Protein AF-A0A1I5SZ45-F1 (afdb_monomer_lite)

pLDDT: mean 76.95, std 25.18, range [20.5, 98.25]

Sequence (428 aa):
MADRDTEDFLASYLKELNENNAAVFIGAGMSKAAGYVDWAGLMSPVAKGLGLDIAKESDLVALAQYHLNANNNNRHKLSQLLIDEFSDLKNPTENHSLLARLPIQTYWTTNYDRLIEKALEAGGRRVDSKYTVNQLATTRRGRDAVVYKMHGDIEHPTEAILSKDDYERYSLTHGPFITALSGDLVEKTFLFLGFSFTDPNLDFVLSRIRARFEKHQRQHFCVMKRRTRNKREGKTEFEYAETKQKLVTQDLMRFNIKTIFIDDYGDVTRLLADMDRRFRRRTVFISGSASDYGVWGQAATEEFMSKLAAELINKNLRITSGFGLGIGSAVVKGAVQQIYSTSHRSIDEQAMRRCGRRRTSAIGMNSCSHGRGPRFDPLCAHHFNDLPRRFPQCALESRSLGERLFRPAGKIVVREITDTMERCLSLG

Foldseek 3Di:
DDDPLLVVVLVVQLVQLLVLQAEEEEECQQCVVLPADHLLRLCCVLCVVVVHDSVPDPDQQASLVVSCVVVVNDCVVSLVSLCVRAVPPGEADLLLLLVLLGQHAYYEYQDQHCRNVRSVVVVVFAEQEAFAPVSVVDDDPRGSHYYYHLQGHNVCSVSGQRHPVSLVCSCVRVVVVLVVVLVSQQRHAYEYERDDPPDPSVVVSLVVNCVPCVPNGDAYEYEDEQQDDDPPDDPVRSVVVNVVVVVVQVVVVSSNYHYDYDNDPVVSSVSSVVSSVVSCVLEDEDEDADPDPPPCDLVNLLQVLLVVLLVSVVVVGAYAYQLHHSRNVSSQNSVVVNDVVVDDDDCVSRPHDYDDPPDDDDDDDDDDDDDDDDDDDDDDDDDDDDDDDDDDDDDDDDDDDDDDDDDDDPDPDVPVVVVVVVVVVVPD

Radius of gyration: 28.5 Å; chains: 1; bounding box: 83×71×88 Å

Structure (mmCIF, N/CA/C/O backbone):
data_AF-A0A1I5SZ45-F1
#
_entry.id   AF-A0A1I5SZ45-F1
#
loop_
_atom_site.group_PDB
_atom_site.id
_atom_site.type_symbol
_atom_site.label_atom_id
_atom_site.label_alt_id
_atom_site.label_comp_id
_atom_site.label_asym_id
_atom_site.label_entity_id
_atom_site.label_seq_id
_atom_site.pdbx_PDB_ins_code
_atom_site.Cartn_x
_atom_site.Cartn_y
_atom_site.Cartn_z
_atom_site.occupancy
_atom_site.B_iso_or_equiv
_atom_site.auth_seq_id
_atom_site.auth_comp_id
_atom_site.auth_asym_id
_atom_site.auth_atom_id
_atom_site.pdbx_PDB_model_num
ATOM 1 N N . MET A 1 1 ? -16.689 -1.155 -19.947 1.00 38.72 1 MET A N 1
ATOM 2 C CA . MET A 1 1 ? -15.806 0.022 -20.097 1.00 38.72 1 MET A CA 1
ATOM 3 C C . MET A 1 1 ? -15.406 0.432 -18.699 1.00 38.72 1 MET A C 1
ATOM 5 O O . MET A 1 1 ? -16.292 0.479 -17.857 1.00 38.72 1 MET A O 1
ATOM 9 N N . ALA A 1 2 ? -14.112 0.587 -18.420 1.00 55.25 2 ALA A N 1
ATOM 10 C CA . ALA A 1 2 ? -13.676 1.042 -17.104 1.00 55.25 2 ALA A CA 1
ATOM 11 C C . ALA A 1 2 ? -14.246 2.443 -16.841 1.00 55.25 2 ALA A C 1
ATOM 13 O O . ALA A 1 2 ? -14.326 3.260 -17.760 1.00 55.25 2 ALA A O 1
ATOM 14 N N . ASP A 1 3 ? -14.693 2.670 -15.610 1.00 81.12 3 ASP A N 1
ATOM 15 C CA . ASP A 1 3 ? -15.165 3.967 -15.138 1.00 81.12 3 ASP A CA 1
ATOM 16 C C . ASP A 1 3 ? -14.086 5.042 -15.376 1.00 81.12 3 ASP A C 1
ATOM 18 O O . ASP A 1 3 ? -12.891 4.760 -15.242 1.00 81.12 3 ASP A O 1
ATOM 22 N N . ARG A 1 4 ? -14.489 6.269 -15.727 1.00 86.38 4 ARG A N 1
ATOM 23 C CA . ARG A 1 4 ? -13.568 7.382 -16.020 1.00 86.38 4 ARG A CA 1
ATOM 24 C C . ARG A 1 4 ? -12.600 7.611 -14.860 1.00 86.38 4 ARG A C 1
ATOM 26 O O . ARG A 1 4 ? -11.405 7.782 -15.079 1.00 86.38 4 ARG A O 1
ATOM 33 N N . ASP A 1 5 ? -13.101 7.513 -13.630 1.00 87.12 5 ASP A N 1
ATOM 34 C CA . ASP A 1 5 ? -12.285 7.652 -12.425 1.00 87.12 5 ASP A CA 1
ATOM 35 C C . ASP A 1 5 ? -11.229 6.551 -12.280 1.00 87.12 5 ASP A C 1
ATOM 37 O O . ASP A 1 5 ? -10.130 6.811 -11.785 1.00 87.12 5 ASP A O 1
ATOM 41 N N . THR A 1 6 ? -11.539 5.335 -12.739 1.00 90.62 6 THR A N 1
ATOM 42 C CA . THR A 1 6 ? -10.603 4.205 -12.726 1.00 90.62 6 THR A CA 1
ATOM 43 C C . THR A 1 6 ? -9.499 4.391 -13.764 1.00 90.62 6 THR A C 1
ATOM 45 O O . THR A 1 6 ? -8.337 4.108 -13.477 1.00 90.62 6 THR A O 1
ATOM 48 N N . GLU A 1 7 ? -9.828 4.891 -14.956 1.00 92.56 7 GLU A N 1
ATOM 49 C CA . GLU A 1 7 ? -8.830 5.200 -15.988 1.00 92.56 7 GLU A CA 1
ATOM 50 C C . GLU A 1 7 ? -7.890 6.333 -15.556 1.00 92.56 7 GLU A C 1
ATOM 52 O O . GLU A 1 7 ? -6.671 6.195 -15.687 1.00 92.56 7 GLU A O 1
ATOM 57 N N . ASP A 1 8 ? -8.428 7.400 -14.959 1.00 91.94 8 ASP A N 1
ATOM 58 C CA . ASP A 1 8 ? -7.635 8.511 -14.420 1.00 91.94 8 ASP A CA 1
ATOM 59 C C . ASP A 1 8 ? -6.693 8.042 -13.296 1.00 91.94 8 ASP A C 1
ATOM 61 O O . ASP A 1 8 ? -5.518 8.431 -13.254 1.00 91.94 8 ASP A O 1
ATOM 65 N N . PHE A 1 9 ? -7.183 7.157 -12.417 1.00 94.75 9 PHE A N 1
ATOM 66 C CA . PHE A 1 9 ? -6.367 6.489 -11.401 1.00 94.75 9 PHE A CA 1
ATOM 67 C C . PHE A 1 9 ? -5.240 5.676 -12.040 1.00 94.75 9 PHE A C 1
ATOM 69 O O . PHE A 1 9 ? -4.076 5.871 -11.692 1.00 94.75 9 PHE A O 1
ATOM 76 N N . LEU A 1 10 ? -5.563 4.779 -12.978 1.00 94.75 10 LEU A N 1
ATOM 77 C CA . LEU A 1 10 ? -4.573 3.911 -13.611 1.00 94.75 10 LEU A CA 1
ATOM 78 C C . LEU A 1 10 ? -3.503 4.737 -14.325 1.00 94.75 10 LEU A C 1
ATOM 80 O O . LEU A 1 10 ? -2.320 4.447 -14.173 1.00 94.75 10 LEU A O 1
ATOM 84 N N . ALA A 1 11 ? -3.887 5.777 -15.067 1.00 92.44 11 ALA A N 1
ATOM 85 C CA . ALA A 1 11 ? -2.946 6.659 -15.749 1.00 92.44 11 ALA A CA 1
ATOM 86 C C . ALA A 1 11 ? -1.997 7.362 -14.762 1.00 92.44 11 ALA A C 1
ATOM 88 O O . ALA A 1 11 ? -0.776 7.320 -14.946 1.00 92.44 11 ALA A O 1
ATOM 89 N N . SER A 1 12 ? -2.551 7.950 -13.699 1.00 94.19 12 SER A N 1
ATOM 90 C CA . SER A 1 12 ? -1.792 8.690 -12.684 1.00 94.19 12 SER A CA 1
ATOM 91 C C . SER A 1 12 ? -0.875 7.772 -11.878 1.00 94.19 12 SER A C 1
ATOM 93 O O . SER A 1 12 ? 0.328 8.003 -11.796 1.00 94.19 12 SER A O 1
ATOM 95 N N . TYR A 1 13 ? -1.404 6.675 -11.340 1.00 96.06 13 TYR A N 1
ATOM 96 C CA . TYR A 1 13 ? -0.635 5.764 -10.496 1.00 96.06 13 TYR A CA 1
ATOM 97 C C . TYR A 1 13 ? 0.426 4.989 -11.292 1.00 96.06 13 TYR A C 1
ATOM 99 O O . TYR A 1 13 ? 1.533 4.776 -10.801 1.00 96.06 13 TYR A O 1
ATOM 107 N N . LEU A 1 14 ? 0.156 4.627 -12.556 1.00 93.56 14 LEU A N 1
ATOM 108 C CA . LEU A 1 14 ? 1.176 4.032 -13.430 1.00 93.56 14 LEU A CA 1
ATOM 109 C C . LEU A 1 14 ? 2.328 4.994 -13.720 1.00 93.56 14 LEU A C 1
ATOM 111 O O . LEU A 1 14 ? 3.453 4.530 -13.906 1.00 93.56 14 LEU A O 1
ATOM 115 N N . LYS A 1 15 ? 2.084 6.306 -13.786 1.00 92.31 15 LYS A N 1
ATOM 116 C CA . LYS A 1 15 ? 3.160 7.294 -13.918 1.00 92.31 15 LYS A CA 1
ATOM 117 C C . LYS A 1 15 ? 4.079 7.238 -12.694 1.00 92.31 15 LYS A C 1
ATOM 119 O O . LYS A 1 15 ? 5.270 6.989 -12.856 1.00 92.31 15 LYS A O 1
ATOM 124 N N . GLU A 1 16 ? 3.511 7.324 -11.495 1.00 94.44 16 GLU A N 1
ATOM 125 C CA . GLU A 1 16 ? 4.257 7.269 -10.228 1.00 94.44 16 GLU A CA 1
ATOM 126 C C . GLU A 1 16 ? 4.998 5.933 -10.041 1.00 94.44 16 GLU A C 1
ATOM 128 O O . GLU A 1 16 ? 6.129 5.906 -9.560 1.00 94.44 16 GLU A O 1
ATOM 133 N N . LEU A 1 17 ? 4.410 4.817 -10.493 1.00 92.62 17 LEU A N 1
ATOM 134 C CA . LEU A 1 17 ? 5.071 3.506 -10.525 1.00 92.62 17 LEU A CA 1
ATOM 135 C C . LEU A 1 17 ? 6.305 3.478 -11.436 1.00 92.62 17 LEU A C 1
ATOM 137 O O . LEU A 1 17 ? 7.258 2.762 -11.141 1.00 92.62 17 LEU A O 1
ATOM 141 N N . ASN A 1 18 ? 6.290 4.205 -12.558 1.00 87.31 18 ASN A N 1
ATOM 142 C CA . ASN A 1 18 ? 7.450 4.276 -13.453 1.00 87.31 18 ASN A CA 1
ATOM 143 C C . ASN A 1 18 ? 8.558 5.168 -12.890 1.00 87.31 18 ASN A C 1
ATOM 145 O O . ASN A 1 18 ? 9.725 4.893 -13.144 1.00 87.31 18 ASN A O 1
ATOM 149 N N . GLU A 1 19 ? 8.192 6.185 -12.113 1.00 87.62 19 GLU A N 1
ATOM 150 C CA . GLU A 1 19 ? 9.121 7.105 -11.448 1.00 87.62 19 GLU A CA 1
ATOM 151 C C . GLU A 1 19 ? 9.605 6.580 -10.080 1.00 87.62 19 GLU A C 1
ATOM 153 O O . GLU A 1 19 ? 10.316 7.278 -9.370 1.00 87.62 19 GLU A O 1
ATOM 158 N N . ASN A 1 20 ? 9.245 5.344 -9.700 1.00 89.25 20 ASN A N 1
ATOM 159 C CA . ASN A 1 20 ? 9.555 4.727 -8.399 1.00 89.25 20 ASN A CA 1
ATOM 160 C C . ASN A 1 20 ? 9.032 5.514 -7.175 1.00 89.25 20 ASN A C 1
ATOM 162 O O . ASN A 1 20 ? 9.525 5.333 -6.063 1.00 89.25 20 ASN A O 1
ATOM 166 N N . ASN A 1 21 ? 7.989 6.327 -7.361 1.00 93.75 21 ASN A N 1
ATOM 167 C CA . ASN A 1 21 ? 7.382 7.179 -6.331 1.00 93.75 21 ASN A CA 1
ATOM 168 C C . ASN A 1 21 ? 6.046 6.628 -5.806 1.00 93.75 21 ASN A C 1
ATOM 170 O O . ASN A 1 21 ? 5.281 7.337 -5.158 1.00 93.75 21 ASN A O 1
ATOM 174 N N . ALA A 1 22 ? 5.738 5.361 -6.085 1.00 96.75 22 ALA A N 1
ATOM 175 C CA . ALA A 1 22 ? 4.518 4.706 -5.627 1.00 96.75 22 ALA A CA 1
ATOM 176 C C . ALA A 1 22 ? 4.746 3.908 -4.333 1.00 96.75 22 ALA A C 1
ATOM 178 O O . ALA A 1 22 ? 5.724 3.166 -4.203 1.00 96.75 22 ALA A O 1
ATOM 179 N N . ALA A 1 23 ? 3.790 4.012 -3.413 1.00 98.00 23 ALA A N 1
ATOM 180 C CA . ALA A 1 23 ? 3.711 3.221 -2.190 1.00 98.00 23 ALA A CA 1
ATOM 181 C C . ALA A 1 23 ? 2.322 2.578 -2.056 1.00 98.00 23 ALA A C 1
ATOM 183 O O . ALA A 1 23 ? 1.348 3.023 -2.675 1.00 98.00 23 ALA A O 1
ATOM 184 N N . VAL A 1 24 ? 2.220 1.523 -1.249 1.00 97.50 24 VAL A N 1
ATOM 185 C CA . VAL A 1 24 ? 0.942 0.851 -0.963 1.00 97.50 24 VAL A CA 1
ATOM 186 C C . VAL A 1 24 ? 0.745 0.755 0.538 1.00 97.50 24 VAL A C 1
ATOM 188 O O . VAL A 1 24 ? 1.673 0.398 1.261 1.00 97.50 24 VAL A O 1
ATOM 191 N N . PHE A 1 25 ? -0.478 1.025 0.984 1.00 96.75 25 PHE A N 1
ATOM 192 C CA . PHE A 1 25 ? -0.923 0.742 2.340 1.00 96.75 25 PHE A CA 1
ATOM 193 C C . PHE A 1 25 ? -1.938 -0.403 2.312 1.00 96.75 25 PHE A C 1
ATOM 195 O O . PHE A 1 25 ? -2.985 -0.299 1.668 1.00 96.75 25 PHE A O 1
ATOM 202 N N . ILE A 1 26 ? -1.635 -1.500 2.996 1.00 94.38 26 ILE A N 1
ATOM 203 C CA . ILE A 1 26 ? -2.435 -2.727 2.987 1.00 94.38 26 ILE A CA 1
ATOM 204 C C . ILE A 1 26 ? -3.064 -2.921 4.365 1.00 94.38 26 ILE A C 1
ATOM 206 O O . ILE A 1 26 ? -2.353 -3.045 5.359 1.00 94.38 26 ILE A O 1
ATOM 210 N N . GLY A 1 27 ? -4.395 -2.952 4.420 1.00 90.62 27 GLY A N 1
ATOM 211 C CA . GLY A 1 27 ? -5.154 -3.269 5.631 1.00 90.62 27 GLY A CA 1
ATOM 212 C C . GLY A 1 27 ? -5.621 -4.725 5.692 1.00 90.62 27 GLY A C 1
ATOM 213 O O . GLY A 1 27 ? -5.425 -5.513 4.759 1.00 90.62 27 GLY A O 1
ATOM 214 N N . ALA A 1 28 ? -6.298 -5.083 6.785 1.00 84.19 28 ALA A N 1
ATOM 215 C CA . ALA A 1 28 ? -6.717 -6.459 7.073 1.00 84.19 28 ALA A CA 1
ATOM 216 C C . ALA A 1 28 ? -7.692 -7.030 6.028 1.00 84.19 28 ALA A C 1
ATOM 218 O O . ALA A 1 28 ? -7.768 -8.242 5.825 1.00 84.19 28 ALA A O 1
ATOM 219 N N . GLY A 1 29 ? -8.410 -6.166 5.300 1.00 84.38 29 GLY A N 1
ATOM 220 C CA . GLY A 1 29 ? -9.320 -6.579 4.234 1.00 84.38 29 GLY A CA 1
ATOM 221 C C . GLY A 1 29 ? -8.632 -7.341 3.096 1.00 84.38 29 GLY A C 1
ATOM 222 O O . GLY A 1 29 ? -9.270 -8.183 2.468 1.00 84.38 29 GLY A O 1
ATOM 223 N N . MET A 1 30 ? -7.338 -7.105 2.854 1.00 85.62 30 MET A N 1
ATOM 224 C CA . MET A 1 30 ? -6.566 -7.827 1.830 1.00 85.62 30 MET A CA 1
ATOM 225 C C . MET A 1 30 ? -6.175 -9.245 2.266 1.00 85.62 30 MET A C 1
ATOM 227 O O . MET A 1 30 ? -6.022 -10.128 1.418 1.00 85.62 30 MET A O 1
ATOM 231 N N . SER A 1 31 ? -6.079 -9.476 3.576 1.00 82.94 31 SER A N 1
ATOM 232 C CA . SER A 1 31 ? -5.724 -10.763 4.182 1.00 82.94 31 SER A CA 1
ATOM 233 C C . SER A 1 31 ? -6.935 -11.693 4.353 1.00 82.94 31 SER A C 1
ATOM 235 O O . SER A 1 31 ? -6.767 -12.911 4.428 1.00 82.94 31 SER A O 1
ATOM 237 N N . LYS A 1 32 ? -8.170 -11.165 4.310 1.00 82.69 32 LYS A N 1
ATOM 238 C CA . LYS A 1 32 ? -9.409 -11.965 4.425 1.00 82.69 32 LYS A CA 1
ATOM 239 C C . LYS A 1 32 ? -9.517 -13.082 3.394 1.00 82.69 32 LYS A C 1
ATOM 241 O O . LYS A 1 32 ? -9.866 -14.206 3.733 1.00 82.69 32 LYS A O 1
ATOM 246 N N . ALA A 1 33 ? -9.195 -12.790 2.134 1.00 78.19 33 ALA A N 1
ATOM 247 C CA . ALA A 1 33 ? -9.263 -13.784 1.062 1.00 78.19 33 ALA A CA 1
ATOM 248 C C . ALA A 1 33 ? -8.194 -14.887 1.194 1.00 78.19 33 ALA A C 1
ATOM 250 O O . ALA A 1 33 ? -8.355 -15.954 0.612 1.00 78.19 33 ALA A O 1
ATOM 251 N N . ALA A 1 34 ? -7.128 -14.657 1.974 1.00 73.12 34 ALA A N 1
ATOM 252 C CA . ALA A 1 34 ? -6.174 -15.704 2.344 1.00 73.12 34 ALA A CA 1
ATOM 253 C C . ALA A 1 34 ? -6.710 -16.614 3.461 1.00 73.12 34 ALA A C 1
ATOM 255 O O . ALA A 1 34 ? -6.092 -17.631 3.754 1.00 73.12 34 ALA A O 1
ATOM 256 N N . GLY A 1 35 ? -7.837 -16.247 4.081 1.00 69.31 35 GLY A N 1
ATOM 257 C CA . GLY A 1 35 ? -8.454 -16.947 5.201 1.00 69.31 35 GLY A CA 1
ATOM 258 C C . GLY A 1 35 ? -8.131 -16.351 6.570 1.00 69.31 35 GLY A C 1
ATOM 259 O O . GLY A 1 35 ? -8.463 -16.983 7.567 1.00 69.31 35 GLY A O 1
ATOM 260 N N . TYR A 1 36 ? -7.465 -15.193 6.666 1.00 79.94 36 TYR A N 1
ATOM 261 C CA . TYR A 1 36 ? -7.267 -14.518 7.957 1.00 79.94 36 TYR A CA 1
ATOM 262 C C . TYR A 1 36 ? -8.525 -13.782 8.420 1.00 79.94 36 TYR A C 1
ATOM 264 O O . TYR A 1 36 ? -9.326 -13.304 7.613 1.00 79.94 36 TYR A O 1
ATOM 272 N N . VAL A 1 37 ? -8.676 -13.682 9.738 1.00 78.31 37 VAL A N 1
ATOM 273 C CA . VAL A 1 37 ? -9.723 -12.885 10.375 1.00 78.31 37 VAL A CA 1
ATOM 274 C C . VAL A 1 37 ? -9.383 -11.395 10.305 1.00 78.31 37 VAL A C 1
ATOM 276 O O . VAL A 1 37 ? -8.217 -11.008 10.229 1.00 78.31 37 VAL A O 1
ATOM 279 N N . ASP A 1 38 ? -10.405 -10.541 10.307 1.00 81.31 38 ASP A N 1
ATOM 280 C CA . ASP A 1 38 ? -10.207 -9.119 10.584 1.00 81.31 38 ASP A CA 1
ATOM 281 C C . ASP A 1 38 ? -10.155 -8.854 12.089 1.00 81.31 38 ASP A C 1
ATOM 283 O O . ASP A 1 38 ? -10.304 -9.757 12.910 1.00 81.31 38 ASP A O 1
ATOM 287 N N . TRP A 1 39 ? -9.964 -7.586 12.449 1.00 82.62 39 TRP A N 1
ATOM 288 C CA . TRP A 1 39 ? -9.897 -7.151 13.839 1.00 82.62 39 TRP A CA 1
ATOM 289 C C . TRP A 1 39 ? -11.147 -7.539 14.650 1.00 82.62 39 TRP A C 1
ATOM 291 O O . TRP A 1 39 ? -11.031 -7.984 15.788 1.00 82.62 39 TRP A O 1
ATOM 301 N N . ALA A 1 40 ? -12.341 -7.458 14.051 1.00 83.69 40 ALA A N 1
ATOM 302 C CA . ALA A 1 40 ? -13.584 -7.882 14.698 1.00 83.69 40 ALA A CA 1
ATOM 303 C C . ALA A 1 40 ? -13.617 -9.400 14.936 1.00 83.69 40 ALA A C 1
ATOM 305 O O . ALA A 1 40 ? -13.973 -9.850 16.025 1.00 83.69 40 ALA A O 1
ATOM 306 N N . GLY A 1 41 ? -13.210 -10.191 13.938 1.00 85.44 41 GLY A N 1
ATOM 307 C CA . GLY A 1 41 ? -13.089 -11.641 14.061 1.00 85.44 41 GLY A CA 1
ATOM 308 C C . GLY A 1 41 ? -12.093 -12.052 15.145 1.00 85.44 41 GLY A C 1
ATOM 309 O O . GLY A 1 41 ? -12.442 -12.855 16.009 1.00 85.44 41 GLY A O 1
ATOM 310 N N . LEU A 1 42 ? -10.908 -11.433 15.162 1.00 86.25 42 LEU A N 1
ATOM 311 C CA . LEU A 1 42 ? -9.863 -11.677 16.160 1.00 86.25 42 LEU A CA 1
ATOM 312 C C . LEU A 1 42 ? -10.348 -11.384 17.588 1.00 86.25 42 LEU A C 1
ATOM 314 O O . LEU A 1 42 ? -10.062 -12.133 18.517 1.00 86.25 42 LEU A O 1
ATOM 318 N N . MET A 1 43 ? -11.120 -10.312 17.773 1.00 88.75 43 MET A N 1
ATOM 319 C CA . MET A 1 43 ? -11.622 -9.904 19.087 1.00 88.75 43 MET A CA 1
ATOM 320 C C . MET A 1 43 ? -12.880 -10.664 19.536 1.00 88.75 43 MET A C 1
ATOM 322 O O . MET A 1 43 ? -13.293 -10.541 20.691 1.00 88.75 43 MET A O 1
ATOM 326 N N . SER A 1 44 ? -13.482 -11.495 18.680 1.00 89.50 44 SER A N 1
ATOM 327 C CA . SER A 1 44 ? -14.705 -12.239 19.010 1.00 89.50 44 SER A CA 1
ATOM 328 C C . SER A 1 44 ? -14.569 -13.150 20.247 1.00 89.50 44 SER A C 1
ATOM 330 O O . SER A 1 44 ? -15.451 -13.098 21.112 1.00 89.50 44 SER A O 1
ATOM 332 N N . PRO A 1 45 ? -13.489 -13.944 20.425 1.00 88.56 45 PRO A N 1
ATOM 333 C CA . PRO A 1 45 ? -13.323 -14.763 21.628 1.00 88.56 45 PRO A CA 1
ATOM 334 C C . PRO A 1 45 ? -13.074 -13.923 22.890 1.00 88.56 45 PRO A C 1
ATOM 336 O O . PRO A 1 45 ? -13.428 -14.341 23.995 1.00 88.56 45 PRO A O 1
ATOM 339 N N . VAL A 1 46 ? -12.495 -12.727 22.735 1.00 88.00 46 VAL A N 1
ATOM 340 C CA . VAL A 1 46 ? -12.283 -11.771 23.831 1.00 88.00 46 VAL A CA 1
ATOM 341 C C . VAL A 1 46 ? -13.618 -11.195 24.298 1.00 88.00 46 VAL A C 1
ATOM 343 O O . VAL A 1 46 ? -13.904 -11.248 25.492 1.00 88.00 46 VAL A O 1
ATOM 346 N N . ALA A 1 47 ? -14.462 -10.743 23.362 1.00 89.81 47 ALA A N 1
ATOM 347 C CA . ALA A 1 47 ? -15.810 -10.251 23.651 1.00 89.81 47 ALA A CA 1
ATOM 348 C C . ALA A 1 47 ? -16.647 -11.296 24.394 1.00 89.81 47 ALA A C 1
ATOM 350 O O . ALA A 1 47 ? -17.184 -11.012 25.463 1.00 89.81 47 ALA A O 1
ATOM 351 N N . LYS A 1 48 ? -16.669 -12.538 23.892 1.00 89.56 48 LYS A N 1
ATOM 352 C CA . LYS A 1 48 ? -17.379 -13.650 24.542 1.00 89.56 48 LYS A CA 1
ATOM 353 C C . LYS A 1 48 ? -16.893 -13.897 25.969 1.00 89.56 48 LYS A C 1
ATOM 355 O O . LYS A 1 48 ? -17.710 -14.115 26.855 1.00 89.56 48 LYS A O 1
ATOM 360 N N . GLY A 1 49 ? -15.579 -13.833 26.200 1.00 86.00 49 GLY A N 1
ATOM 361 C CA . GLY A 1 49 ? -14.997 -13.981 27.537 1.00 86.00 49 GLY A CA 1
ATOM 36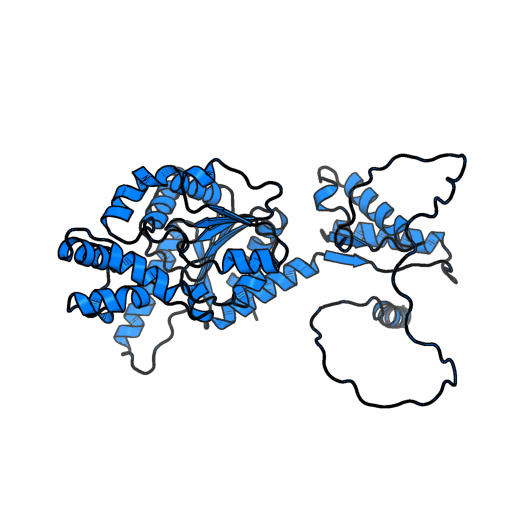2 C C . GLY A 1 49 ? -15.393 -12.873 28.520 1.00 86.00 49 GLY A C 1
ATOM 363 O O . GLY A 1 49 ? -15.340 -13.100 29.722 1.00 86.00 49 GLY A O 1
ATOM 364 N N . LEU A 1 50 ? -15.800 -11.705 28.017 1.00 87.94 50 LEU A N 1
ATOM 365 C CA . LEU A 1 50 ? -16.302 -10.572 28.802 1.00 87.94 50 LEU A CA 1
ATOM 366 C C . LEU A 1 50 ? -17.841 -10.513 28.857 1.00 87.94 50 LEU A C 1
ATOM 368 O O . LEU A 1 50 ? -18.391 -9.595 29.455 1.00 87.94 50 LEU A O 1
ATOM 372 N N . GLY A 1 51 ? -18.542 -11.467 28.233 1.00 89.62 51 GLY A N 1
ATOM 373 C CA . GLY A 1 51 ? -20.005 -11.458 28.139 1.00 89.62 51 GLY A CA 1
ATOM 374 C C . GLY A 1 51 ? -20.571 -10.409 27.173 1.00 89.62 51 GLY A C 1
ATOM 375 O O . GLY A 1 51 ? -21.744 -10.059 27.278 1.00 89.62 51 GLY A O 1
ATOM 376 N N . LEU A 1 52 ? -19.757 -9.907 26.240 1.00 89.94 52 LEU A N 1
ATOM 377 C CA . LEU A 1 52 ? -20.138 -8.895 25.252 1.00 89.94 52 LEU A CA 1
ATOM 378 C C . LEU A 1 52 ? -20.404 -9.518 23.876 1.00 89.94 52 LEU A C 1
ATOM 380 O O . LEU A 1 52 ? -19.829 -10.544 23.504 1.00 89.94 52 LEU A O 1
ATOM 384 N N . ASP A 1 53 ? -21.267 -8.863 23.100 1.00 87.12 53 ASP A N 1
ATOM 385 C CA . ASP A 1 53 ? -21.567 -9.238 21.719 1.00 87.12 53 ASP A CA 1
ATOM 386 C C . ASP A 1 53 ? -20.766 -8.362 20.754 1.00 87.12 53 ASP A C 1
ATOM 388 O O . ASP A 1 53 ? -21.054 -7.178 20.586 1.00 87.12 53 ASP A O 1
ATOM 392 N N . ILE A 1 54 ? -19.790 -8.970 20.075 1.00 85.31 54 ILE A N 1
ATOM 393 C CA . ILE A 1 54 ? -18.907 -8.297 19.115 1.00 85.31 54 ILE A CA 1
ATOM 394 C C . ILE A 1 54 ? -19.674 -7.554 18.011 1.00 85.31 54 ILE A C 1
ATOM 396 O O . ILE A 1 54 ? -19.178 -6.563 17.489 1.00 85.31 54 ILE A O 1
ATOM 400 N N . ALA A 1 55 ? -20.884 -8.003 17.654 1.00 82.94 55 ALA A N 1
ATOM 401 C CA . ALA A 1 55 ? -21.690 -7.359 16.620 1.00 82.94 55 ALA A CA 1
ATOM 402 C C . ALA A 1 55 ? -22.280 -6.011 17.069 1.00 82.94 55 ALA A C 1
ATOM 404 O O . ALA A 1 55 ? -22.692 -5.215 16.225 1.00 82.94 55 ALA A O 1
ATOM 405 N N . LYS A 1 56 ? -22.337 -5.765 18.383 1.00 83.56 56 LYS A N 1
ATOM 406 C CA . LYS A 1 56 ? -22.836 -4.520 18.982 1.00 83.56 56 LYS A CA 1
ATOM 407 C C . LYS A 1 56 ? -21.711 -3.553 19.347 1.00 83.56 56 LYS A C 1
ATOM 409 O O . LYS A 1 56 ? -21.979 -2.369 19.529 1.00 83.56 56 LYS A O 1
ATOM 414 N N . GLU A 1 57 ? -20.475 -4.040 19.426 1.00 83.12 57 GLU A N 1
ATOM 415 C CA . GLU A 1 57 ? -19.315 -3.239 19.802 1.00 83.12 57 GLU A CA 1
ATOM 416 C C . GLU A 1 57 ? -18.727 -2.491 18.604 1.00 83.12 57 GLU A C 1
ATOM 418 O O . GLU A 1 57 ? -18.372 -3.078 17.581 1.00 83.12 57 GLU A O 1
ATOM 423 N N . SER A 1 58 ? -18.581 -1.173 18.745 1.00 77.94 58 SER A N 1
ATOM 424 C CA . SER A 1 58 ? -17.947 -0.320 17.734 1.00 77.94 58 SER A CA 1
ATOM 425 C C . SER A 1 58 ? -16.465 -0.058 18.004 1.00 77.94 58 SER A C 1
ATOM 427 O O . SER A 1 58 ? -15.721 0.212 17.063 1.00 77.94 58 SER A O 1
ATOM 429 N N . ASP A 1 59 ? -16.039 -0.115 19.271 1.00 84.25 59 ASP A N 1
ATOM 430 C CA . ASP A 1 59 ? -14.665 0.170 19.692 1.00 84.25 59 ASP A CA 1
ATOM 431 C C . ASP A 1 59 ? -13.956 -1.106 20.163 1.00 84.25 59 ASP A C 1
ATOM 433 O O . ASP A 1 59 ? -13.956 -1.496 21.332 1.00 84.25 59 ASP A O 1
ATOM 437 N N . LEU A 1 60 ? -13.322 -1.765 19.201 1.00 85.56 60 LEU A N 1
ATOM 438 C CA . LEU A 1 60 ? -12.570 -2.995 19.427 1.00 85.56 60 LEU A CA 1
ATOM 439 C C . LEU A 1 60 ? -11.250 -2.759 20.181 1.00 85.56 60 LEU A C 1
ATOM 441 O O . LEU A 1 60 ? -10.716 -3.688 20.784 1.00 85.56 60 LEU A O 1
ATOM 445 N N . VAL A 1 61 ? -10.728 -1.529 20.164 1.00 87.38 61 VAL A N 1
ATOM 446 C CA . VAL A 1 61 ? -9.507 -1.149 20.891 1.00 87.38 61 VAL A CA 1
ATOM 447 C C . VAL A 1 61 ? -9.814 -1.024 22.387 1.00 87.38 61 VAL A C 1
ATOM 449 O O . VAL A 1 61 ? -9.068 -1.540 23.225 1.00 87.38 61 VAL A O 1
ATOM 452 N N . ALA A 1 62 ? -10.953 -0.418 22.736 1.00 89.44 62 ALA A N 1
ATOM 453 C CA . ALA A 1 62 ? -11.453 -0.394 24.110 1.00 89.44 62 ALA A CA 1
ATOM 454 C C . ALA A 1 62 ? -11.742 -1.806 24.637 1.00 89.44 62 ALA A C 1
ATOM 456 O O . ALA A 1 62 ? -11.382 -2.123 25.770 1.00 89.44 62 ALA A O 1
ATOM 457 N N . LEU A 1 63 ? -12.307 -2.684 23.802 1.00 89.88 63 LEU A N 1
ATOM 458 C CA . LEU A 1 63 ? -12.562 -4.077 24.171 1.00 89.88 63 LEU A CA 1
ATOM 459 C C . LEU A 1 63 ? -11.279 -4.823 24.581 1.00 89.88 63 LEU A C 1
ATOM 461 O O . LEU A 1 63 ? -11.270 -5.539 25.587 1.00 89.88 63 LEU A O 1
ATOM 465 N N . ALA A 1 64 ? -10.185 -4.635 23.838 1.00 90.44 64 ALA A N 1
ATOM 466 C CA . ALA A 1 64 ? -8.884 -5.195 24.202 1.00 90.44 64 ALA A CA 1
ATOM 467 C C . ALA A 1 64 ? -8.398 -4.657 25.557 1.00 90.44 64 ALA A C 1
ATOM 469 O O . ALA A 1 64 ? -7.894 -5.425 26.376 1.00 90.44 64 ALA A O 1
ATOM 470 N N . GLN A 1 65 ? -8.616 -3.369 25.840 1.00 92.31 65 GLN A N 1
ATOM 471 C CA . GLN A 1 65 ? -8.276 -2.782 27.137 1.00 92.31 65 GLN A CA 1
ATOM 472 C C . GLN A 1 65 ? -9.128 -3.348 28.281 1.00 92.31 65 GLN A C 1
ATOM 474 O O . GLN A 1 65 ? -8.591 -3.671 29.337 1.00 92.31 65 GLN A O 1
ATOM 479 N N . TYR A 1 66 ? -10.437 -3.527 28.088 1.00 91.88 66 TYR A N 1
ATOM 480 C CA . TYR A 1 66 ? -11.305 -4.139 29.101 1.00 91.88 66 TYR A CA 1
ATOM 481 C C . TYR A 1 66 ? -10.845 -5.547 29.461 1.00 91.88 66 TYR A C 1
ATOM 483 O O . TYR A 1 66 ? -10.845 -5.920 30.634 1.00 91.88 66 TYR A O 1
ATOM 491 N N . HIS A 1 67 ? -10.385 -6.305 28.466 1.00 90.56 67 HIS A N 1
ATOM 492 C CA . HIS A 1 67 ? -9.812 -7.618 28.701 1.00 90.56 67 HIS A CA 1
ATOM 493 C C . HIS A 1 67 ? -8.540 -7.567 29.553 1.00 90.56 67 HIS A C 1
ATOM 495 O O . HIS A 1 67 ? -8.401 -8.374 30.473 1.00 90.56 67 HIS A O 1
ATOM 501 N N . LEU A 1 68 ? -7.633 -6.625 29.280 1.00 91.56 68 LEU A N 1
ATOM 502 C CA . LEU A 1 68 ? -6.426 -6.436 30.087 1.00 91.56 68 LEU A CA 1
ATOM 503 C C . LEU A 1 68 ? -6.775 -6.047 31.524 1.00 91.56 68 LEU A C 1
ATOM 505 O O . LEU A 1 68 ? -6.303 -6.694 32.459 1.00 91.56 68 LEU A O 1
ATOM 509 N N . ASN A 1 69 ? -7.669 -5.075 31.700 1.00 91.56 69 ASN A N 1
ATOM 510 C CA . ASN A 1 69 ? -8.103 -4.611 33.016 1.00 91.56 69 ASN A CA 1
ATOM 511 C C . ASN A 1 69 ? -8.726 -5.748 33.843 1.00 91.56 69 ASN A C 1
ATOM 513 O O . ASN A 1 69 ? -8.416 -5.897 35.022 1.00 91.56 69 ASN A O 1
ATOM 517 N N . ALA A 1 70 ? -9.557 -6.591 33.219 1.00 89.44 70 ALA A N 1
ATOM 518 C CA . ALA A 1 70 ? -10.188 -7.737 33.876 1.00 89.44 70 ALA A CA 1
ATOM 519 C C . ALA A 1 70 ? -9.194 -8.842 34.287 1.00 89.44 70 ALA A C 1
ATOM 521 O O . ALA A 1 70 ? -9.527 -9.678 35.122 1.00 89.44 70 ALA A O 1
ATOM 522 N N . ASN A 1 71 ? -7.985 -8.860 33.716 1.00 88.62 71 ASN A N 1
ATOM 523 C CA . ASN A 1 71 ? -6.975 -9.899 33.937 1.00 88.62 71 ASN A CA 1
ATOM 524 C C . ASN A 1 71 ? -5.666 -9.338 34.517 1.00 88.62 71 ASN A C 1
ATOM 526 O O . ASN A 1 71 ? -4.589 -9.848 34.208 1.00 88.62 71 ASN A O 1
ATOM 530 N N . ASN A 1 72 ? -5.737 -8.294 35.351 1.00 88.06 72 ASN A N 1
ATOM 531 C CA . ASN A 1 72 ? -4.571 -7.675 36.003 1.00 88.06 72 ASN A CA 1
ATOM 532 C C . ASN A 1 72 ? -3.474 -7.241 35.008 1.00 88.06 72 ASN A C 1
ATOM 534 O O . ASN A 1 72 ? -2.286 -7.447 35.250 1.00 88.06 72 ASN A O 1
ATOM 538 N N . ASN A 1 73 ? -3.875 -6.676 33.867 1.00 84.88 73 ASN A N 1
ATOM 539 C CA . ASN A 1 73 ? -3.005 -6.265 32.760 1.00 84.88 73 ASN A CA 1
ATOM 540 C C . ASN A 1 73 ? -2.178 -7.398 32.128 1.00 84.88 73 ASN A C 1
ATOM 542 O O . ASN A 1 73 ? -1.161 -7.153 31.477 1.00 84.88 73 ASN A O 1
ATOM 546 N N . ASN A 1 74 ? -2.621 -8.650 32.266 1.00 87.56 74 ASN A N 1
ATOM 547 C CA . ASN A 1 74 ? -1.971 -9.779 31.618 1.00 87.56 74 ASN A CA 1
ATOM 548 C C . ASN A 1 74 ? -2.312 -9.840 30.117 1.00 87.56 74 ASN A C 1
ATOM 550 O O . ASN A 1 74 ? -3.451 -10.109 29.734 1.00 87.56 74 ASN A O 1
ATOM 554 N N . ARG A 1 75 ? -1.300 -9.652 29.257 1.00 89.69 75 ARG A N 1
ATOM 555 C CA . ARG A 1 75 ? -1.437 -9.711 27.788 1.00 89.69 75 ARG A CA 1
ATOM 556 C C . ARG A 1 75 ? -1.428 -11.131 27.217 1.00 89.69 75 ARG A C 1
ATOM 558 O O . ARG A 1 75 ? -1.713 -11.293 26.034 1.00 89.69 75 ARG A O 1
ATOM 565 N N . HIS A 1 76 ? -1.133 -12.153 28.029 1.00 89.75 76 HIS A N 1
ATOM 566 C CA . HIS A 1 76 ? -0.907 -13.526 27.566 1.00 89.75 76 HIS A CA 1
ATOM 567 C C . HIS A 1 76 ? -2.017 -14.036 26.644 1.00 89.75 76 HIS A C 1
ATOM 569 O O . HIS A 1 76 ? -1.719 -14.535 25.564 1.00 89.75 76 HIS A O 1
ATOM 575 N N . LYS A 1 77 ? -3.291 -13.847 27.014 1.00 87.94 77 LYS A N 1
ATOM 576 C CA . LYS A 1 77 ? -4.411 -14.317 26.191 1.00 87.94 77 LYS A CA 1
ATOM 577 C C . LYS A 1 77 ? -4.468 -13.618 24.834 1.00 87.94 77 LYS A C 1
ATOM 579 O O . LYS A 1 77 ? -4.699 -14.296 23.847 1.00 87.94 77 LYS A O 1
ATOM 584 N N . LEU A 1 78 ? -4.247 -12.301 24.767 1.00 88.94 78 LEU A N 1
ATOM 585 C CA . LEU A 1 78 ? -4.251 -11.555 23.500 1.00 88.94 78 LEU A CA 1
ATOM 586 C C . LEU A 1 78 ? -3.086 -11.976 22.601 1.00 88.94 78 LEU A C 1
ATOM 588 O O . LEU A 1 78 ? -3.284 -12.213 21.412 1.00 88.94 78 LEU A O 1
ATOM 592 N N . SER A 1 79 ? -1.888 -12.119 23.175 1.00 90.62 79 SER A N 1
ATOM 593 C CA . SER A 1 79 ? -0.718 -12.605 22.442 1.00 90.62 79 SER A CA 1
ATOM 594 C C . SER A 1 79 ? -0.923 -14.037 21.943 1.00 90.62 79 SER A C 1
ATOM 596 O O . SER A 1 79 ? -0.589 -14.325 20.799 1.00 90.62 79 SER A O 1
ATOM 598 N N . GLN A 1 80 ? -1.521 -14.914 22.754 1.00 89.81 80 GLN A N 1
ATOM 599 C CA . GLN A 1 80 ? -1.845 -16.278 22.340 1.00 89.81 80 GLN A CA 1
ATOM 600 C C . GLN A 1 80 ? -2.897 -16.299 21.228 1.00 89.81 80 GLN A C 1
ATOM 602 O O . GLN A 1 80 ? -2.750 -17.041 20.270 1.00 89.81 80 GLN A O 1
ATOM 607 N N . LEU A 1 81 ? -3.907 -15.430 21.295 1.00 88.00 81 LEU A N 1
ATOM 608 C CA . LEU A 1 81 ? -4.942 -15.316 20.265 1.00 88.00 81 LEU A CA 1
ATOM 609 C C . LEU A 1 81 ? -4.352 -14.887 18.913 1.00 88.00 81 LEU A C 1
ATOM 611 O O . LEU A 1 81 ? -4.731 -15.423 17.875 1.00 88.00 81 LEU A O 1
ATOM 615 N N . LEU A 1 82 ? -3.385 -13.960 18.921 1.00 86.81 82 LEU A N 1
ATOM 616 C CA . LEU A 1 82 ? -2.623 -13.619 17.719 1.00 86.81 82 LEU A CA 1
ATOM 617 C C . LEU A 1 82 ? -1.872 -14.834 17.175 1.00 86.81 82 LEU A C 1
ATOM 619 O O . LEU A 1 82 ? -1.969 -15.111 15.983 1.00 86.81 82 LEU A O 1
ATOM 623 N N . ILE A 1 83 ? -1.145 -15.553 18.036 1.00 87.44 83 ILE A N 1
ATOM 624 C CA . ILE A 1 83 ? -0.427 -16.776 17.656 1.00 87.44 83 ILE A CA 1
ATOM 625 C C . ILE A 1 83 ? -1.406 -17.761 17.018 1.00 87.44 83 ILE A C 1
ATOM 627 O O . ILE A 1 83 ? -1.186 -18.164 15.882 1.00 87.44 83 ILE A O 1
ATOM 631 N N . ASP A 1 84 ? -2.503 -18.099 17.677 1.00 86.50 84 ASP A N 1
ATOM 632 C CA . ASP A 1 84 ? -3.426 -19.133 17.209 1.00 86.50 84 ASP A CA 1
ATOM 633 C C . ASP A 1 84 ? -4.051 -18.780 15.844 1.00 86.50 84 ASP A C 1
ATOM 635 O O . ASP A 1 84 ? -4.121 -19.628 14.957 1.00 86.50 84 ASP A O 1
ATOM 639 N N . GLU A 1 85 ? -4.432 -17.518 15.624 1.00 83.00 85 GLU A N 1
ATOM 640 C CA . GLU A 1 85 ? -5.081 -17.085 14.375 1.00 83.00 85 GLU A CA 1
ATOM 641 C C . GLU A 1 85 ? -4.106 -16.850 13.209 1.00 83.00 85 GLU A C 1
ATOM 643 O O . GLU A 1 85 ? -4.472 -17.002 12.032 1.00 83.00 85 GLU A O 1
ATOM 648 N N . PHE A 1 86 ? -2.864 -16.454 13.513 1.00 80.31 86 PHE A N 1
ATOM 649 C CA . PHE A 1 86 ? -1.888 -16.026 12.507 1.00 80.31 86 PHE A CA 1
ATOM 650 C C . PHE A 1 86 ? -0.686 -16.966 12.323 1.00 80.31 86 PHE A C 1
ATOM 652 O O . PHE A 1 86 ? 0.076 -16.769 11.372 1.00 80.31 86 PHE A O 1
ATOM 659 N N . SER A 1 87 ? -0.531 -18.006 13.151 1.00 71.62 87 SER A N 1
ATOM 660 C CA . SER A 1 87 ? 0.543 -19.010 13.009 1.00 71.62 87 SER A CA 1
ATOM 661 C C . SER A 1 87 ? 0.347 -19.937 11.819 1.00 71.62 87 SER A C 1
ATOM 663 O O . SER A 1 87 ? 1.329 -20.433 11.259 1.00 71.62 87 SER A O 1
ATOM 665 N N . ASP A 1 88 ? -0.899 -20.152 11.392 1.00 69.12 88 ASP A N 1
ATOM 666 C CA . ASP A 1 88 ? -1.172 -20.943 10.201 1.00 69.12 88 ASP A CA 1
ATOM 667 C C . ASP A 1 88 ? -0.497 -20.305 8.983 1.00 69.12 88 ASP A C 1
ATOM 669 O O . ASP A 1 88 ? -0.708 -19.131 8.651 1.00 69.12 88 ASP A O 1
ATOM 673 N N . LEU A 1 89 ? 0.326 -21.102 8.294 1.00 62.50 89 LEU A N 1
ATOM 674 C CA . LEU A 1 89 ? 1.037 -20.709 7.081 1.00 62.50 89 LEU A CA 1
ATOM 675 C C . LEU A 1 89 ? 0.050 -20.554 5.918 1.00 62.50 89 LEU A C 1
ATOM 677 O O . LEU A 1 89 ? -0.002 -21.376 5.005 1.00 62.50 89 LEU A O 1
ATOM 681 N N . LYS A 1 90 ? -0.721 -19.466 5.924 1.00 79.31 90 LYS A N 1
ATOM 682 C CA . LYS A 1 90 ? -1.583 -19.115 4.797 1.00 79.31 90 LYS A CA 1
ATOM 683 C C . LYS A 1 90 ? -0.723 -18.599 3.649 1.00 79.31 90 LYS A C 1
ATOM 685 O O . LYS A 1 90 ? 0.319 -17.957 3.843 1.00 79.31 90 LYS A O 1
ATOM 690 N N . ASN A 1 91 ? -1.149 -18.942 2.438 1.00 86.44 91 ASN A N 1
ATOM 691 C CA . ASN A 1 91 ? -0.476 -18.531 1.217 1.00 86.44 91 ASN A CA 1
ATOM 692 C C . ASN A 1 91 ? -0.931 -17.123 0.811 1.00 86.44 91 ASN A C 1
ATOM 694 O O . ASN A 1 91 ? -2.112 -16.797 0.966 1.00 86.44 91 ASN A O 1
ATOM 698 N N . PRO A 1 92 ? -0.031 -16.292 0.258 1.00 90.75 92 PRO A N 1
ATOM 699 C CA . PRO A 1 92 ? -0.418 -15.007 -0.305 1.00 90.75 92 PRO A CA 1
ATOM 700 C C . PRO A 1 92 ? -1.484 -15.162 -1.389 1.00 90.75 92 PRO A C 1
ATOM 702 O O . PRO A 1 92 ? -1.412 -16.054 -2.234 1.00 90.75 92 PRO A O 1
ATOM 705 N N . THR A 1 93 ? -2.466 -14.262 -1.385 1.00 92.56 93 THR A N 1
ATOM 706 C CA . THR A 1 93 ? -3.505 -14.229 -2.425 1.00 92.56 93 THR A CA 1
ATOM 707 C C . THR A 1 93 ? -2.943 -13.752 -3.767 1.00 92.56 93 THR A C 1
ATOM 709 O O . THR A 1 93 ? -1.832 -13.213 -3.855 1.00 92.56 93 THR A O 1
ATOM 712 N N . GLU A 1 94 ? -3.739 -13.879 -4.831 1.00 93.69 94 GLU A N 1
ATOM 713 C CA . GLU A 1 94 ? -3.390 -13.336 -6.148 1.00 93.69 94 GLU A CA 1
ATOM 714 C C . GLU A 1 94 ? -3.086 -11.831 -6.089 1.00 93.69 94 GLU A C 1
ATOM 716 O O . GLU A 1 94 ? -2.125 -11.378 -6.708 1.00 93.69 94 GLU A O 1
ATOM 721 N N . ASN A 1 95 ? -3.813 -11.066 -5.270 1.00 94.69 95 ASN A N 1
ATOM 722 C CA . ASN A 1 95 ? -3.568 -9.633 -5.104 1.00 94.69 95 ASN A CA 1
ATOM 723 C C . ASN A 1 95 ? -2.162 -9.342 -4.560 1.00 94.69 95 ASN A C 1
ATOM 725 O O . ASN A 1 95 ? -1.480 -8.456 -5.072 1.00 94.69 95 ASN A O 1
ATOM 729 N N . HIS A 1 96 ? -1.701 -10.113 -3.568 1.00 95.25 96 HIS A N 1
ATOM 730 C CA . HIS A 1 96 ? -0.337 -9.987 -3.045 1.00 95.25 96 HIS A CA 1
ATOM 731 C C . HIS A 1 96 ? 0.693 -10.309 -4.130 1.00 95.25 96 HIS A C 1
ATOM 733 O O . HIS A 1 96 ? 1.673 -9.588 -4.301 1.00 95.25 96 HIS A O 1
ATOM 739 N N . SER A 1 97 ? 0.436 -11.361 -4.911 1.00 95.50 97 SER A N 1
ATOM 740 C CA . SER A 1 97 ? 1.303 -11.762 -6.020 1.00 95.50 97 SER A CA 1
ATOM 741 C C . SER A 1 97 ? 1.365 -10.705 -7.128 1.00 95.50 97 SER A C 1
ATOM 743 O O . SER A 1 97 ? 2.430 -10.479 -7.695 1.00 95.50 97 SER A O 1
ATOM 745 N N . LEU A 1 98 ? 0.249 -10.042 -7.445 1.00 95.56 98 LEU A N 1
ATOM 746 C CA . LEU A 1 98 ? 0.195 -8.955 -8.426 1.00 95.56 98 LEU A CA 1
ATOM 747 C C . LEU A 1 98 ? 0.983 -7.733 -7.945 1.00 95.56 98 LEU A C 1
ATOM 749 O O . LEU A 1 98 ? 1.816 -7.221 -8.690 1.00 95.56 98 LEU A O 1
ATOM 753 N N . LEU A 1 99 ? 0.792 -7.317 -6.689 1.00 95.50 99 LEU A N 1
ATOM 754 C CA . LEU A 1 99 ? 1.547 -6.210 -6.093 1.00 95.50 99 LEU A CA 1
ATOM 755 C C . LEU A 1 99 ? 3.050 -6.502 -6.048 1.00 95.50 99 LEU A C 1
ATOM 757 O O . LEU A 1 99 ? 3.853 -5.658 -6.439 1.00 95.50 99 LEU A O 1
ATOM 761 N N . ALA A 1 100 ? 3.438 -7.722 -5.671 1.00 95.12 100 ALA A N 1
ATOM 762 C CA . ALA A 1 100 ? 4.839 -8.124 -5.591 1.00 95.12 100 ALA A CA 1
ATOM 763 C C . ALA A 1 100 ? 5.586 -8.046 -6.936 1.00 95.12 100 ALA A C 1
ATOM 765 O O . ALA A 1 100 ? 6.807 -7.869 -6.950 1.00 95.12 100 ALA A O 1
ATOM 766 N N . ARG A 1 101 ? 4.867 -8.162 -8.062 1.00 92.94 101 ARG A N 1
ATOM 767 C CA . ARG A 1 101 ? 5.426 -8.065 -9.422 1.00 92.94 101 ARG A CA 1
ATOM 768 C C . ARG A 1 101 ? 5.600 -6.628 -9.913 1.00 92.94 101 ARG A C 1
ATOM 770 O O . ARG A 1 101 ? 6.334 -6.414 -10.881 1.00 92.94 101 ARG A O 1
ATOM 777 N N . LEU A 1 102 ? 4.939 -5.663 -9.281 1.00 93.88 102 LEU A N 1
ATOM 778 C CA . LEU A 1 102 ? 5.101 -4.244 -9.575 1.00 93.88 102 LEU A CA 1
ATOM 779 C C . LEU A 1 102 ? 6.385 -3.705 -8.920 1.00 93.88 102 LEU A C 1
ATOM 781 O O . LEU A 1 102 ? 6.823 -4.226 -7.890 1.00 93.88 102 LEU A O 1
ATOM 785 N N . PRO A 1 103 ? 7.002 -2.643 -9.471 1.00 92.69 103 PRO A N 1
ATOM 786 C CA . PRO A 1 103 ? 8.248 -2.062 -8.956 1.00 92.69 103 PRO A CA 1
ATOM 787 C C . PRO A 1 103 ? 8.037 -1.213 -7.685 1.00 92.69 103 PRO A C 1
ATOM 789 O O . PRO A 1 103 ? 8.680 -0.188 -7.499 1.00 92.69 103 PRO A O 1
ATOM 792 N N . ILE A 1 104 ? 7.118 -1.609 -6.806 1.00 96.19 104 ILE A N 1
ATOM 793 C CA . ILE A 1 104 ? 6.778 -0.868 -5.587 1.00 96.19 104 ILE A CA 1
ATOM 794 C C . ILE A 1 104 ? 7.822 -1.190 -4.529 1.00 96.19 104 ILE A C 1
ATOM 796 O O . ILE A 1 104 ? 8.032 -2.365 -4.217 1.00 96.19 104 ILE A O 1
ATOM 800 N N . GLN A 1 105 ? 8.494 -0.174 -3.999 1.00 96.00 105 GLN A N 1
ATOM 801 C CA . GLN A 1 105 ? 9.572 -0.343 -3.018 1.00 96.00 105 GLN A CA 1
ATOM 802 C C . GLN A 1 105 ? 9.094 -0.151 -1.577 1.00 96.00 105 GLN A C 1
ATOM 804 O O . GLN A 1 105 ? 9.702 -0.713 -0.673 1.00 96.00 105 GLN A O 1
ATOM 809 N N . THR A 1 106 ? 8.001 0.581 -1.368 1.00 98.06 106 THR A N 1
ATOM 810 C CA . THR A 1 106 ? 7.505 0.948 -0.038 1.00 98.06 106 THR A CA 1
ATOM 811 C C . THR A 1 106 ? 6.128 0.344 0.205 1.00 98.06 106 THR A C 1
ATOM 813 O O . THR A 1 106 ? 5.170 0.650 -0.510 1.00 98.06 106 THR A O 1
ATOM 816 N N . TYR A 1 107 ? 6.028 -0.488 1.238 1.00 98.25 107 TYR A N 1
ATOM 817 C CA . TYR A 1 107 ? 4.780 -1.075 1.712 1.00 98.25 107 TYR A CA 1
ATOM 818 C C . TYR A 1 107 ? 4.557 -0.691 3.167 1.00 98.25 107 TYR A C 1
ATOM 820 O O . TYR A 1 107 ? 5.451 -0.850 3.992 1.00 98.25 107 TYR A O 1
ATOM 828 N N . TRP A 1 108 ? 3.351 -0.238 3.476 1.00 97.75 108 TRP A N 1
ATOM 829 C CA . TRP A 1 108 ? 2.888 0.017 4.832 1.00 97.75 108 TRP A CA 1
ATOM 830 C C . TRP A 1 108 ? 1.712 -0.899 5.152 1.00 97.75 108 TRP A C 1
ATOM 832 O O . TRP A 1 108 ? 0.883 -1.191 4.287 1.00 97.75 108 TRP A O 1
ATOM 842 N N . THR A 1 109 ? 1.633 -1.374 6.387 1.00 94.94 109 THR A N 1
ATOM 843 C CA . THR A 1 109 ? 0.508 -2.184 6.850 1.00 94.94 109 THR A CA 1
ATOM 844 C C . THR A 1 109 ? 0.308 -2.054 8.355 1.00 94.94 109 THR A C 1
ATOM 846 O O . THR A 1 109 ? 1.243 -1.781 9.110 1.00 94.94 109 THR A O 1
ATOM 849 N N . THR A 1 110 ? -0.930 -2.266 8.789 1.00 91.00 110 THR A N 1
ATOM 850 C CA . THR A 1 110 ? -1.307 -2.452 10.198 1.00 91.00 110 THR A CA 1
ATOM 851 C C . THR A 1 110 ? -1.581 -3.923 10.522 1.00 91.00 110 THR A C 1
ATOM 853 O O . THR A 1 110 ? -1.986 -4.243 11.635 1.00 91.00 110 THR A O 1
ATOM 856 N N . ASN A 1 111 ? -1.349 -4.826 9.563 1.00 90.31 111 ASN A N 1
ATOM 857 C CA . ASN A 1 111 ? -1.552 -6.259 9.729 1.00 90.31 111 ASN A CA 1
ATOM 858 C C . ASN A 1 111 ? -0.340 -6.919 10.395 1.00 90.31 111 ASN A C 1
ATOM 860 O O . ASN A 1 111 ? 0.808 -6.554 10.137 1.00 90.31 111 ASN A O 1
ATOM 864 N N . TYR A 1 112 ? -0.610 -7.962 11.178 1.00 90.44 112 TYR A N 1
ATOM 865 C CA . TYR A 1 112 ? 0.414 -8.767 11.852 1.00 90.44 112 TYR A CA 1
ATOM 866 C C . TYR A 1 112 ? 0.952 -9.904 10.964 1.00 90.44 112 TYR A C 1
ATOM 868 O O . TYR A 1 112 ? 2.078 -10.361 11.160 1.00 90.44 112 TYR A O 1
ATOM 876 N N . ASP A 1 113 ? 0.172 -10.343 9.968 1.00 91.19 113 ASP A N 1
ATOM 877 C CA . ASP A 1 113 ? 0.521 -11.436 9.052 1.00 91.19 113 ASP A CA 1
ATOM 878 C C . ASP A 1 113 ? 1.726 -11.113 8.151 1.00 91.19 113 ASP A C 1
ATOM 880 O O . ASP A 1 113 ? 2.099 -9.954 7.991 1.00 91.19 113 ASP A O 1
ATOM 884 N N . ARG A 1 114 ? 2.341 -12.146 7.559 1.00 92.50 114 ARG A N 1
ATOM 885 C CA . ARG A 1 114 ? 3.536 -12.018 6.700 1.00 92.50 114 ARG A CA 1
ATOM 886 C C . ARG A 1 114 ? 3.255 -12.239 5.208 1.00 92.50 114 ARG A C 1
ATOM 888 O O . ARG A 1 114 ? 4.116 -12.739 4.476 1.00 92.50 114 ARG A O 1
ATOM 895 N N . LEU A 1 115 ? 2.029 -11.984 4.741 1.00 93.62 115 LEU A N 1
ATOM 896 C CA . LEU A 1 115 ? 1.637 -12.298 3.359 1.00 93.62 115 LEU A CA 1
ATOM 897 C C . LEU A 1 115 ? 2.342 -11.414 2.325 1.00 93.62 115 LEU A C 1
ATOM 899 O O . LEU A 1 115 ? 2.665 -11.892 1.235 1.00 93.62 115 LEU A O 1
ATOM 903 N N . ILE A 1 116 ? 2.597 -10.147 2.660 1.00 95.38 116 ILE A N 1
ATOM 904 C CA . ILE A 1 116 ? 3.272 -9.186 1.777 1.00 95.38 116 ILE A CA 1
ATOM 905 C C . ILE A 1 116 ? 4.718 -9.636 1.548 1.00 95.38 116 ILE A C 1
ATOM 907 O O . ILE A 1 116 ? 5.172 -9.760 0.411 1.00 95.38 116 ILE A O 1
ATOM 911 N N . GLU A 1 117 ? 5.419 -9.940 2.636 1.00 95.75 117 GLU A N 1
ATOM 912 C CA . GLU A 1 117 ? 6.803 -10.391 2.669 1.00 95.75 117 GLU A CA 1
ATOM 913 C C . GLU A 1 117 ? 6.952 -11.692 1.882 1.00 95.75 117 GLU A C 1
ATOM 915 O O . GLU A 1 117 ? 7.755 -11.756 0.951 1.00 95.75 117 GLU A O 1
ATOM 920 N N . LYS A 1 118 ? 6.102 -12.689 2.167 1.00 94.94 118 LYS A N 1
ATOM 921 C CA . LYS A 1 118 ? 6.088 -13.970 1.446 1.00 94.94 118 LYS A CA 1
ATOM 922 C C . LYS A 1 118 ? 5.850 -13.789 -0.054 1.00 94.94 118 LYS A C 1
ATOM 924 O O . LYS A 1 118 ? 6.508 -14.448 -0.857 1.00 94.94 118 LYS A O 1
ATOM 929 N N . ALA A 1 119 ? 4.931 -12.910 -0.459 1.00 95.75 119 ALA A N 1
ATOM 930 C CA . ALA A 1 119 ? 4.662 -12.661 -1.876 1.00 95.75 119 ALA A CA 1
ATOM 931 C C . ALA A 1 119 ? 5.850 -12.001 -2.588 1.00 95.75 119 ALA A C 1
ATOM 933 O O . ALA A 1 119 ? 6.189 -12.373 -3.714 1.00 95.75 119 ALA A O 1
ATOM 934 N N . LEU A 1 120 ? 6.500 -11.041 -1.930 1.00 96.50 120 LEU A N 1
ATOM 935 C CA . LEU A 1 120 ? 7.695 -10.374 -2.441 1.00 96.50 120 LEU A CA 1
ATOM 936 C C . LEU A 1 120 ? 8.867 -11.353 -2.578 1.00 96.50 120 LEU A C 1
ATOM 938 O O . LEU A 1 120 ? 9.513 -11.395 -3.627 1.00 96.50 120 LEU A O 1
ATOM 942 N N . GLU A 1 121 ? 9.104 -12.180 -1.562 1.00 95.62 121 GLU A N 1
ATOM 943 C CA . GLU A 1 121 ? 10.151 -13.206 -1.564 1.00 95.62 121 GLU A CA 1
ATOM 944 C C . GLU A 1 121 ? 9.897 -14.279 -2.630 1.00 95.62 121 GLU A C 1
ATOM 946 O O . GLU A 1 121 ? 10.813 -14.631 -3.376 1.00 95.62 121 GLU A O 1
ATOM 951 N N . ALA A 1 122 ? 8.647 -14.729 -2.793 1.00 94.44 122 ALA A N 1
ATOM 952 C CA . ALA A 1 122 ? 8.246 -15.629 -3.877 1.00 94.44 122 ALA A CA 1
ATOM 953 C C . ALA A 1 122 ? 8.452 -15.000 -5.269 1.00 94.44 122 ALA A C 1
ATOM 955 O O . ALA A 1 122 ? 8.763 -15.698 -6.236 1.00 94.44 122 ALA A O 1
ATOM 956 N N . GLY A 1 123 ? 8.337 -13.672 -5.371 1.00 90.94 123 GLY A N 1
ATOM 957 C CA . GLY A 1 123 ? 8.699 -12.885 -6.552 1.00 90.94 123 GLY A CA 1
ATOM 958 C C . GLY A 1 123 ? 10.209 -12.695 -6.758 1.00 90.94 123 GLY A C 1
ATOM 959 O O . GLY A 1 123 ? 10.608 -12.035 -7.717 1.00 90.94 123 GLY A O 1
ATOM 960 N N . GLY A 1 124 ? 11.053 -13.252 -5.883 1.00 92.31 124 GLY A N 1
ATOM 961 C CA . GLY A 1 124 ? 12.512 -13.142 -5.935 1.00 92.31 124 GLY A CA 1
ATOM 962 C C . GLY A 1 124 ? 13.068 -11.824 -5.389 1.00 92.31 124 GLY A C 1
ATOM 963 O O . GLY A 1 124 ? 14.221 -11.498 -5.676 1.00 92.31 124 GLY A O 1
ATOM 964 N N . ARG A 1 125 ? 12.272 -11.058 -4.632 1.00 94.62 125 ARG A N 1
ATOM 965 C CA . ARG A 1 125 ? 12.666 -9.763 -4.060 1.00 94.62 125 ARG A CA 1
ATOM 966 C C . ARG A 1 125 ? 13.218 -9.921 -2.647 1.00 94.62 125 ARG A C 1
ATOM 968 O O . ARG A 1 125 ? 12.729 -10.714 -1.850 1.00 94.62 125 ARG A O 1
ATOM 975 N N . ARG A 1 126 ? 14.227 -9.119 -2.314 1.00 95.31 126 ARG A N 1
ATOM 976 C CA . ARG A 1 126 ? 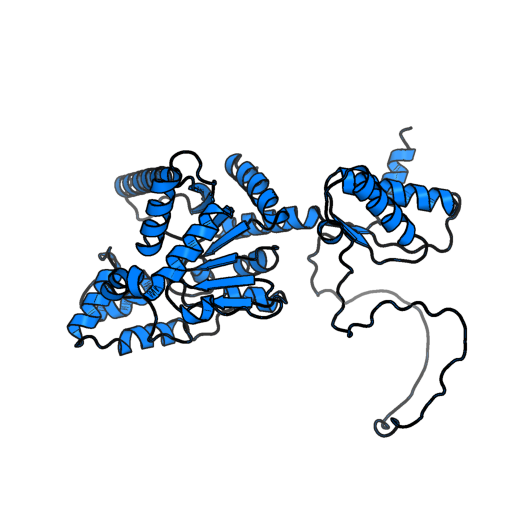14.796 -9.007 -0.967 1.00 95.31 126 ARG A CA 1
ATOM 977 C C . ARG A 1 126 ? 13.982 -8.011 -0.150 1.00 95.31 126 ARG A C 1
ATOM 979 O O . ARG A 1 126 ? 14.011 -6.815 -0.433 1.00 95.31 126 ARG A O 1
ATOM 986 N N . VAL A 1 127 ? 13.288 -8.503 0.868 1.00 96.94 127 VAL A N 1
ATOM 987 C CA . VAL A 1 127 ? 12.405 -7.695 1.719 1.00 96.94 127 VAL A CA 1
ATOM 988 C C . VAL A 1 127 ? 13.135 -7.222 2.972 1.00 96.94 127 VAL A C 1
ATOM 990 O O . VAL A 1 127 ? 13.813 -8.003 3.634 1.00 96.94 127 VAL A O 1
ATOM 993 N N . ASP A 1 128 ? 13.002 -5.949 3.315 1.00 97.19 128 ASP A N 1
ATOM 994 C CA . ASP A 1 128 ? 13.434 -5.379 4.591 1.00 97.19 128 ASP A CA 1
ATOM 995 C C . ASP A 1 128 ? 12.188 -5.114 5.450 1.00 97.19 128 ASP A C 1
ATOM 997 O O . ASP A 1 128 ? 11.500 -4.116 5.241 1.00 97.19 128 ASP A O 1
ATOM 1001 N N . SER A 1 129 ? 11.843 -6.044 6.346 1.00 96.62 129 SER A N 1
ATOM 1002 C CA . SER A 1 129 ? 10.673 -5.896 7.225 1.00 96.62 129 SER A CA 1
ATOM 1003 C C . SER A 1 129 ? 11.036 -5.068 8.458 1.00 96.62 129 SER A C 1
ATOM 1005 O O . SER A 1 129 ? 12.075 -5.299 9.081 1.00 96.62 129 SER A O 1
ATOM 1007 N N . LYS A 1 130 ? 10.198 -4.077 8.767 1.00 96.81 130 LYS A N 1
ATOM 1008 C CA . LYS A 1 130 ? 10.360 -3.091 9.837 1.00 96.81 130 LYS A CA 1
ATOM 1009 C C . LYS A 1 130 ? 9.111 -3.107 10.713 1.00 96.81 130 LYS A C 1
ATOM 1011 O O . LYS A 1 130 ? 8.108 -2.491 10.364 1.00 96.81 130 LYS A O 1
ATOM 1016 N N . TYR A 1 131 ? 9.185 -3.788 11.845 1.00 94.69 131 TYR A N 1
ATOM 1017 C CA . TYR A 1 131 ? 8.108 -3.896 12.832 1.00 94.69 131 TYR A CA 1
ATOM 1018 C C . TYR A 1 131 ? 8.531 -3.452 14.240 1.00 94.69 131 TYR A C 1
ATOM 1020 O O . TYR A 1 131 ? 7.682 -3.339 15.114 1.00 94.69 131 TYR A O 1
ATOM 1028 N N . THR A 1 132 ? 9.815 -3.140 14.460 1.00 93.69 132 THR A N 1
ATOM 1029 C CA . THR A 1 132 ? 10.300 -2.462 15.676 1.00 93.69 132 THR A CA 1
ATOM 1030 C C . THR A 1 132 ? 11.019 -1.156 15.341 1.00 93.69 132 THR A C 1
ATOM 1032 O O . THR A 1 132 ? 11.561 -0.978 14.246 1.00 93.69 132 THR A O 1
ATOM 1035 N N . VAL A 1 133 ? 11.073 -0.223 16.297 1.00 93.25 133 VAL A N 1
ATOM 1036 C CA . VAL A 1 133 ? 11.731 1.082 16.096 1.00 93.25 133 VAL A CA 1
ATOM 1037 C C . VAL A 1 133 ? 13.219 0.934 15.780 1.00 93.25 133 VAL A C 1
ATOM 1039 O O . VAL A 1 133 ? 13.726 1.596 14.877 1.00 93.25 133 VAL A O 1
ATOM 1042 N N . ASN A 1 134 ? 13.917 0.019 16.453 1.00 93.81 134 ASN A N 1
ATOM 1043 C CA . ASN A 1 134 ? 15.345 -0.208 16.221 1.00 93.81 134 ASN A CA 1
ATOM 1044 C C . ASN A 1 134 ? 15.628 -0.698 14.793 1.00 93.81 134 ASN A C 1
ATOM 1046 O O . ASN A 1 134 ? 16.659 -0.360 14.208 1.00 93.81 134 ASN A O 1
ATOM 1050 N N . GLN A 1 135 ? 14.700 -1.445 14.186 1.00 95.19 135 GLN A N 1
ATOM 1051 C CA . GLN A 1 135 ? 14.855 -1.897 12.806 1.00 95.19 135 GLN A CA 1
ATOM 1052 C C . GLN A 1 135 ? 14.835 -0.732 11.812 1.00 95.19 135 GLN A C 1
ATOM 1054 O O . GLN A 1 135 ? 15.499 -0.848 10.779 1.00 95.19 135 GLN A O 1
ATOM 1059 N N . LEU A 1 136 ? 14.160 0.388 12.105 1.00 93.62 136 LEU A N 1
ATOM 1060 C CA . LEU A 1 136 ? 14.145 1.575 11.236 1.00 93.62 136 LEU A CA 1
ATOM 1061 C C . LEU A 1 136 ? 15.545 2.170 11.029 1.00 93.62 136 LEU A C 1
ATOM 1063 O O . LEU A 1 136 ? 15.826 2.698 9.957 1.00 93.62 136 LEU A O 1
ATOM 1067 N N . ALA A 1 137 ? 16.435 2.035 12.017 1.00 92.94 137 ALA A N 1
ATOM 1068 C CA . ALA A 1 137 ? 17.815 2.517 11.937 1.00 92.94 137 ALA A CA 1
ATOM 1069 C C . ALA A 1 137 ? 18.733 1.608 11.096 1.00 92.94 137 ALA A C 1
ATOM 1071 O O . ALA A 1 137 ? 19.840 1.996 10.727 1.00 92.94 137 ALA A O 1
ATOM 1072 N N . THR A 1 138 ? 18.291 0.389 10.778 1.00 94.06 138 THR A N 1
ATOM 1073 C CA . THR A 1 138 ? 19.082 -0.586 10.016 1.00 94.06 138 THR A CA 1
ATOM 1074 C C . THR A 1 138 ? 18.619 -0.656 8.567 1.00 94.06 138 THR A C 1
ATOM 1076 O O . THR A 1 138 ? 17.467 -0.379 8.241 1.00 94.06 138 THR A O 1
ATOM 1079 N N . THR A 1 139 ? 19.502 -1.061 7.658 1.00 93.94 139 THR A N 1
ATOM 1080 C CA . THR A 1 139 ? 19.151 -1.246 6.244 1.00 93.94 139 THR A CA 1
ATOM 1081 C C . THR A 1 139 ? 19.634 -2.601 5.758 1.00 93.94 139 THR A C 1
ATOM 1083 O O . THR A 1 139 ? 20.831 -2.899 5.801 1.00 93.94 139 THR A O 1
ATOM 1086 N N . ARG A 1 140 ? 18.710 -3.430 5.258 1.00 92.06 140 ARG A N 1
ATOM 1087 C CA . ARG A 1 140 ? 19.070 -4.716 4.653 1.00 92.06 140 ARG A CA 1
ATOM 1088 C C . ARG A 1 140 ? 19.791 -4.476 3.323 1.00 92.06 140 ARG A C 1
ATOM 1090 O O . ARG A 1 140 ? 19.280 -3.797 2.430 1.00 92.06 140 ARG A O 1
ATOM 1097 N N . ARG A 1 141 ? 20.992 -5.047 3.173 1.00 91.81 141 ARG A N 1
ATOM 1098 C CA . ARG A 1 141 ? 21.823 -4.863 1.971 1.00 91.81 141 ARG A CA 1
ATOM 1099 C C . ARG A 1 141 ? 21.107 -5.358 0.715 1.00 91.81 141 ARG A C 1
ATOM 1101 O O . ARG A 1 141 ? 20.685 -6.512 0.639 1.00 91.81 141 ARG A O 1
ATOM 1108 N N . GLY A 1 142 ? 21.025 -4.478 -0.281 1.00 90.62 142 GLY A N 1
ATOM 1109 C CA . GLY A 1 142 ? 20.362 -4.752 -1.551 1.00 90.62 142 GLY A CA 1
ATOM 1110 C C . GLY A 1 142 ? 18.860 -5.008 -1.425 1.00 90.62 142 GLY A C 1
ATOM 1111 O O . GLY A 1 142 ? 18.309 -5.706 -2.263 1.00 90.62 142 GLY A O 1
ATOM 1112 N N . ARG A 1 143 ? 18.190 -4.509 -0.381 1.00 94.38 143 ARG A N 1
ATOM 1113 C CA . ARG A 1 143 ? 16.729 -4.605 -0.293 1.00 94.38 143 ARG A CA 1
ATOM 1114 C C . ARG A 1 143 ? 16.074 -4.092 -1.576 1.00 94.38 143 ARG A C 1
ATOM 1116 O O . ARG A 1 143 ? 16.428 -3.030 -2.077 1.00 94.38 143 ARG A O 1
ATOM 1123 N N . ASP A 1 144 ? 15.128 -4.864 -2.084 1.00 93.94 144 ASP A N 1
ATOM 1124 C CA . ASP A 1 144 ? 14.308 -4.483 -3.224 1.00 93.94 144 ASP A CA 1
ATOM 1125 C C . ASP A 1 144 ? 13.022 -3.796 -2.746 1.00 93.94 144 ASP A C 1
ATOM 1127 O O . ASP A 1 144 ? 12.469 -2.984 -3.480 1.00 93.94 144 ASP A O 1
ATOM 1131 N N . ALA A 1 145 ? 12.535 -4.121 -1.541 1.00 96.69 145 ALA A N 1
ATOM 1132 C CA . ALA A 1 145 ? 11.364 -3.508 -0.914 1.00 96.69 145 ALA A CA 1
ATOM 1133 C C . ALA A 1 145 ? 11.539 -3.373 0.605 1.00 96.69 145 ALA A C 1
ATOM 1135 O O . ALA A 1 145 ? 12.218 -4.193 1.224 1.00 96.69 145 ALA A O 1
ATOM 1136 N N . VAL A 1 146 ? 10.871 -2.386 1.198 1.00 98.06 146 VAL A N 1
ATOM 1137 C CA . VAL A 1 146 ? 10.715 -2.202 2.643 1.00 98.06 146 VAL A CA 1
ATOM 1138 C C . VAL A 1 146 ? 9.247 -2.402 3.008 1.00 98.06 146 VAL A C 1
ATOM 1140 O O . VAL A 1 146 ? 8.367 -1.853 2.342 1.00 98.06 146 VAL A O 1
ATOM 1143 N N . VAL A 1 147 ? 8.989 -3.200 4.043 1.00 98.12 147 VAL A N 1
ATOM 1144 C CA . VAL A 1 147 ? 7.644 -3.446 4.581 1.00 98.12 147 VAL A CA 1
ATOM 1145 C C . VAL A 1 147 ? 7.601 -2.902 6.001 1.00 98.12 147 VAL A C 1
ATOM 1147 O O . VAL A 1 147 ? 8.236 -3.453 6.894 1.00 98.12 147 VAL A O 1
ATOM 1150 N N . TYR A 1 148 ? 6.876 -1.809 6.201 1.00 97.94 148 TYR A N 1
ATOM 1151 C CA . TYR A 1 148 ? 6.659 -1.182 7.497 1.00 97.94 148 TYR A CA 1
ATOM 1152 C C . TYR A 1 148 ? 5.366 -1.710 8.117 1.00 97.94 148 TYR A C 1
ATOM 1154 O O . TYR A 1 148 ? 4.290 -1.571 7.529 1.00 97.94 148 TYR A O 1
ATOM 1162 N N . LYS A 1 149 ? 5.467 -2.294 9.311 1.00 96.19 149 LYS A N 1
ATOM 1163 C CA . LYS A 1 149 ? 4.334 -2.853 10.053 1.00 96.19 149 LYS A CA 1
ATOM 1164 C C . LYS A 1 149 ? 4.131 -2.039 11.317 1.00 96.19 149 LYS A C 1
ATOM 1166 O O . LYS A 1 149 ? 4.903 -2.147 12.264 1.00 96.19 149 LYS A O 1
ATOM 1171 N N . MET A 1 150 ? 3.110 -1.191 11.308 1.00 94.06 150 MET A N 1
ATOM 1172 C CA . MET A 1 150 ? 2.901 -0.205 12.373 1.00 94.06 150 MET A CA 1
ATOM 1173 C C . MET A 1 150 ? 2.525 -0.853 13.701 1.00 94.06 150 MET A C 1
ATOM 1175 O O . MET A 1 150 ? 2.927 -0.378 14.753 1.00 94.06 150 MET A O 1
ATOM 1179 N N . HIS A 1 151 ? 1.754 -1.937 13.660 1.00 92.19 151 HIS A N 1
ATOM 1180 C CA . HIS A 1 151 ? 1.213 -2.556 14.868 1.00 92.19 151 HIS A CA 1
ATOM 1181 C C . HIS A 1 151 ? 2.030 -3.753 15.358 1.00 92.19 151 HIS A C 1
ATOM 1183 O O . HIS A 1 151 ? 1.620 -4.418 16.303 1.00 92.19 151 HIS A O 1
ATOM 1189 N N . GLY A 1 152 ? 3.191 -4.008 14.754 1.00 92.50 152 GLY A N 1
ATOM 1190 C CA . GLY A 1 152 ? 4.057 -5.133 15.089 1.00 92.50 152 GLY A CA 1
ATOM 1191 C C . GLY A 1 152 ? 3.933 -6.305 14.114 1.00 92.50 152 GLY A C 1
ATOM 1192 O O . GLY A 1 152 ? 3.431 -6.172 12.996 1.00 92.50 152 GLY A O 1
ATOM 1193 N N . ASP A 1 153 ? 4.441 -7.459 14.537 1.00 93.06 153 ASP A N 1
ATOM 1194 C CA . ASP A 1 153 ? 4.564 -8.668 13.723 1.00 93.06 153 ASP A CA 1
ATOM 1195 C C . ASP A 1 153 ? 4.189 -9.909 14.538 1.00 93.06 153 ASP A C 1
ATOM 1197 O O . ASP A 1 153 ? 4.389 -9.949 15.753 1.00 93.06 153 ASP A O 1
ATOM 1201 N N . ILE A 1 154 ? 3.665 -10.931 13.861 1.00 89.94 154 ILE A N 1
ATOM 1202 C CA . ILE A 1 154 ? 3.295 -12.201 14.488 1.00 89.94 154 ILE A CA 1
ATOM 1203 C C . ILE A 1 154 ? 4.476 -12.956 15.120 1.00 89.94 154 ILE A C 1
ATOM 1205 O O . ILE A 1 154 ? 4.269 -13.747 16.033 1.00 89.94 154 ILE A O 1
ATOM 1209 N N . GLU A 1 155 ? 5.715 -12.704 14.691 1.00 87.62 155 GLU A N 1
ATOM 1210 C CA . GLU A 1 155 ? 6.920 -13.242 15.335 1.00 87.62 155 GLU A CA 1
ATOM 1211 C C . GLU A 1 155 ? 7.144 -12.663 16.743 1.00 87.62 155 GLU A C 1
ATOM 1213 O O . GLU A 1 155 ? 7.805 -13.297 17.562 1.00 87.62 155 GLU A O 1
ATOM 1218 N N . HIS A 1 156 ? 6.585 -11.482 17.038 1.00 89.56 156 HIS A N 1
ATOM 1219 C CA . HIS A 1 156 ? 6.727 -10.782 18.321 1.00 89.56 156 HIS A CA 1
ATOM 1220 C C . HIS A 1 156 ? 5.350 -10.357 18.876 1.00 89.56 156 HIS A C 1
ATOM 1222 O O . HIS A 1 156 ? 5.083 -9.169 19.079 1.00 89.56 156 HIS A O 1
ATOM 1228 N N . PRO A 1 157 ? 4.448 -11.316 19.169 1.00 87.94 157 PRO A N 1
ATOM 1229 C CA . PRO A 1 157 ? 3.053 -11.035 19.522 1.00 87.94 157 PRO A CA 1
ATOM 1230 C C . PRO A 1 157 ? 2.901 -10.357 20.893 1.00 87.94 157 PRO A C 1
ATOM 1232 O O . PRO A 1 157 ? 1.846 -9.811 21.214 1.00 87.94 157 PRO A O 1
ATOM 1235 N N . THR A 1 158 ? 3.945 -10.379 21.723 1.00 88.25 158 THR A N 1
ATOM 1236 C CA . THR A 1 158 ? 4.005 -9.674 23.012 1.00 88.25 158 THR A CA 1
ATOM 1237 C C . THR A 1 158 ? 4.202 -8.168 22.863 1.00 88.25 158 THR A C 1
ATOM 1239 O O . THR A 1 158 ? 3.890 -7.429 23.794 1.00 88.25 158 THR A O 1
ATOM 1242 N N . GLU A 1 159 ? 4.702 -7.712 21.713 1.00 89.25 159 GLU A N 1
ATOM 1243 C CA . GLU A 1 159 ? 4.959 -6.299 21.400 1.00 89.25 159 GLU A CA 1
ATOM 1244 C C . GLU A 1 159 ? 3.888 -5.698 20.477 1.00 89.25 159 GLU A C 1
ATOM 1246 O O . GLU A 1 159 ? 3.928 -4.509 20.174 1.00 89.25 159 GLU A O 1
ATOM 1251 N N . ALA A 1 160 ? 2.905 -6.499 20.055 1.00 92.00 160 ALA A N 1
ATOM 1252 C CA . ALA A 1 160 ? 1.836 -6.055 19.170 1.00 92.00 160 ALA A CA 1
ATOM 1253 C C . ALA A 1 160 ? 1.008 -4.913 19.789 1.00 92.00 160 ALA A C 1
ATOM 1255 O O . ALA A 1 160 ? 0.713 -4.929 20.986 1.00 92.00 160 ALA A O 1
ATOM 1256 N N . ILE A 1 161 ? 0.600 -3.948 18.964 1.00 92.38 161 ILE A N 1
ATOM 1257 C CA . ILE A 1 161 ? -0.265 -2.819 19.342 1.00 92.38 161 ILE A CA 1
ATOM 1258 C C . ILE A 1 161 ? -1.720 -3.265 19.217 1.00 92.38 161 ILE A C 1
ATOM 1260 O O . ILE A 1 161 ? -2.171 -3.564 18.109 1.00 92.38 161 ILE A O 1
ATOM 1264 N N . LEU A 1 162 ? -2.437 -3.356 20.342 1.00 90.50 162 LEU A N 1
ATOM 1265 C CA . LEU A 1 162 ? -3.775 -3.961 20.400 1.00 90.50 162 LEU A CA 1
ATOM 1266 C C . LEU A 1 162 ? -4.740 -3.179 21.299 1.00 90.50 162 LEU A C 1
ATOM 1268 O O . LEU A 1 162 ? -5.909 -3.022 20.948 1.00 90.50 162 LEU A O 1
ATOM 1272 N N . SER A 1 163 ? -4.277 -2.725 22.465 1.00 91.50 163 SER A N 1
ATOM 1273 C CA . SER A 1 163 ? -5.122 -2.109 23.487 1.00 91.50 163 SER A CA 1
ATOM 1274 C C . SER A 1 163 ? -5.110 -0.589 23.417 1.00 91.50 163 SER A C 1
ATOM 1276 O O . SER A 1 163 ? -4.218 0.016 22.826 1.00 91.50 163 SER A O 1
ATOM 1278 N N . LYS A 1 164 ? -6.092 0.044 24.060 1.00 91.44 164 LYS A N 1
ATOM 1279 C CA . LYS A 1 164 ? -6.191 1.505 24.124 1.00 91.44 164 LYS A CA 1
ATOM 1280 C C . LYS A 1 164 ? -4.910 2.157 24.653 1.00 91.44 164 LYS A C 1
ATOM 1282 O O . LYS A 1 164 ? -4.421 3.094 24.026 1.00 91.44 164 LYS A O 1
ATOM 1287 N N . ASP A 1 165 ? -4.325 1.603 25.714 1.00 91.25 165 ASP A N 1
ATOM 1288 C CA . ASP A 1 165 ? -3.062 2.097 26.274 1.00 91.25 165 ASP A CA 1
ATOM 1289 C C . ASP A 1 165 ? -1.909 2.038 25.255 1.00 91.25 165 ASP A C 1
ATOM 1291 O O . ASP A 1 165 ? -1.064 2.938 25.221 1.00 91.25 165 ASP A O 1
ATOM 1295 N N . ASP A 1 166 ? -1.871 1.010 24.396 1.00 93.06 166 ASP A N 1
ATOM 1296 C CA . ASP A 1 166 ? -0.848 0.894 23.352 1.00 93.06 166 ASP A CA 1
ATOM 1297 C C . ASP A 1 166 ? -0.974 2.028 22.324 1.00 93.06 166 ASP A C 1
ATOM 1299 O O . ASP A 1 166 ? 0.033 2.635 21.958 1.00 93.06 166 ASP A O 1
ATOM 1303 N N . TYR A 1 167 ? -2.200 2.342 21.884 1.00 90.38 167 TYR A N 1
ATOM 1304 C CA . TYR A 1 167 ? -2.469 3.440 20.944 1.00 90.38 167 TYR A CA 1
ATOM 1305 C C . TYR A 1 167 ? -2.160 4.808 21.564 1.00 90.38 167 TYR A C 1
ATOM 1307 O O . TYR A 1 167 ? -1.523 5.644 20.924 1.00 90.38 167 TYR A O 1
ATOM 1315 N N . GLU A 1 168 ? -2.542 5.039 22.823 1.00 91.19 168 GLU A N 1
ATOM 1316 C CA . GLU A 1 168 ? -2.254 6.298 23.525 1.00 91.19 168 GLU A CA 1
ATOM 1317 C C . GLU A 1 168 ? -0.743 6.535 23.665 1.00 91.19 168 GLU A C 1
ATOM 1319 O O . GLU A 1 168 ? -0.241 7.644 23.451 1.00 91.19 168 GLU A O 1
ATOM 1324 N N . ARG A 1 169 ? 0.013 5.471 23.954 1.00 92.06 169 ARG A N 1
ATOM 1325 C CA . ARG A 1 169 ? 1.475 5.522 24.078 1.00 92.06 169 ARG A CA 1
ATOM 1326 C C . ARG A 1 169 ? 2.204 5.433 22.740 1.00 92.06 169 ARG A C 1
ATOM 1328 O O . ARG A 1 169 ? 3.415 5.657 22.721 1.00 92.06 169 ARG A O 1
ATOM 1335 N N . TYR A 1 170 ? 1.514 5.144 21.635 1.00 92.88 170 TYR A N 1
ATOM 1336 C CA . TYR A 1 170 ? 2.122 4.888 20.326 1.00 92.88 170 TYR A CA 1
ATOM 1337 C C . TYR A 1 170 ? 2.975 6.061 19.835 1.00 92.88 170 TYR A C 1
ATOM 1339 O O . TYR A 1 170 ? 4.067 5.870 19.305 1.00 92.88 170 TYR A O 1
ATOM 1347 N N . SER A 1 171 ? 2.535 7.297 20.076 1.00 89.81 171 SER A N 1
ATOM 1348 C CA . SER A 1 171 ? 3.306 8.492 19.712 1.00 89.81 171 SER A CA 1
ATOM 1349 C C . SER A 1 171 ? 4.659 8.591 20.434 1.00 89.81 171 SER A C 1
ATOM 1351 O O . SER A 1 171 ? 5.624 9.095 19.856 1.00 89.81 171 SER A O 1
ATOM 1353 N N . LEU A 1 172 ? 4.746 8.065 21.660 1.00 91.12 172 LEU A N 1
ATOM 1354 C CA . LEU A 1 172 ? 5.958 8.045 22.480 1.00 91.12 172 LEU A CA 1
ATOM 1355 C C . LEU A 1 172 ? 6.851 6.851 22.134 1.00 91.12 172 LEU A C 1
ATOM 1357 O O . LEU A 1 172 ? 8.062 7.003 22.004 1.00 91.12 172 LEU A O 1
ATOM 1361 N N . THR A 1 173 ? 6.262 5.664 21.978 1.00 92.25 173 THR A N 1
ATOM 1362 C CA . THR A 1 173 ? 7.009 4.415 21.764 1.00 92.25 173 THR A CA 1
ATOM 1363 C C . THR A 1 173 ? 7.385 4.193 20.301 1.00 92.25 173 THR A C 1
ATOM 1365 O O . THR A 1 173 ? 8.457 3.665 20.033 1.00 92.25 173 THR A O 1
ATOM 1368 N N . HIS A 1 174 ? 6.548 4.636 19.359 1.00 94.19 174 HIS A N 1
ATOM 1369 C CA . HIS A 1 174 ? 6.666 4.410 17.912 1.00 94.19 174 HIS A CA 1
ATOM 1370 C C . HIS A 1 174 ? 6.643 5.717 17.095 1.00 94.19 174 HIS A C 1
ATOM 1372 O O . HIS A 1 174 ? 6.438 5.698 15.879 1.00 94.19 174 HIS A O 1
ATOM 1378 N N . GLY A 1 175 ? 6.923 6.868 17.718 1.00 93.44 175 GLY A N 1
ATOM 1379 C CA . GLY A 1 175 ? 7.047 8.167 17.039 1.00 93.44 175 GLY A CA 1
ATOM 1380 C C . GLY A 1 175 ? 7.912 8.169 15.758 1.00 93.44 175 GLY A C 1
ATOM 1381 O O . GLY A 1 175 ? 7.555 8.855 14.791 1.00 93.44 175 GLY A O 1
ATOM 1382 N N . PRO A 1 176 ? 9.001 7.376 15.668 1.00 95.31 176 PRO A N 1
ATOM 1383 C CA . PRO A 1 176 ? 9.750 7.214 14.422 1.00 95.31 176 PRO A CA 1
ATOM 1384 C C . PRO A 1 176 ? 8.942 6.617 13.257 1.00 95.31 176 PRO A C 1
ATOM 1386 O O . PRO A 1 176 ? 9.108 7.078 12.129 1.00 95.31 176 PRO A O 1
ATOM 1389 N N . PHE A 1 177 ? 8.019 5.675 13.497 1.00 95.31 177 PHE A N 1
ATOM 1390 C CA . PHE A 1 177 ? 7.124 5.155 12.450 1.00 95.31 177 PHE A CA 1
ATOM 1391 C C . PHE A 1 177 ? 6.156 6.227 11.951 1.00 95.31 177 PHE A C 1
ATOM 1393 O O . PHE A 1 177 ? 5.988 6.378 10.745 1.00 95.31 177 PHE A O 1
ATOM 1400 N N . ILE A 1 178 ? 5.569 7.015 12.861 1.00 93.50 178 ILE A N 1
ATOM 1401 C CA . ILE A 1 178 ? 4.712 8.164 12.509 1.00 93.50 178 ILE A CA 1
ATOM 1402 C C . ILE A 1 178 ? 5.480 9.136 11.609 1.00 93.50 178 ILE A C 1
ATOM 1404 O O . ILE A 1 178 ? 4.950 9.630 10.615 1.00 93.50 178 ILE A O 1
ATOM 1408 N N . THR A 1 179 ? 6.738 9.413 11.955 1.00 93.75 179 THR A N 1
ATOM 1409 C CA . THR A 1 179 ? 7.594 10.346 11.215 1.00 93.75 179 THR A CA 1
ATOM 1410 C C . THR A 1 179 ? 7.955 9.800 9.835 1.00 93.75 179 THR A C 1
ATOM 1412 O O . THR A 1 179 ? 7.820 10.525 8.852 1.00 93.75 179 THR A O 1
ATOM 1415 N N . ALA A 1 180 ? 8.334 8.522 9.744 1.00 95.69 180 ALA A N 1
ATOM 1416 C CA . ALA A 1 180 ? 8.625 7.859 8.476 1.00 95.69 180 ALA A CA 1
ATOM 1417 C C . ALA A 1 180 ? 7.396 7.819 7.555 1.00 95.69 180 ALA A C 1
ATOM 1419 O O . ALA A 1 180 ? 7.492 8.235 6.403 1.00 95.69 180 ALA A O 1
ATOM 1420 N N . LEU A 1 181 ? 6.226 7.424 8.073 1.00 95.62 181 LEU A N 1
ATOM 1421 C CA . LEU A 1 181 ? 4.983 7.413 7.298 1.00 95.62 181 LEU A CA 1
ATOM 1422 C C . LEU A 1 181 ? 4.592 8.821 6.839 1.00 95.62 181 LEU A C 1
ATOM 1424 O O . LEU A 1 181 ? 4.153 8.999 5.707 1.00 95.62 181 LEU A O 1
ATOM 1428 N N . SER A 1 182 ? 4.779 9.830 7.698 1.00 93.75 182 SER A N 1
ATOM 1429 C CA . SER A 1 182 ? 4.520 11.225 7.326 1.00 93.75 182 SER A CA 1
ATOM 1430 C C . SER A 1 182 ? 5.401 11.672 6.159 1.00 93.75 182 SER A C 1
ATOM 1432 O O . SER A 1 182 ? 4.907 12.330 5.250 1.00 93.75 182 SER A O 1
ATOM 1434 N N . GLY A 1 183 ? 6.690 11.318 6.179 1.00 93.94 183 GLY A N 1
ATOM 1435 C CA . GLY A 1 183 ? 7.613 11.603 5.080 1.00 93.94 183 GLY A CA 1
ATOM 1436 C C . GLY A 1 183 ? 7.201 10.890 3.794 1.00 93.94 183 GLY A C 1
ATOM 1437 O O . GLY A 1 183 ? 7.067 11.528 2.751 1.00 93.94 183 GLY A O 1
ATOM 1438 N N . ASP A 1 184 ? 6.894 9.594 3.883 1.00 95.81 184 ASP A N 1
ATOM 1439 C CA . ASP A 1 184 ? 6.461 8.813 2.727 1.00 95.81 184 ASP A CA 1
ATOM 1440 C C . ASP A 1 184 ? 5.166 9.356 2.113 1.00 95.81 184 ASP A C 1
ATOM 1442 O O . ASP A 1 184 ? 5.084 9.455 0.894 1.00 95.81 184 ASP A O 1
ATOM 1446 N N . LEU A 1 185 ? 4.160 9.731 2.910 1.00 94.12 185 LEU A N 1
ATOM 1447 C CA . LEU A 1 185 ? 2.902 10.296 2.398 1.00 94.12 185 LEU A CA 1
ATOM 1448 C C . LEU A 1 185 ? 3.106 11.652 1.702 1.00 94.12 185 LEU A C 1
ATOM 1450 O O . LEU A 1 185 ? 2.366 12.000 0.788 1.00 94.12 185 LEU A O 1
ATOM 1454 N N . VAL A 1 186 ? 4.123 12.420 2.091 1.00 92.50 186 VAL A N 1
ATOM 1455 C CA . VAL A 1 186 ? 4.469 13.672 1.402 1.00 92.50 186 VAL A CA 1
ATOM 1456 C C . VAL A 1 186 ? 5.192 13.386 0.080 1.00 92.50 186 VAL A C 1
ATOM 1458 O O . VAL A 1 186 ? 4.890 13.998 -0.948 1.00 92.50 186 VAL A O 1
ATOM 1461 N N . GLU A 1 187 ? 6.132 12.443 0.079 1.00 92.56 187 GLU A N 1
ATOM 1462 C CA . GLU A 1 187 ? 6.990 12.163 -1.075 1.00 92.56 187 GLU A CA 1
ATOM 1463 C C . GLU A 1 187 ? 6.344 11.257 -2.130 1.00 92.56 187 GLU A C 1
ATOM 1465 O O . GLU A 1 187 ? 6.616 11.412 -3.322 1.00 92.56 187 GLU A O 1
ATOM 1470 N N . LYS A 1 188 ? 5.516 10.299 -1.705 1.00 96.25 188 LYS A N 1
ATOM 1471 C CA . L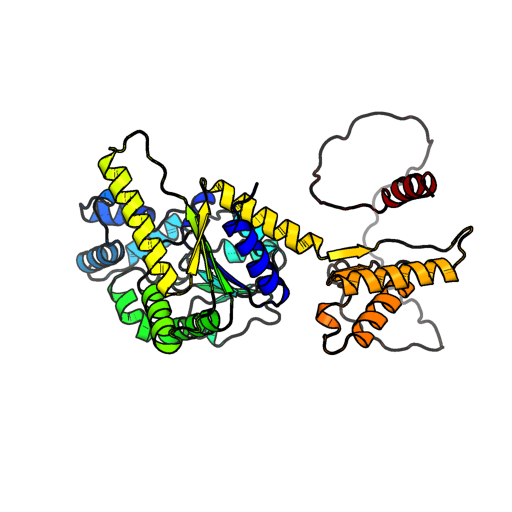YS A 1 188 ? 5.077 9.153 -2.511 1.00 96.25 188 LYS A CA 1
ATOM 1472 C C . LYS A 1 188 ? 3.568 9.124 -2.673 1.00 96.25 188 LYS A C 1
ATOM 1474 O O . LYS A 1 188 ? 2.802 9.553 -1.815 1.00 96.25 188 LYS A O 1
ATOM 1479 N N . THR A 1 189 ? 3.118 8.578 -3.793 1.00 97.00 189 THR A N 1
ATOM 1480 C CA . THR A 1 189 ? 1.694 8.386 -4.064 1.00 97.00 189 THR A CA 1
ATOM 1481 C C . THR A 1 189 ? 1.240 7.051 -3.487 1.00 97.00 189 THR A C 1
ATOM 1483 O O . THR A 1 189 ? 1.667 5.989 -3.946 1.00 97.00 189 THR A O 1
ATOM 1486 N N . PHE A 1 190 ? 0.363 7.103 -2.484 1.00 97.44 190 PHE A N 1
ATOM 1487 C CA . PHE A 1 190 ? -0.168 5.919 -1.816 1.00 97.44 190 PHE A CA 1
ATOM 1488 C C . PHE A 1 190 ? -1.390 5.331 -2.522 1.00 97.44 190 PHE A C 1
ATOM 1490 O O . PHE A 1 190 ? -2.278 6.058 -2.970 1.00 97.44 190 PHE A O 1
ATOM 1497 N N . LEU A 1 191 ? -1.444 3.999 -2.553 1.00 97.31 191 LEU A N 1
ATOM 1498 C CA . LEU A 1 191 ? -2.639 3.212 -2.847 1.00 97.31 191 LEU A CA 1
ATOM 1499 C C . LEU A 1 191 ? -3.069 2.454 -1.584 1.00 97.31 191 LEU A C 1
ATOM 1501 O O . LEU A 1 191 ? -2.365 1.553 -1.133 1.00 97.31 191 LEU A O 1
ATOM 1505 N N . PHE A 1 192 ? -4.224 2.805 -1.026 1.00 95.94 192 PHE A N 1
ATOM 1506 C CA . PHE A 1 192 ? -4.819 2.153 0.140 1.00 95.94 192 PHE A CA 1
ATOM 1507 C C . PHE A 1 192 ? -5.741 1.008 -0.302 1.00 95.94 192 PHE A C 1
ATOM 1509 O O . PHE A 1 192 ? -6.708 1.231 -1.037 1.00 95.94 192 PHE A O 1
ATOM 1516 N N . LEU A 1 193 ? -5.459 -0.214 0.161 1.00 93.50 193 LEU A N 1
ATOM 1517 C CA . LEU A 1 193 ? -6.193 -1.434 -0.190 1.00 93.50 193 LEU A CA 1
ATOM 1518 C C . LEU A 1 193 ? -6.682 -2.173 1.059 1.00 93.50 193 LEU A C 1
ATOM 1520 O O . LEU A 1 193 ? -5.903 -2.464 1.965 1.00 93.50 193 LEU A O 1
ATOM 1524 N N . GLY A 1 194 ? -7.970 -2.533 1.084 1.00 85.81 194 GLY A N 1
ATOM 1525 C CA . GLY A 1 194 ? -8.560 -3.332 2.167 1.00 85.81 194 GLY A CA 1
ATOM 1526 C C . GLY A 1 194 ? -8.498 -2.657 3.539 1.00 85.81 194 GLY A C 1
ATOM 1527 O O . GLY A 1 194 ? -8.339 -3.340 4.549 1.00 85.81 194 GLY A O 1
ATOM 1528 N N . PHE A 1 195 ? -8.590 -1.329 3.566 1.00 80.12 195 PHE A N 1
ATOM 1529 C CA . PHE A 1 195 ? -8.366 -0.509 4.748 1.00 80.12 195 PHE A CA 1
ATOM 1530 C C . PHE A 1 195 ? -9.604 0.343 5.072 1.00 80.12 195 PHE A C 1
ATOM 1532 O O . PHE A 1 195 ? -10.254 0.856 4.162 1.00 80.12 195 PHE A O 1
ATOM 1539 N N . SER A 1 196 ? -9.953 0.463 6.356 1.00 70.69 196 SER A N 1
ATOM 1540 C CA . SER A 1 196 ? -11.199 1.097 6.820 1.00 70.69 196 SER A CA 1
ATOM 1541 C C . SER A 1 196 ? -11.048 2.542 7.309 1.00 70.69 196 SER A C 1
ATOM 1543 O O . SER A 1 196 ? -12.060 3.144 7.644 1.00 70.69 196 SER A O 1
ATOM 1545 N N . PHE A 1 197 ? -9.830 3.103 7.371 1.00 77.56 197 PHE A N 1
ATOM 1546 C CA . PHE A 1 197 ? -9.540 4.443 7.934 1.00 77.56 197 PHE A CA 1
ATOM 1547 C C . PHE A 1 197 ? -10.077 4.693 9.345 1.00 77.56 197 PHE A C 1
ATOM 1549 O O . PHE A 1 197 ? -10.142 5.823 9.803 1.00 77.56 197 PHE A O 1
ATOM 1556 N N . THR A 1 198 ? -10.389 3.625 10.071 1.00 76.69 198 THR A N 1
ATOM 1557 C CA . THR A 1 198 ? -10.791 3.669 11.480 1.00 76.69 198 THR A CA 1
ATOM 1558 C C . THR A 1 198 ? -9.597 3.593 12.428 1.00 76.69 198 THR A C 1
ATOM 1560 O O . THR A 1 198 ? -9.785 3.431 13.626 1.00 76.69 198 THR A O 1
ATOM 1563 N N . ASP A 1 199 ? -8.377 3.627 11.893 1.00 82.31 199 ASP A N 1
ATOM 1564 C CA . ASP A 1 199 ? -7.143 3.503 12.657 1.00 82.31 199 ASP A CA 1
ATOM 1565 C C . ASP A 1 199 ? -6.730 4.868 13.240 1.00 82.31 199 ASP A C 1
ATOM 1567 O O . ASP A 1 199 ? -6.414 5.776 12.460 1.00 82.31 199 ASP A O 1
ATOM 1571 N N . PRO A 1 200 ? -6.692 5.027 14.578 1.00 82.75 200 PRO A N 1
ATOM 1572 C CA . PRO A 1 200 ? -6.329 6.296 15.206 1.00 82.75 200 PRO A CA 1
ATOM 1573 C C . PRO A 1 200 ? -4.908 6.770 14.869 1.00 82.75 200 PRO A C 1
ATOM 1575 O O . PRO A 1 200 ? -4.669 7.973 14.762 1.00 82.75 200 PRO A O 1
ATOM 1578 N N . ASN A 1 201 ? -3.956 5.850 14.674 1.00 85.12 201 ASN A N 1
ATOM 1579 C CA . ASN A 1 201 ? -2.569 6.207 14.376 1.00 85.12 201 ASN A CA 1
ATOM 1580 C C . ASN A 1 201 ? -2.447 6.788 12.966 1.00 85.12 201 ASN A C 1
ATOM 1582 O O . ASN A 1 201 ? -1.714 7.759 12.756 1.00 85.12 201 ASN A O 1
ATOM 1586 N N . LEU A 1 202 ? -3.169 6.219 11.994 1.00 86.19 202 LEU A N 1
ATOM 1587 C CA . LEU A 1 202 ? -3.189 6.771 10.642 1.00 86.19 202 LEU A CA 1
ATOM 1588 C C . LEU A 1 202 ? -3.951 8.099 10.586 1.00 86.19 202 LEU A C 1
ATOM 1590 O O . LEU A 1 202 ? -3.461 9.033 9.951 1.00 86.19 202 LEU A O 1
ATOM 1594 N N . ASP A 1 203 ? -5.104 8.207 11.251 1.00 87.44 203 ASP A N 1
ATOM 1595 C CA . ASP A 1 203 ? -5.871 9.460 11.305 1.00 87.44 203 ASP A CA 1
ATOM 1596 C C . ASP A 1 203 ? -5.027 10.607 11.880 1.00 87.44 203 ASP A C 1
ATOM 1598 O O . ASP A 1 203 ? -4.969 11.704 11.313 1.00 87.44 203 ASP A O 1
ATOM 1602 N N . PHE A 1 204 ? -4.260 10.323 12.937 1.00 87.19 204 PHE A N 1
ATOM 1603 C CA . PHE A 1 204 ? -3.300 11.267 13.499 1.00 87.19 204 PHE A CA 1
ATOM 1604 C C . PHE A 1 204 ? -2.251 11.721 12.470 1.00 87.19 204 PHE A C 1
ATOM 1606 O O . PHE A 1 204 ? -1.978 12.919 12.342 1.00 87.19 204 PHE A O 1
ATOM 1613 N N . VAL A 1 205 ? -1.670 10.790 11.704 1.00 89.44 205 VAL A N 1
ATOM 1614 C CA . VAL A 1 205 ? -0.676 11.109 10.664 1.00 89.44 205 VAL A CA 1
ATOM 1615 C C . VAL A 1 205 ? -1.287 11.959 9.548 1.00 89.44 205 VAL A C 1
ATOM 1617 O O . VAL A 1 205 ? -0.730 13.004 9.200 1.00 89.44 205 VAL A O 1
ATOM 1620 N N . LEU A 1 206 ? -2.442 11.557 9.016 1.00 89.44 206 LEU A N 1
ATOM 1621 C CA . LEU A 1 206 ? -3.136 12.271 7.942 1.00 89.44 206 LEU A CA 1
ATOM 1622 C C . LEU A 1 206 ? -3.544 13.683 8.380 1.00 89.44 206 LEU A C 1
ATOM 1624 O O . LEU A 1 206 ? -3.307 14.656 7.659 1.00 89.44 206 LEU A O 1
ATOM 1628 N N . SER A 1 207 ? -4.060 13.821 9.602 1.00 88.50 207 SER A N 1
ATOM 1629 C CA . SER A 1 207 ? -4.384 15.111 10.217 1.00 88.50 207 SER A CA 1
ATOM 1630 C C . SER A 1 207 ? -3.165 16.023 10.328 1.00 88.50 207 SER A C 1
ATOM 1632 O O . SER A 1 207 ? -3.243 17.210 9.999 1.00 88.50 207 SER A O 1
ATOM 1634 N N . ARG A 1 208 ? -2.010 15.472 10.717 1.00 86.31 208 ARG A N 1
ATOM 1635 C CA . ARG A 1 208 ? -0.755 16.223 10.846 1.00 86.31 208 ARG A CA 1
ATOM 1636 C C . ARG A 1 208 ? -0.210 16.707 9.500 1.00 86.31 208 ARG A C 1
ATOM 1638 O O . ARG A 1 208 ? 0.316 17.817 9.426 1.00 86.31 208 ARG A O 1
ATOM 1645 N N . ILE A 1 209 ? -0.318 15.898 8.446 1.00 87.06 209 ILE A N 1
ATOM 1646 C CA . ILE A 1 209 ? 0.081 16.287 7.082 1.00 87.06 209 ILE A CA 1
ATOM 1647 C C . ILE A 1 209 ? -0.843 17.389 6.572 1.00 87.06 209 ILE A C 1
ATOM 1649 O O . ILE A 1 209 ? -0.373 18.438 6.126 1.00 87.06 209 ILE A O 1
ATOM 1653 N N . ARG A 1 210 ? -2.157 17.196 6.711 1.00 86.25 210 ARG A N 1
ATOM 1654 C CA . ARG A 1 210 ? -3.159 18.173 6.285 1.00 86.25 210 ARG A CA 1
ATOM 1655 C C . ARG A 1 210 ? -2.947 19.539 6.927 1.00 86.25 210 ARG A C 1
ATOM 1657 O O . ARG A 1 210 ? -2.999 20.549 6.232 1.00 86.25 210 ARG A O 1
ATOM 1664 N N . ALA A 1 211 ? -2.677 19.566 8.231 1.00 85.81 211 ALA A N 1
ATOM 1665 C CA . ALA A 1 211 ? -2.433 20.802 8.968 1.00 85.81 211 ALA A CA 1
ATOM 1666 C C . ALA A 1 211 ? -1.190 21.573 8.484 1.00 85.81 211 ALA A C 1
ATOM 1668 O O . ALA A 1 211 ? -1.109 22.775 8.698 1.00 85.81 211 ALA A O 1
ATOM 1669 N N . ARG A 1 212 ? -0.219 20.902 7.848 1.00 85.44 212 ARG A N 1
ATOM 1670 C CA . ARG A 1 212 ? 1.028 21.530 7.379 1.00 85.44 212 ARG A CA 1
ATOM 1671 C C . ARG A 1 212 ? 1.004 21.946 5.918 1.00 85.44 212 ARG A C 1
ATOM 1673 O O . ARG A 1 212 ? 1.593 22.963 5.578 1.00 85.44 212 ARG A O 1
ATOM 1680 N N . PHE A 1 213 ? 0.384 21.140 5.061 1.00 80.69 213 PHE A N 1
ATOM 1681 C CA . PHE A 1 213 ? 0.443 21.329 3.609 1.00 80.69 213 PHE A CA 1
ATOM 1682 C C . PHE A 1 213 ? -0.844 21.907 3.016 1.00 80.69 213 PHE A C 1
ATOM 1684 O O . PHE A 1 213 ? -0.866 22.201 1.823 1.00 80.69 213 PHE A O 1
ATOM 1691 N N . GLU A 1 214 ? -1.895 22.080 3.826 1.00 77.62 214 GLU A N 1
ATOM 1692 C CA . GLU A 1 214 ? -3.181 22.695 3.477 1.00 77.62 214 GLU A CA 1
ATOM 1693 C C . GLU A 1 214 ? -3.667 22.338 2.060 1.00 77.62 214 GLU A C 1
ATOM 1695 O O . GLU A 1 214 ? -4.240 21.267 1.865 1.00 77.62 214 GLU A O 1
ATOM 1700 N N . LYS A 1 215 ? -3.425 23.213 1.070 1.00 78.38 215 LYS A N 1
ATOM 1701 C CA . LYS A 1 215 ? -3.914 23.111 -0.317 1.00 78.38 215 LYS A CA 1
ATOM 1702 C C . LYS A 1 215 ? -2.967 22.402 -1.295 1.00 78.38 215 LYS A C 1
ATOM 1704 O O . LYS A 1 215 ? -3.369 22.136 -2.422 1.00 78.38 215 LYS A O 1
ATOM 1709 N N . HIS A 1 216 ? -1.734 22.094 -0.896 1.00 82.50 216 HIS A N 1
ATOM 1710 C CA . HIS A 1 216 ? -0.689 21.540 -1.771 1.00 82.50 216 HIS A CA 1
ATOM 1711 C C . HIS A 1 216 ? -0.312 20.098 -1.408 1.00 82.50 216 HIS A C 1
ATOM 1713 O O . HIS A 1 216 ? 0.828 19.672 -1.582 1.00 82.50 216 HIS A O 1
ATOM 1719 N N . GLN A 1 217 ? -1.274 19.338 -0.886 1.00 84.12 217 GLN A N 1
ATOM 1720 C CA . GLN A 1 217 ? -1.082 17.928 -0.562 1.00 84.12 217 GLN A CA 1
ATOM 1721 C C . GLN A 1 217 ? -0.979 17.088 -1.835 1.00 84.12 217 GLN A C 1
ATOM 1723 O O . GLN A 1 217 ? -1.721 17.301 -2.797 1.00 84.12 217 GLN A O 1
ATOM 1728 N N . ARG A 1 218 ? -0.102 16.085 -1.820 1.00 89.38 218 ARG A N 1
ATOM 1729 C CA . ARG A 1 218 ? -0.046 15.063 -2.866 1.00 89.38 218 ARG A CA 1
ATOM 1730 C C . ARG A 1 218 ? -1.364 14.280 -2.892 1.00 89.38 218 ARG A C 1
ATOM 1732 O O . ARG A 1 218 ? -1.962 14.037 -1.851 1.00 89.38 218 ARG A O 1
ATOM 1739 N N . GLN A 1 219 ? -1.830 13.910 -4.083 1.00 93.25 219 GLN A N 1
ATOM 1740 C CA . GLN A 1 219 ? -3.019 13.071 -4.216 1.00 93.25 219 GLN A CA 1
ATOM 1741 C C . GLN A 1 219 ? -2.670 11.607 -3.938 1.00 93.25 219 GLN A C 1
ATOM 1743 O O . GLN A 1 219 ? -1.645 11.102 -4.400 1.00 93.25 219 GLN A O 1
ATOM 1748 N N . HIS A 1 220 ? -3.539 10.915 -3.212 1.00 95.88 220 HIS A N 1
ATOM 1749 C CA . HIS A 1 220 ? -3.460 9.476 -2.972 1.00 95.88 220 HIS A CA 1
ATOM 1750 C C . HIS A 1 220 ? -4.740 8.785 -3.441 1.00 95.88 220 HIS A C 1
ATOM 1752 O O . HIS A 1 220 ? -5.725 9.443 -3.774 1.00 95.88 220 HIS A O 1
ATOM 1758 N N . PHE A 1 221 ? -4.741 7.455 -3.451 1.00 96.44 221 PHE A N 1
ATOM 1759 C CA . PHE A 1 221 ? -5.860 6.658 -3.940 1.00 96.44 221 PHE A CA 1
ATOM 1760 C C . PHE A 1 221 ? -6.285 5.611 -2.921 1.00 96.44 221 PHE A C 1
ATOM 1762 O O . PHE A 1 221 ? -5.444 4.945 -2.327 1.00 96.44 221 PHE A O 1
ATOM 1769 N N . CYS A 1 222 ? -7.586 5.410 -2.754 1.00 94.94 222 CYS A N 1
ATOM 1770 C CA . CYS A 1 222 ? -8.133 4.308 -1.971 1.00 94.94 222 CYS A CA 1
ATOM 1771 C C . CYS A 1 222 ? -9.120 3.503 -2.807 1.00 94.94 222 CYS A C 1
ATOM 1773 O O . CYS A 1 222 ? -9.942 4.083 -3.506 1.00 94.94 222 CYS A O 1
ATOM 1775 N N . VAL A 1 223 ? -9.076 2.175 -2.708 1.00 93.31 223 VAL A N 1
ATOM 1776 C CA . VAL A 1 223 ? -10.077 1.300 -3.325 1.00 93.31 223 VAL A CA 1
ATOM 1777 C C . VAL A 1 223 ? -11.096 0.862 -2.274 1.00 93.31 223 VAL A C 1
ATOM 1779 O O . VAL A 1 223 ? -10.739 0.202 -1.296 1.00 93.31 223 VAL A O 1
ATOM 1782 N N . MET A 1 224 ? -12.373 1.189 -2.490 1.00 90.75 224 MET A N 1
ATOM 1783 C CA . MET A 1 224 ? -13.471 0.861 -1.573 1.00 90.75 224 MET A CA 1
ATOM 1784 C C . MET A 1 224 ? -14.617 0.154 -2.291 1.00 90.75 224 MET A C 1
ATOM 1786 O O . MET A 1 224 ? -15.023 0.542 -3.383 1.00 90.75 224 MET A O 1
ATOM 1790 N N . LYS A 1 225 ? -15.201 -0.864 -1.648 1.00 89.88 225 LYS A N 1
ATOM 1791 C CA . LYS A 1 225 ? -16.410 -1.518 -2.161 1.00 89.88 225 LYS A CA 1
ATOM 1792 C C . LYS A 1 225 ? -17.619 -0.598 -2.000 1.00 89.88 225 LYS A C 1
ATOM 1794 O O . LYS A 1 225 ? -17.887 -0.107 -0.901 1.00 89.88 225 LYS A O 1
ATOM 1799 N N . ARG A 1 226 ? -18.364 -0.381 -3.082 1.00 89.88 226 ARG A N 1
ATOM 1800 C CA . ARG A 1 226 ? -19.627 0.355 -3.080 1.00 89.88 226 ARG A CA 1
ATOM 1801 C C . ARG A 1 226 ? -20.626 -0.368 -2.185 1.00 89.88 226 ARG A C 1
ATOM 1803 O O . ARG A 1 226 ? -20.765 -1.593 -2.250 1.00 89.88 226 ARG A O 1
ATOM 1810 N N . ARG A 1 227 ? -21.326 0.384 -1.335 1.00 86.25 227 ARG A N 1
ATOM 1811 C CA . ARG A 1 227 ? -22.368 -0.192 -0.490 1.00 86.25 227 ARG A CA 1
ATOM 1812 C C . ARG A 1 227 ? -23.470 -0.761 -1.382 1.00 86.25 227 ARG A C 1
ATOM 1814 O O . ARG A 1 227 ? -24.131 -0.038 -2.117 1.00 86.25 227 ARG A O 1
ATOM 1821 N N . THR A 1 228 ? -23.662 -2.072 -1.305 1.00 85.62 228 THR A N 1
ATOM 1822 C CA . THR A 1 228 ? -24.763 -2.790 -1.957 1.00 85.62 228 THR A CA 1
ATOM 1823 C C . THR A 1 228 ? -25.767 -3.228 -0.904 1.00 85.62 228 THR A C 1
ATOM 1825 O O . THR A 1 228 ? -25.389 -3.507 0.234 1.00 85.62 228 THR A O 1
ATOM 1828 N N . ARG A 1 229 ? -27.055 -3.244 -1.250 1.00 84.12 229 ARG A N 1
ATOM 1829 C CA . ARG A 1 229 ? -28.116 -3.605 -0.307 1.00 84.12 229 ARG A CA 1
ATOM 1830 C C . ARG A 1 229 ? -28.106 -5.106 -0.040 1.00 84.12 229 ARG A C 1
ATOM 1832 O O . ARG A 1 229 ? -28.195 -5.904 -0.974 1.00 84.12 229 ARG A O 1
ATOM 1839 N N . ASN A 1 230 ? -28.059 -5.497 1.232 1.00 81.25 230 ASN A N 1
ATOM 1840 C CA . ASN A 1 230 ? -28.165 -6.906 1.606 1.00 81.25 230 ASN A CA 1
ATOM 1841 C C . ASN A 1 230 ? -29.627 -7.380 1.550 1.00 81.25 230 ASN A C 1
ATOM 1843 O O . ASN A 1 230 ? -30.547 -6.631 1.869 1.00 81.25 230 ASN A O 1
ATOM 1847 N N . LYS A 1 231 ? -29.862 -8.659 1.216 1.00 80.00 231 LYS A N 1
ATOM 1848 C CA . LYS A 1 231 ? -31.227 -9.233 1.125 1.00 80.00 231 LYS A CA 1
ATOM 1849 C C . LYS A 1 231 ? -32.037 -9.125 2.426 1.00 80.00 231 LYS A C 1
ATOM 1851 O O . LYS A 1 231 ? -33.259 -9.137 2.377 1.00 80.00 231 LYS A O 1
ATOM 1856 N N . ARG A 1 232 ? -31.356 -9.058 3.574 1.00 76.44 232 ARG A N 1
ATOM 1857 C CA . ARG A 1 232 ? -31.952 -8.999 4.920 1.00 76.44 232 ARG A CA 1
ATOM 1858 C C . ARG A 1 232 ? -32.035 -7.576 5.490 1.00 76.44 232 ARG A C 1
ATOM 1860 O O . ARG A 1 232 ? -32.501 -7.413 6.606 1.00 76.44 232 ARG A O 1
ATOM 1867 N N . GLU A 1 233 ? -31.569 -6.574 4.748 1.00 81.44 233 GLU A N 1
ATOM 1868 C CA . GLU A 1 233 ? -31.441 -5.192 5.217 1.00 81.44 233 GLU A CA 1
ATOM 1869 C C . GLU A 1 233 ? -32.653 -4.343 4.807 1.00 81.44 233 GLU A C 1
ATOM 1871 O O . GLU A 1 233 ? -33.103 -4.341 3.645 1.00 81.44 233 GLU A O 1
ATOM 1876 N N . GLY A 1 234 ? -33.181 -3.598 5.781 1.00 86.94 234 GLY A N 1
ATOM 1877 C CA . GLY A 1 234 ? -34.256 -2.637 5.561 1.00 86.94 234 GLY A CA 1
ATOM 1878 C C . GLY A 1 234 ? -33.818 -1.510 4.623 1.00 86.94 234 GLY A C 1
ATOM 1879 O O . GLY A 1 234 ? -32.641 -1.171 4.534 1.00 86.94 234 GLY A O 1
ATOM 1880 N N . LYS A 1 235 ? -34.768 -0.898 3.906 1.00 88.25 235 LYS A N 1
ATOM 1881 C CA . LYS A 1 235 ? -34.460 0.217 2.991 1.00 88.25 235 LYS A CA 1
ATOM 1882 C C . LYS A 1 235 ? -33.781 1.384 3.728 1.00 88.25 235 LYS A C 1
ATOM 1884 O O . LYS A 1 235 ? -32.766 1.882 3.259 1.00 88.25 235 LYS A O 1
ATOM 1889 N N . THR A 1 236 ? -34.296 1.749 4.900 1.00 88.12 236 THR A N 1
ATOM 1890 C CA . THR A 1 236 ? -33.777 2.850 5.727 1.00 88.12 236 THR A CA 1
ATOM 1891 C C . THR A 1 236 ? -32.359 2.593 6.240 1.00 88.12 236 THR A C 1
ATOM 1893 O O . THR A 1 236 ? -31.533 3.499 6.250 1.00 88.12 236 THR A O 1
ATOM 1896 N N . GLU A 1 237 ? -32.050 1.355 6.632 1.00 86.25 237 GLU A N 1
ATOM 1897 C CA . GLU A 1 237 ? -30.711 0.968 7.094 1.00 86.25 237 GLU A CA 1
ATOM 1898 C C . GLU A 1 237 ? -29.684 1.064 5.956 1.00 86.25 237 GLU A C 1
ATOM 1900 O O . GLU A 1 237 ? -28.604 1.632 6.128 1.00 86.25 237 GLU A O 1
ATOM 1905 N N . PHE A 1 238 ? -30.071 0.615 4.757 1.00 89.12 238 PHE A N 1
ATOM 1906 C CA . PHE A 1 238 ? -29.248 0.754 3.561 1.00 89.12 238 PHE A CA 1
ATOM 1907 C C . PHE A 1 238 ? -29.007 2.226 3.187 1.00 89.12 238 PHE A C 1
ATOM 1909 O O . PHE A 1 238 ? -27.867 2.605 2.923 1.00 89.12 238 PHE A O 1
ATOM 1916 N N . GLU A 1 239 ? -30.045 3.067 3.203 1.00 89.50 239 GLU A N 1
ATOM 1917 C CA . GLU A 1 239 ? -29.933 4.508 2.919 1.00 89.50 239 GLU A CA 1
ATOM 1918 C C . GLU A 1 239 ? -29.035 5.229 3.936 1.00 89.50 239 GLU A C 1
ATOM 1920 O O . GLU A 1 239 ? -28.212 6.071 3.560 1.00 89.50 239 GLU A O 1
ATOM 1925 N N . TYR A 1 240 ? -29.128 4.858 5.217 1.00 89.56 240 TYR A N 1
ATOM 1926 C CA . TYR A 1 240 ? -28.235 5.354 6.263 1.00 89.56 240 TYR A CA 1
ATOM 1927 C C . TYR A 1 240 ? -26.778 4.955 5.991 1.00 89.56 240 TYR A C 1
ATOM 1929 O O . TYR A 1 240 ? -25.884 5.804 6.016 1.00 89.56 240 TYR A O 1
ATOM 1937 N N . ALA A 1 241 ? -26.526 3.681 5.680 1.00 86.56 241 ALA A N 1
ATOM 1938 C CA . ALA A 1 241 ? -25.184 3.184 5.392 1.00 86.56 241 ALA A CA 1
ATOM 1939 C C . ALA A 1 241 ? -24.586 3.803 4.115 1.00 86.56 241 ALA A C 1
ATOM 1941 O O . ALA A 1 241 ? -23.397 4.124 4.088 1.00 86.56 241 ALA A O 1
ATOM 1942 N N . GLU A 1 242 ? -25.393 4.003 3.071 1.00 90.62 242 GLU A N 1
ATOM 1943 C CA . GLU A 1 242 ? -24.970 4.675 1.839 1.00 90.62 242 GLU A CA 1
ATOM 1944 C C . GLU A 1 242 ? -24.603 6.141 2.109 1.00 90.62 242 GLU A C 1
ATOM 1946 O O . GLU A 1 242 ? -23.548 6.614 1.678 1.00 90.62 242 GLU A O 1
ATOM 1951 N N . THR A 1 243 ? -25.430 6.849 2.882 1.00 92.31 243 THR A N 1
ATOM 1952 C CA . THR A 1 243 ? -25.152 8.229 3.303 1.00 92.31 243 THR A CA 1
ATOM 1953 C C . THR A 1 243 ? -23.865 8.298 4.120 1.00 92.31 243 THR A C 1
ATOM 1955 O O . THR A 1 243 ? -23.003 9.131 3.846 1.00 92.31 243 THR A O 1
ATOM 1958 N N . LYS A 1 244 ? -23.671 7.372 5.066 1.00 90.38 244 LYS A N 1
ATOM 1959 C CA . LYS A 1 244 ? -22.438 7.277 5.854 1.00 90.38 244 LYS A CA 1
ATOM 1960 C C . LYS A 1 244 ? -21.213 7.035 4.970 1.00 90.38 244 LYS A C 1
ATOM 1962 O O . LYS A 1 244 ? -20.200 7.699 5.166 1.00 90.38 244 LYS A O 1
ATOM 1967 N N . GLN A 1 245 ? -21.297 6.146 3.974 1.00 90.56 245 GLN A N 1
ATOM 1968 C CA . GLN A 1 245 ? -20.200 5.922 3.024 1.00 90.56 245 GLN A CA 1
ATOM 1969 C C . GLN A 1 245 ? -19.867 7.200 2.243 1.00 90.56 245 GLN A C 1
ATOM 1971 O O . GLN A 1 245 ? -18.694 7.542 2.130 1.00 90.56 245 GLN A O 1
ATOM 1976 N N . LYS A 1 246 ? -20.878 7.936 1.761 1.00 91.69 246 LYS A N 1
ATOM 1977 C CA . LYS A 1 246 ? -20.680 9.224 1.071 1.00 91.69 246 LYS A CA 1
ATOM 1978 C C . LYS A 1 246 ? -19.945 10.235 1.958 1.00 91.69 246 LYS A C 1
ATOM 1980 O O . LYS A 1 246 ? -18.999 10.861 1.489 1.00 91.69 246 LYS A O 1
ATOM 1985 N N . LEU A 1 247 ? -20.334 10.353 3.230 1.00 92.38 247 LEU A N 1
ATOM 1986 C CA . LEU A 1 247 ? -19.686 11.249 4.195 1.00 92.38 247 LEU A CA 1
ATOM 1987 C C . LEU A 1 247 ? -18.231 10.848 4.473 1.00 92.38 247 LEU A C 1
ATOM 1989 O O . LEU A 1 247 ? -17.352 11.702 4.452 1.00 92.38 247 LEU A O 1
ATOM 1993 N N . VAL A 1 248 ? -17.954 9.553 4.659 1.00 89.50 248 VAL A N 1
ATOM 1994 C CA . VAL A 1 248 ? -16.579 9.052 4.842 1.00 89.50 248 VAL A CA 1
ATOM 1995 C C . VAL A 1 248 ? -15.726 9.338 3.604 1.00 89.50 248 VAL A C 1
ATOM 1997 O O . VAL A 1 248 ? -14.604 9.816 3.724 1.00 89.50 248 VAL A O 1
ATOM 2000 N N . THR A 1 249 ? -16.254 9.114 2.398 1.00 90.56 249 THR A N 1
ATOM 2001 C CA . THR A 1 249 ? -15.539 9.437 1.155 1.00 90.56 249 THR A CA 1
ATOM 2002 C C . THR A 1 249 ? -15.257 10.936 1.020 1.00 90.56 249 THR A C 1
ATOM 2004 O O . THR A 1 249 ? -14.177 11.312 0.571 1.00 90.56 249 THR A O 1
ATOM 2007 N N . GLN A 1 250 ? -16.187 11.803 1.428 1.00 90.56 250 GLN A N 1
ATOM 2008 C CA . GLN A 1 250 ? -15.953 13.251 1.470 1.00 90.56 250 GLN A CA 1
ATOM 2009 C C . GLN A 1 250 ? -14.884 13.633 2.498 1.00 90.56 250 GLN A C 1
ATOM 2011 O O . GLN A 1 250 ? -14.081 14.528 2.240 1.00 90.56 250 GLN A O 1
ATOM 2016 N N . ASP A 1 251 ? -14.834 12.941 3.633 1.00 89.12 251 ASP A N 1
ATOM 2017 C CA . ASP A 1 251 ? -13.814 13.167 4.651 1.00 89.12 251 ASP A CA 1
ATOM 2018 C C . ASP A 1 251 ? -12.410 12.806 4.139 1.00 89.12 251 ASP A C 1
ATOM 2020 O O . ASP A 1 251 ? -11.477 13.592 4.284 1.00 89.12 251 ASP A O 1
ATOM 2024 N N . LEU A 1 252 ? -12.279 11.698 3.400 1.00 90.62 252 LEU A N 1
ATOM 2025 C CA . LEU A 1 252 ? -11.025 11.297 2.746 1.00 90.62 252 LEU A CA 1
ATOM 2026 C C . LEU A 1 252 ? -10.499 12.339 1.745 1.00 90.62 252 LEU A C 1
ATOM 2028 O O . LEU A 1 252 ? -9.284 12.523 1.615 1.00 90.62 252 LEU A O 1
ATOM 2032 N N . MET A 1 253 ? -11.388 13.092 1.091 1.00 89.38 253 MET A N 1
ATOM 2033 C CA . MET A 1 253 ? -10.987 14.187 0.200 1.00 89.38 253 MET A CA 1
ATOM 2034 C C . MET A 1 253 ? -10.291 15.332 0.951 1.00 89.38 253 MET A C 1
ATOM 2036 O O . MET A 1 253 ? -9.481 16.039 0.353 1.00 89.38 253 MET A O 1
ATOM 2040 N N . ARG A 1 254 ? -10.523 15.496 2.264 1.00 88.62 254 ARG A N 1
ATOM 2041 C CA . ARG A 1 254 ? -9.799 16.483 3.095 1.00 88.62 254 ARG A CA 1
ATOM 2042 C C . ARG A 1 254 ? -8.305 16.178 3.188 1.00 88.62 254 ARG A C 1
ATOM 2044 O O . ARG A 1 254 ? -7.522 17.100 3.425 1.00 88.62 254 ARG A O 1
ATOM 2051 N N . PHE A 1 255 ? -7.939 14.911 3.012 1.00 88.56 255 PHE A N 1
ATOM 2052 C CA . PHE A 1 255 ? -6.568 14.403 2.982 1.00 88.56 255 PHE A CA 1
ATOM 2053 C C . PHE A 1 255 ? -6.062 14.178 1.546 1.00 88.56 255 PHE A C 1
ATOM 2055 O O . PHE A 1 255 ? -5.062 13.498 1.338 1.00 88.56 255 PHE A O 1
ATOM 2062 N N . ASN A 1 256 ? -6.785 14.698 0.544 1.00 92.06 256 ASN A N 1
ATOM 2063 C CA . ASN A 1 256 ? -6.531 14.493 -0.883 1.00 92.06 256 ASN A CA 1
ATOM 2064 C C . ASN A 1 256 ? -6.448 13.006 -1.298 1.00 92.06 256 ASN A C 1
ATOM 2066 O O . ASN A 1 256 ? -5.696 12.632 -2.201 1.00 92.06 256 ASN A O 1
ATOM 2070 N N . ILE A 1 257 ? -7.235 12.144 -0.644 1.00 93.75 257 ILE A N 1
ATOM 2071 C CA . ILE A 1 257 ? -7.337 10.719 -0.974 1.00 93.75 257 ILE A CA 1
ATOM 2072 C C . ILE A 1 257 ? -8.560 10.509 -1.875 1.00 93.75 257 ILE A C 1
ATOM 2074 O O . ILE A 1 257 ? -9.704 10.525 -1.416 1.00 93.75 257 ILE A O 1
ATOM 2078 N N . LYS A 1 258 ? -8.330 10.276 -3.171 1.00 94.38 258 LYS A N 1
ATOM 2079 C CA . LYS A 1 258 ? -9.387 9.961 -4.138 1.00 94.38 258 LYS A CA 1
ATOM 2080 C C . LYS A 1 258 ? -9.846 8.512 -3.955 1.00 94.38 258 LYS A C 1
ATOM 2082 O O . LYS A 1 258 ? -9.042 7.582 -3.996 1.00 94.38 258 LYS A O 1
ATOM 2087 N N . THR A 1 259 ? -11.150 8.310 -3.784 1.00 93.75 259 THR A N 1
ATOM 2088 C CA . THR A 1 259 ? -11.734 6.968 -3.640 1.00 93.75 259 THR A CA 1
ATOM 2089 C C . THR A 1 259 ? -12.147 6.404 -4.998 1.00 93.75 259 THR A C 1
ATOM 2091 O O . THR A 1 259 ? -12.865 7.056 -5.750 1.00 93.75 259 THR A O 1
ATOM 2094 N N . ILE A 1 260 ? -11.716 5.180 -5.292 1.00 94.19 260 ILE A N 1
ATOM 2095 C CA . ILE A 1 260 ? -12.114 4.378 -6.448 1.00 94.19 260 ILE A CA 1
ATOM 2096 C C . ILE A 1 260 ? -13.094 3.326 -5.946 1.00 94.19 260 ILE A C 1
ATOM 2098 O O . ILE A 1 260 ? -12.760 2.505 -5.085 1.00 94.19 260 ILE A O 1
ATOM 2102 N N . PHE A 1 261 ? -14.310 3.357 -6.479 1.00 92.19 261 PHE A N 1
ATOM 2103 C CA . PHE A 1 261 ? -15.338 2.405 -6.096 1.00 92.19 261 PHE A CA 1
ATOM 2104 C C . PHE A 1 261 ? -15.264 1.136 -6.937 1.00 92.19 261 PHE A C 1
ATOM 2106 O O . PHE A 1 261 ? -15.129 1.189 -8.156 1.00 92.19 261 PHE A O 1
ATOM 2113 N N . ILE A 1 262 ? -15.411 0.001 -6.266 1.00 91.50 262 ILE A N 1
ATOM 2114 C CA . ILE A 1 262 ? -15.582 -1.316 -6.882 1.00 91.50 262 ILE A CA 1
ATOM 2115 C C . ILE A 1 262 ? -16.919 -1.911 -6.459 1.00 91.50 262 ILE A C 1
ATOM 2117 O O . ILE A 1 262 ? -17.405 -1.617 -5.365 1.00 91.50 262 ILE A O 1
ATOM 2121 N N . ASP A 1 263 ? -17.496 -2.782 -7.276 1.00 88.75 263 ASP A N 1
ATOM 2122 C CA . ASP A 1 263 ? -18.767 -3.424 -6.940 1.00 88.75 263 ASP A CA 1
ATOM 2123 C C . ASP A 1 263 ? -18.538 -4.736 -6.181 1.00 88.75 263 ASP A C 1
ATOM 2125 O O . ASP A 1 263 ? -19.272 -5.050 -5.237 1.00 88.75 263 ASP A O 1
ATOM 2129 N N . ASP A 1 264 ? -17.468 -5.465 -6.513 1.00 88.12 264 ASP A N 1
ATOM 2130 C CA . ASP A 1 264 ? -17.058 -6.662 -5.792 1.00 88.12 264 ASP A CA 1
ATOM 2131 C C . ASP A 1 264 ? -15.560 -6.710 -5.456 1.00 88.12 264 ASP A C 1
ATOM 2133 O O . ASP A 1 264 ? -14.726 -6.103 -6.120 1.00 88.12 264 ASP A O 1
ATOM 2137 N N . TYR A 1 265 ? -15.189 -7.475 -4.423 1.00 84.19 265 TYR A N 1
ATOM 2138 C CA . TYR A 1 265 ? -13.786 -7.656 -4.042 1.00 84.19 265 TYR A CA 1
ATOM 2139 C C . TYR A 1 265 ? -12.945 -8.314 -5.147 1.00 84.19 265 TYR A C 1
ATOM 2141 O O . TYR A 1 265 ? -11.751 -8.024 -5.240 1.00 84.19 265 TYR A O 1
ATOM 2149 N N . GLY A 1 266 ? -13.546 -9.129 -6.023 1.00 87.25 266 GLY A N 1
ATOM 2150 C CA . GLY A 1 266 ? -12.869 -9.653 -7.213 1.00 87.25 266 GLY A CA 1
ATOM 2151 C C . GLY A 1 266 ? -12.438 -8.564 -8.206 1.00 87.25 266 GLY A C 1
ATOM 2152 O O . GLY A 1 266 ? -11.481 -8.757 -8.960 1.00 87.25 266 GLY A O 1
ATOM 2153 N N . ASP A 1 267 ? -13.072 -7.389 -8.185 1.00 90.19 267 ASP A N 1
ATOM 2154 C CA . ASP A 1 267 ? -12.676 -6.269 -9.040 1.00 90.19 267 ASP A CA 1
ATOM 2155 C C . ASP A 1 267 ? -11.360 -5.629 -8.586 1.00 90.19 267 ASP A C 1
ATOM 2157 O O . ASP A 1 267 ? -10.642 -5.092 -9.427 1.00 90.19 267 ASP A O 1
ATOM 2161 N N . VAL A 1 268 ? -10.965 -5.767 -7.308 1.00 92.00 268 VAL A N 1
ATOM 2162 C CA . VAL A 1 268 ? -9.604 -5.401 -6.863 1.00 92.00 268 VAL A CA 1
ATOM 2163 C C . VAL A 1 268 ? -8.577 -6.204 -7.651 1.00 92.00 268 VAL A C 1
ATOM 2165 O O . VAL A 1 268 ? -7.618 -5.646 -8.178 1.00 92.00 268 VAL A O 1
ATOM 2168 N N . THR A 1 269 ? -8.790 -7.516 -7.773 1.00 93.94 269 THR A N 1
ATOM 2169 C CA . THR A 1 269 ? -7.883 -8.403 -8.507 1.00 93.94 269 THR A CA 1
ATOM 2170 C C . THR A 1 269 ? -7.811 -8.015 -9.975 1.00 93.94 269 THR A C 1
ATOM 2172 O O . THR A 1 269 ? -6.719 -7.903 -10.528 1.00 93.94 269 THR A O 1
ATOM 2175 N N . ARG A 1 270 ? -8.958 -7.716 -10.599 1.00 94.25 270 ARG A N 1
ATOM 2176 C CA . ARG A 1 270 ? -9.014 -7.244 -11.992 1.00 94.25 270 ARG A CA 1
ATOM 2177 C C . ARG A 1 270 ? -8.289 -5.912 -12.179 1.00 94.25 270 ARG A C 1
ATOM 2179 O O . ARG A 1 270 ? -7.541 -5.769 -13.143 1.00 94.25 270 ARG A O 1
ATOM 2186 N N . LEU A 1 271 ? -8.472 -4.968 -11.256 1.00 94.19 271 LEU A N 1
ATOM 2187 C CA . LEU A 1 271 ? -7.813 -3.664 -11.272 1.00 94.19 271 LEU A CA 1
ATOM 2188 C C . LEU A 1 271 ? -6.289 -3.806 -11.166 1.00 94.19 271 LEU A C 1
ATOM 2190 O O . LEU A 1 271 ? -5.555 -3.247 -11.980 1.00 94.19 271 LEU A O 1
ATOM 2194 N N . LEU A 1 272 ? -5.808 -4.599 -10.203 1.00 95.50 272 LEU A N 1
ATOM 2195 C CA . LEU A 1 272 ? -4.381 -4.871 -10.020 1.00 95.50 272 LEU A CA 1
ATOM 2196 C C . LEU A 1 272 ? -3.785 -5.621 -11.219 1.00 95.50 272 LEU A C 1
ATOM 2198 O O . LEU A 1 272 ? -2.674 -5.308 -11.644 1.00 95.50 272 LEU A O 1
ATOM 2202 N N . ALA A 1 273 ? -4.523 -6.573 -11.796 1.00 95.56 273 ALA A N 1
ATOM 2203 C CA . ALA A 1 273 ? -4.102 -7.302 -12.987 1.00 95.56 273 ALA A CA 1
ATOM 2204 C C . ALA A 1 273 ? -4.021 -6.390 -14.219 1.00 95.56 273 ALA A C 1
ATOM 2206 O O . ALA A 1 273 ? -3.091 -6.518 -15.018 1.00 95.56 273 ALA A O 1
ATOM 2207 N N . ASP A 1 274 ? -4.951 -5.444 -14.376 1.00 94.69 274 ASP A N 1
ATOM 2208 C CA . ASP A 1 274 ? -4.894 -4.468 -15.464 1.00 94.69 274 ASP A CA 1
ATOM 2209 C C . ASP A 1 274 ? -3.730 -3.487 -15.284 1.00 94.69 274 ASP A C 1
ATOM 2211 O O . ASP A 1 274 ? -2.969 -3.254 -16.225 1.00 94.69 274 ASP A O 1
ATOM 2215 N N . MET A 1 275 ? -3.523 -2.984 -14.065 1.00 94.31 275 MET A N 1
ATOM 2216 C CA . MET A 1 275 ? -2.367 -2.155 -13.716 1.00 94.31 275 MET A CA 1
ATOM 2217 C C . MET A 1 275 ? -1.050 -2.867 -14.049 1.00 94.31 275 MET A C 1
ATOM 2219 O O . MET A 1 275 ? -0.204 -2.331 -14.767 1.00 94.31 275 MET A O 1
ATOM 2223 N N . ASP A 1 276 ? -0.902 -4.111 -13.607 1.00 93.81 276 ASP A N 1
ATOM 2224 C CA . ASP A 1 276 ? 0.254 -4.952 -13.892 1.00 93.81 276 ASP A CA 1
ATOM 2225 C C . ASP A 1 276 ? 0.455 -5.199 -15.399 1.00 93.81 276 ASP A C 1
ATOM 2227 O O . ASP A 1 276 ? 1.557 -5.019 -15.931 1.00 93.81 276 ASP A O 1
ATOM 2231 N N . ARG A 1 277 ? -0.616 -5.530 -16.127 1.00 93.88 277 ARG A N 1
ATOM 2232 C CA . ARG A 1 277 ? -0.588 -5.713 -17.583 1.00 93.88 277 ARG A CA 1
ATOM 2233 C C . ARG A 1 277 ? -0.139 -4.441 -18.302 1.00 93.88 277 ARG A C 1
ATOM 2235 O O . ARG A 1 277 ? 0.737 -4.508 -19.166 1.00 93.88 277 ARG A O 1
ATOM 2242 N N . ARG A 1 278 ? -0.721 -3.285 -17.970 1.00 92.00 278 ARG A N 1
ATOM 2243 C CA . ARG A 1 278 ? -0.379 -1.984 -18.574 1.00 92.00 278 ARG A CA 1
ATOM 2244 C C . ARG A 1 278 ? 1.063 -1.593 -18.271 1.00 92.00 278 ARG A C 1
ATOM 2246 O O . ARG A 1 278 ? 1.765 -1.138 -19.173 1.00 92.00 278 ARG A O 1
ATOM 2253 N N . PHE A 1 279 ? 1.529 -1.838 -17.047 1.00 90.19 279 PHE A N 1
ATOM 2254 C CA . PHE A 1 279 ? 2.916 -1.596 -16.666 1.00 90.19 279 PHE A CA 1
ATOM 2255 C C . PHE A 1 279 ? 3.894 -2.453 -17.485 1.00 90.19 279 PHE A C 1
ATOM 2257 O O . PHE A 1 279 ? 4.874 -1.936 -18.027 1.00 90.19 279 PHE A O 1
ATOM 2264 N N . ARG A 1 280 ? 3.623 -3.757 -17.638 1.00 87.38 280 ARG A N 1
ATOM 2265 C CA . ARG A 1 280 ? 4.485 -4.663 -18.417 1.00 87.38 280 ARG A CA 1
ATOM 2266 C C . ARG A 1 280 ? 4.501 -4.344 -19.908 1.00 87.38 280 ARG A C 1
ATOM 2268 O O . ARG A 1 280 ? 5.556 -4.454 -20.522 1.00 87.38 280 ARG A O 1
ATOM 2275 N N . ARG A 1 281 ? 3.372 -3.916 -20.487 1.00 88.25 281 ARG A N 1
ATOM 2276 C CA . ARG A 1 281 ? 3.266 -3.550 -21.915 1.00 88.25 281 ARG A CA 1
ATOM 2277 C C . ARG A 1 281 ? 4.127 -2.350 -22.312 1.00 88.25 281 ARG A C 1
ATOM 2279 O O . ARG A 1 281 ? 4.372 -2.165 -23.498 1.00 88.25 281 ARG A O 1
ATOM 2286 N N . ARG A 1 282 ? 4.613 -1.563 -21.345 1.00 85.75 282 ARG A N 1
ATOM 2287 C CA . ARG A 1 282 ? 5.609 -0.513 -21.602 1.00 85.75 282 ARG A CA 1
ATOM 2288 C C . ARG A 1 282 ? 7.011 -1.062 -21.861 1.00 85.75 282 ARG A C 1
ATOM 2290 O O . ARG A 1 282 ? 7.871 -0.299 -22.273 1.00 85.75 282 ARG A O 1
ATOM 2297 N N . THR A 1 283 ? 7.258 -2.348 -21.615 1.00 86.31 283 THR A N 1
ATOM 2298 C CA . THR A 1 283 ? 8.538 -2.999 -21.903 1.00 86.31 283 THR A CA 1
ATOM 2299 C C . THR A 1 283 ? 8.417 -3.885 -23.138 1.00 86.31 283 THR A C 1
ATOM 2301 O O . THR A 1 283 ? 7.662 -4.856 -23.142 1.00 86.31 283 THR A O 1
ATOM 2304 N N . VAL A 1 284 ? 9.196 -3.577 -24.171 1.00 89.25 284 VAL A N 1
ATOM 2305 C CA . VAL A 1 284 ? 9.294 -4.344 -25.414 1.00 89.25 284 VAL A CA 1
ATOM 2306 C C . VAL A 1 284 ? 10.537 -5.224 -25.361 1.00 89.25 284 VAL A C 1
ATOM 2308 O O . VAL A 1 284 ? 11.654 -4.737 -25.185 1.00 89.25 284 VAL A O 1
ATOM 2311 N N . PHE A 1 285 ? 10.347 -6.534 -25.519 1.00 88.19 285 PHE A N 1
ATOM 2312 C CA . PHE A 1 285 ? 11.452 -7.475 -25.666 1.00 88.19 285 PHE A CA 1
ATOM 2313 C C . PHE A 1 285 ? 11.756 -7.703 -27.145 1.00 88.19 285 PHE A C 1
ATOM 2315 O O . PHE A 1 285 ? 10.929 -8.259 -27.865 1.00 88.19 285 PHE A O 1
ATOM 2322 N N . ILE A 1 286 ? 12.948 -7.303 -27.583 1.00 88.31 286 ILE A N 1
ATOM 2323 C CA . ILE A 1 286 ? 13.434 -7.543 -28.940 1.00 88.31 286 ILE A CA 1
ATOM 2324 C C . ILE A 1 286 ? 14.307 -8.799 -28.924 1.00 88.31 286 ILE A C 1
ATOM 2326 O O . ILE A 1 286 ? 15.360 -8.853 -28.282 1.00 88.31 286 ILE A O 1
ATOM 2330 N N . SER A 1 287 ? 13.846 -9.824 -29.636 1.00 88.31 287 SER A N 1
ATOM 2331 C CA . SER A 1 287 ? 14.540 -11.098 -29.805 1.00 88.31 287 SER A CA 1
ATOM 2332 C C . SER A 1 287 ? 14.796 -11.338 -31.282 1.00 88.31 287 SER A C 1
ATOM 2334 O O . SER A 1 287 ? 13.873 -11.273 -32.088 1.00 88.31 287 SER A O 1
ATOM 2336 N N . GLY A 1 288 ? 16.049 -11.606 -31.624 1.00 84.38 288 GLY A N 1
ATOM 2337 C CA . GLY A 1 288 ? 16.461 -11.887 -32.988 1.00 84.38 288 GLY A CA 1
ATOM 2338 C C . GLY A 1 288 ? 17.971 -12.035 -33.071 1.00 84.38 288 GLY A C 1
ATOM 2339 O O . GLY A 1 288 ? 18.704 -11.410 -32.303 1.00 84.38 288 GLY A O 1
ATOM 2340 N N . SER A 1 289 ? 18.415 -12.878 -33.992 1.00 87.75 289 SER A N 1
ATOM 2341 C CA . SER A 1 289 ? 19.808 -13.034 -34.400 1.00 87.75 289 SER A CA 1
ATOM 2342 C C . SER A 1 289 ? 19.822 -13.320 -35.892 1.00 87.75 289 SER A C 1
ATOM 2344 O O . SER A 1 289 ? 19.031 -14.147 -36.345 1.00 87.75 289 SER A O 1
ATOM 2346 N N . ALA A 1 290 ? 20.705 -12.665 -36.631 1.00 87.31 290 ALA A N 1
ATOM 2347 C CA . ALA A 1 290 ? 20.823 -12.816 -38.070 1.00 87.31 290 ALA A CA 1
ATOM 2348 C C . ALA A 1 290 ? 22.302 -12.879 -38.463 1.00 87.31 290 ALA A C 1
ATOM 2350 O O . ALA A 1 290 ? 23.126 -12.120 -37.954 1.00 87.31 290 ALA A O 1
ATOM 2351 N N . SER A 1 291 ? 22.627 -13.810 -39.355 1.00 85.75 291 SER A N 1
ATOM 2352 C CA . SER A 1 291 ? 23.922 -13.902 -40.046 1.00 85.75 291 SER A CA 1
ATOM 2353 C C . SER A 1 291 ? 23.771 -13.791 -41.564 1.00 85.75 291 SER A C 1
ATOM 2355 O O . SER A 1 291 ? 24.740 -13.490 -42.249 1.00 85.75 291 SER A O 1
ATOM 2357 N N . ASP A 1 292 ? 22.557 -14.022 -42.066 1.00 87.56 292 ASP A N 1
ATOM 2358 C CA . ASP A 1 292 ? 22.129 -13.764 -43.434 1.00 87.56 292 ASP A CA 1
ATOM 2359 C C . ASP A 1 292 ? 20.999 -12.728 -43.378 1.00 87.56 292 ASP A C 1
ATOM 2361 O O . ASP A 1 292 ? 20.074 -12.851 -42.570 1.00 87.56 292 ASP A O 1
ATOM 2365 N N . TYR A 1 293 ? 21.115 -11.688 -44.197 1.00 87.12 293 TYR A N 1
ATOM 2366 C CA . TYR A 1 293 ? 20.210 -10.538 -44.231 1.00 87.12 293 TYR A CA 1
ATOM 2367 C C . TYR A 1 293 ? 19.395 -10.480 -45.529 1.00 87.12 293 TYR A C 1
ATOM 2369 O O . TYR A 1 293 ? 18.667 -9.512 -45.763 1.00 87.12 293 TYR A O 1
ATOM 2377 N N . GLY A 1 294 ? 19.522 -11.509 -46.377 1.00 88.50 294 GLY A N 1
ATOM 2378 C CA . GLY A 1 294 ? 18.798 -11.638 -47.631 1.00 88.50 294 GLY A CA 1
ATOM 2379 C C . GLY A 1 294 ? 18.879 -10.379 -48.495 1.00 88.50 294 GLY A C 1
ATOM 2380 O O . GLY A 1 294 ? 19.924 -9.743 -48.620 1.00 88.50 294 GLY A O 1
ATOM 2381 N N . VAL A 1 295 ? 17.735 -10.007 -49.070 1.00 89.19 295 VAL A N 1
ATOM 2382 C CA . VAL A 1 295 ? 17.613 -8.919 -50.055 1.00 89.19 295 VAL A CA 1
ATOM 2383 C C . VAL A 1 295 ? 17.884 -7.535 -49.455 1.00 89.19 295 VAL A C 1
ATOM 2385 O O . VAL A 1 295 ? 18.315 -6.632 -50.164 1.00 89.19 295 VAL A O 1
ATOM 2388 N N . TRP A 1 296 ? 17.651 -7.348 -48.154 1.00 85.88 296 TRP A N 1
ATOM 2389 C CA . TRP A 1 296 ? 17.849 -6.051 -47.495 1.00 85.88 296 TRP A CA 1
ATOM 2390 C C . TRP A 1 296 ? 19.327 -5.758 -47.224 1.00 85.88 296 TRP A C 1
ATOM 2392 O O . TRP A 1 296 ? 19.727 -4.599 -47.129 1.00 85.88 296 TRP A O 1
ATOM 2402 N N . GLY A 1 297 ? 20.151 -6.799 -47.104 1.00 90.75 297 GLY A N 1
ATOM 2403 C CA . GLY A 1 297 ? 21.541 -6.656 -46.697 1.00 90.75 297 GLY A CA 1
ATOM 2404 C C . GLY A 1 297 ? 21.695 -6.207 -45.238 1.00 90.75 297 GLY A C 1
ATOM 2405 O O . GLY A 1 297 ? 20.751 -5.798 -44.550 1.00 90.75 297 GLY A O 1
ATOM 2406 N N . GLN A 1 298 ? 22.926 -6.312 -44.739 1.00 88.94 298 GLN A N 1
ATOM 2407 C CA . GLN A 1 298 ? 23.229 -6.050 -43.331 1.00 88.94 298 GLN A CA 1
ATOM 2408 C C . GLN A 1 298 ? 22.975 -4.587 -42.946 1.00 88.94 298 GLN A C 1
ATOM 2410 O O . GLN A 1 298 ? 22.286 -4.324 -41.964 1.00 88.94 298 GLN A O 1
ATOM 2415 N N . ALA A 1 299 ? 23.482 -3.636 -43.736 1.00 89.19 299 ALA A N 1
ATOM 2416 C CA . ALA A 1 299 ? 23.418 -2.213 -43.403 1.00 89.19 299 ALA A CA 1
ATOM 2417 C C . ALA A 1 299 ? 21.974 -1.695 -43.269 1.00 89.19 299 ALA A C 1
ATOM 2419 O O . ALA A 1 299 ? 21.660 -1.029 -42.284 1.00 89.19 299 ALA A O 1
ATOM 2420 N N . ALA A 1 300 ? 21.081 -2.046 -44.204 1.00 90.75 300 ALA A N 1
ATOM 2421 C CA . ALA A 1 300 ? 19.686 -1.605 -44.147 1.00 90.75 300 ALA A CA 1
ATOM 2422 C C . ALA A 1 300 ? 18.928 -2.250 -42.976 1.00 90.75 300 ALA A C 1
ATOM 2424 O O . ALA A 1 300 ? 18.119 -1.592 -42.321 1.00 90.75 300 ALA A O 1
ATOM 2425 N N . THR A 1 301 ? 19.224 -3.518 -42.664 1.00 90.12 301 THR A N 1
ATOM 2426 C CA . THR A 1 301 ? 18.639 -4.209 -41.505 1.00 90.12 301 THR A CA 1
ATOM 2427 C C . THR A 1 301 ? 19.085 -3.563 -40.193 1.00 90.12 301 THR A C 1
ATOM 2429 O O . THR A 1 301 ? 18.260 -3.290 -39.320 1.00 90.12 301 THR A O 1
ATOM 2432 N N . GLU A 1 302 ? 20.379 -3.271 -40.046 1.00 90.00 302 GLU A N 1
ATOM 2433 C CA . GLU A 1 302 ? 20.911 -2.588 -38.865 1.00 90.00 302 GLU A CA 1
ATOM 2434 C C . GLU A 1 302 ? 20.340 -1.169 -38.722 1.00 90.00 302 GLU A C 1
ATOM 2436 O O . GLU A 1 302 ? 19.958 -0.762 -37.622 1.00 90.00 302 GLU A O 1
ATOM 2441 N N . GLU A 1 303 ? 20.215 -0.421 -39.821 1.00 91.56 303 GLU A N 1
ATOM 2442 C CA . GLU A 1 303 ? 19.602 0.909 -39.813 1.00 91.56 303 GLU A CA 1
ATOM 2443 C C . GLU A 1 303 ? 18.129 0.851 -39.391 1.00 91.56 303 GLU A C 1
ATOM 2445 O O . GLU A 1 303 ? 17.703 1.629 -38.532 1.00 91.56 303 GLU A O 1
ATOM 2450 N N . PHE A 1 304 ? 17.360 -0.100 -39.927 1.00 92.50 304 PHE A N 1
ATOM 2451 C CA . PHE A 1 304 ? 15.974 -0.325 -39.526 1.00 92.50 304 PHE A CA 1
ATOM 2452 C C . PHE A 1 304 ? 15.864 -0.632 -38.029 1.00 92.50 304 PHE A C 1
ATOM 2454 O O . PHE A 1 304 ? 15.094 0.021 -37.325 1.00 92.50 304 PHE A O 1
ATOM 2461 N N . MET A 1 305 ? 16.659 -1.576 -37.515 1.00 92.00 305 MET A N 1
ATOM 2462 C CA . MET A 1 305 ? 16.628 -1.945 -36.095 1.00 92.00 305 MET A CA 1
ATOM 2463 C C . MET A 1 305 ? 17.033 -0.779 -35.188 1.00 92.00 305 MET A C 1
ATOM 2465 O O . MET A 1 305 ? 16.459 -0.608 -34.110 1.00 92.00 305 MET A O 1
ATOM 2469 N N . SER A 1 306 ? 17.982 0.047 -35.632 1.00 91.69 306 SER A N 1
ATOM 2470 C CA . SER A 1 306 ? 18.384 1.270 -34.937 1.00 91.69 306 SER A CA 1
ATOM 2471 C C . SER A 1 306 ? 17.246 2.297 -34.897 1.00 91.69 306 SER A C 1
ATOM 2473 O O . SER A 1 306 ? 16.934 2.821 -33.828 1.00 91.69 306 SER A O 1
ATOM 2475 N N . LYS A 1 307 ? 16.574 2.553 -36.029 1.00 93.44 307 LYS A N 1
ATOM 2476 C CA . LYS A 1 307 ? 15.420 3.469 -36.104 1.00 93.44 307 LYS A CA 1
ATOM 2477 C C . LYS A 1 307 ? 14.232 2.965 -35.289 1.00 93.44 307 LYS A C 1
ATOM 2479 O O . LYS A 1 307 ? 13.616 3.743 -34.567 1.00 93.44 307 LYS A O 1
ATOM 2484 N N . LEU A 1 308 ? 13.947 1.663 -35.344 1.00 92.81 308 LEU A N 1
ATOM 2485 C CA . LEU A 1 308 ? 12.912 1.028 -34.531 1.00 92.81 308 LEU A CA 1
ATOM 2486 C C . LEU A 1 308 ? 13.190 1.236 -33.039 1.00 92.81 308 LEU A C 1
ATOM 2488 O O . LEU A 1 308 ? 12.298 1.640 -32.297 1.00 92.81 308 LEU A O 1
ATOM 2492 N N . ALA A 1 309 ? 14.425 0.992 -32.597 1.00 91.38 309 ALA A N 1
ATOM 2493 C CA . ALA A 1 309 ? 14.807 1.202 -31.207 1.00 91.38 309 ALA A CA 1
ATOM 2494 C C . ALA A 1 309 ? 14.673 2.675 -30.790 1.00 91.38 309 ALA A C 1
ATOM 2496 O O . ALA A 1 309 ? 14.115 2.954 -29.731 1.00 91.38 309 ALA A O 1
ATOM 2497 N N . ALA A 1 310 ? 15.115 3.613 -31.631 1.00 90.81 310 ALA A N 1
ATOM 2498 C CA . ALA A 1 310 ? 14.965 5.044 -31.376 1.00 90.81 310 ALA A CA 1
ATOM 2499 C C . ALA A 1 310 ? 13.486 5.455 -31.241 1.00 90.81 310 ALA A C 1
ATOM 2501 O O . ALA A 1 310 ? 13.114 6.120 -30.276 1.00 90.81 310 ALA A O 1
ATOM 2502 N N . GLU A 1 311 ? 12.615 4.988 -32.137 1.00 92.75 311 GLU A N 1
ATOM 2503 C CA . GLU A 1 311 ? 11.187 5.323 -32.104 1.00 92.75 311 GLU A CA 1
ATOM 2504 C C . GLU A 1 311 ? 10.466 4.730 -30.881 1.00 92.75 311 GLU A C 1
ATOM 2506 O O . GLU A 1 311 ? 9.597 5.367 -30.279 1.00 92.75 311 GLU A O 1
ATOM 2511 N N . LEU A 1 312 ? 10.855 3.527 -30.451 1.00 90.88 312 LEU A N 1
ATOM 2512 C CA . LEU A 1 312 ? 10.347 2.934 -29.213 1.00 90.88 312 LEU A CA 1
ATOM 2513 C C . LEU A 1 312 ? 10.741 3.772 -27.983 1.00 90.88 312 LEU A C 1
ATOM 2515 O O . LEU A 1 312 ? 9.894 4.012 -27.118 1.00 90.88 312 LEU A O 1
ATOM 2519 N N . ILE A 1 313 ? 11.984 4.264 -27.919 1.00 88.19 313 ILE A N 1
ATOM 2520 C CA . ILE A 1 313 ? 12.433 5.174 -26.853 1.00 88.19 313 ILE A CA 1
ATOM 2521 C C . ILE A 1 313 ? 11.671 6.507 -26.906 1.00 88.19 313 ILE A C 1
ATOM 2523 O O . ILE A 1 313 ? 11.224 6.983 -25.861 1.00 88.19 313 ILE A O 1
ATOM 2527 N N . ASN A 1 314 ? 11.437 7.069 -28.098 1.00 87.94 314 ASN A N 1
ATOM 2528 C CA . ASN A 1 314 ? 10.656 8.302 -28.277 1.00 87.94 314 ASN A CA 1
ATOM 2529 C C . ASN A 1 314 ? 9.232 8.189 -27.733 1.00 87.94 314 ASN A C 1
ATOM 2531 O O . ASN A 1 314 ? 8.710 9.127 -27.131 1.00 87.94 314 ASN A O 1
ATOM 2535 N N . LYS A 1 315 ? 8.615 7.012 -27.863 1.00 87.88 315 LYS A N 1
ATOM 2536 C CA . LYS A 1 315 ? 7.296 6.714 -27.285 1.00 87.88 315 LYS A CA 1
ATOM 2537 C C . LYS A 1 315 ? 7.338 6.407 -25.777 1.00 87.88 315 LYS A C 1
ATOM 2539 O O . LYS A 1 315 ? 6.332 5.964 -25.224 1.00 87.88 315 LYS A O 1
ATOM 2544 N N . ASN A 1 316 ? 8.464 6.648 -25.096 1.00 81.62 316 ASN A N 1
ATOM 2545 C CA . ASN A 1 316 ? 8.711 6.328 -23.684 1.00 81.62 316 ASN A CA 1
ATOM 2546 C C . ASN A 1 316 ? 8.507 4.836 -23.344 1.00 81.62 316 ASN A C 1
ATOM 2548 O O . ASN A 1 316 ? 8.044 4.494 -22.251 1.00 81.62 316 ASN A O 1
ATOM 2552 N N . LEU A 1 317 ? 8.842 3.936 -24.273 1.00 86.12 317 LEU A N 1
ATOM 2553 C CA . LEU A 1 317 ? 8.860 2.497 -24.020 1.00 86.12 317 LEU A CA 1
ATOM 2554 C C . LEU A 1 317 ? 10.248 2.059 -23.546 1.00 86.12 317 LEU A C 1
ATOM 2556 O O . LEU A 1 317 ? 11.272 2.623 -23.923 1.00 86.12 317 LEU A O 1
ATOM 2560 N N . ARG A 1 318 ? 10.285 1.018 -22.716 1.00 85.31 318 ARG A N 1
ATOM 2561 C CA . ARG A 1 318 ? 11.518 0.360 -22.279 1.00 85.31 318 ARG A CA 1
ATOM 2562 C C . ARG A 1 318 ? 11.858 -0.757 -23.246 1.00 85.31 318 ARG A C 1
ATOM 2564 O O . ARG A 1 318 ? 10.975 -1.518 -23.634 1.00 85.31 318 ARG A O 1
ATOM 2571 N N . ILE A 1 319 ? 13.133 -0.906 -23.575 1.00 86.31 319 ILE A N 1
ATOM 2572 C CA . ILE A 1 319 ? 13.599 -1.958 -24.479 1.00 86.31 319 ILE A CA 1
ATOM 2573 C C . ILE A 1 319 ? 14.445 -2.955 -23.695 1.00 86.31 319 ILE A C 1
ATOM 2575 O O . ILE A 1 319 ? 15.351 -2.586 -22.953 1.00 86.31 319 ILE A O 1
ATOM 2579 N N . THR A 1 320 ? 14.178 -4.239 -23.892 1.00 84.62 320 THR A N 1
ATOM 2580 C CA . THR A 1 320 ? 15.019 -5.342 -23.421 1.00 84.62 320 THR A CA 1
ATOM 2581 C C . THR A 1 320 ? 15.472 -6.144 -24.635 1.00 84.62 320 THR A C 1
ATOM 2583 O O . THR A 1 320 ? 14.653 -6.471 -25.487 1.00 84.62 320 THR A O 1
ATOM 2586 N N . SER A 1 321 ? 16.762 -6.477 -24.727 1.00 83.12 321 SER A N 1
ATOM 2587 C CA . SER A 1 321 ? 17.318 -7.269 -25.832 1.00 83.12 321 SER A CA 1
ATOM 2588 C C . SER A 1 321 ? 18.063 -8.498 -25.321 1.00 83.12 321 SER A C 1
ATOM 2590 O O . SER A 1 321 ? 18.695 -8.471 -24.262 1.00 83.12 321 SER A O 1
ATOM 2592 N N . GLY A 1 322 ? 17.999 -9.581 -26.098 1.00 79.25 322 GLY A N 1
ATOM 2593 C CA . GLY A 1 322 ? 18.818 -10.780 -25.898 1.00 79.25 322 GLY A CA 1
ATOM 2594 C C . GLY A 1 322 ? 20.260 -10.645 -26.403 1.00 79.25 322 GLY A C 1
ATOM 2595 O O . GLY A 1 322 ? 21.037 -11.574 -26.210 1.00 79.25 322 GLY A O 1
ATOM 2596 N N . PHE A 1 323 ? 20.615 -9.514 -27.030 1.00 79.19 323 PHE A N 1
ATOM 2597 C CA . PHE A 1 323 ? 21.914 -9.287 -27.681 1.00 79.19 323 PHE A CA 1
ATOM 2598 C C . PHE A 1 323 ? 22.260 -10.357 -28.732 1.00 79.19 323 PHE A C 1
ATOM 2600 O O . PHE A 1 323 ? 23.403 -10.800 -28.824 1.00 79.19 323 PHE A O 1
ATOM 2607 N N . GLY A 1 324 ? 21.273 -10.796 -29.518 1.00 81.06 324 GLY A N 1
ATOM 2608 C CA . GLY A 1 324 ? 21.523 -11.760 -30.588 1.00 81.06 324 GLY A CA 1
ATOM 2609 C C . GLY A 1 324 ? 22.453 -11.185 -31.659 1.00 81.06 324 GLY A C 1
ATOM 2610 O O . GLY A 1 324 ? 22.410 -9.989 -31.958 1.00 81.06 324 GLY A O 1
ATOM 2611 N N . LEU A 1 325 ? 23.313 -12.042 -32.211 1.00 79.12 325 LEU A N 1
ATOM 2612 C CA . LEU A 1 325 ? 24.308 -11.674 -33.220 1.00 79.12 325 LEU A CA 1
ATOM 2613 C C . LEU A 1 325 ? 23.636 -10.972 -34.416 1.00 79.12 325 LEU A C 1
ATOM 2615 O O . LEU A 1 325 ? 22.571 -11.403 -34.852 1.00 79.12 325 LEU A O 1
ATOM 2619 N N . GLY A 1 326 ? 24.218 -9.871 -34.898 1.00 74.88 326 GLY A N 1
ATOM 2620 C CA . GLY A 1 326 ? 23.738 -9.133 -36.078 1.00 74.88 326 GLY A CA 1
ATOM 2621 C C . GLY A 1 326 ? 22.530 -8.209 -35.871 1.00 74.88 326 GLY A C 1
ATOM 2622 O O . GLY A 1 326 ? 22.312 -7.298 -36.657 1.00 74.88 326 GLY A O 1
ATOM 2623 N N . ILE A 1 327 ? 21.760 -8.386 -34.793 1.00 84.50 327 ILE A N 1
ATOM 2624 C CA . ILE A 1 327 ? 20.560 -7.576 -34.505 1.00 84.50 327 ILE A CA 1
ATOM 2625 C C . ILE A 1 327 ? 20.723 -6.775 -33.209 1.00 84.50 327 ILE A C 1
ATOM 2627 O O . ILE A 1 327 ? 20.333 -5.611 -33.120 1.00 84.50 327 ILE A O 1
ATOM 2631 N N . GLY A 1 328 ? 21.325 -7.381 -32.184 1.00 83.06 328 GLY A N 1
ATOM 2632 C CA . GLY A 1 328 ? 21.420 -6.800 -30.848 1.00 83.06 328 GLY A CA 1
ATOM 2633 C C . GLY A 1 328 ? 22.215 -5.496 -30.794 1.00 83.06 328 GLY A C 1
ATOM 2634 O O . GLY A 1 328 ? 21.780 -4.553 -30.138 1.00 83.06 328 GLY A O 1
ATOM 2635 N N . SER A 1 329 ? 23.347 -5.421 -31.499 1.00 84.56 329 SER A N 1
ATOM 2636 C CA . SER A 1 329 ? 24.208 -4.229 -31.553 1.00 84.56 329 SER A CA 1
ATOM 2637 C C . SER A 1 329 ? 23.489 -3.023 -32.158 1.00 84.56 329 SER A C 1
ATOM 2639 O O . SER A 1 329 ? 23.579 -1.924 -31.612 1.00 84.56 329 SER A O 1
ATOM 2641 N N . ALA A 1 330 ? 22.728 -3.232 -33.234 1.00 87.75 330 ALA A N 1
ATOM 2642 C CA . ALA A 1 330 ? 21.963 -2.187 -33.906 1.00 87.75 330 ALA A CA 1
ATOM 2643 C C . ALA A 1 330 ? 20.856 -1.607 -33.013 1.00 87.75 330 ALA A C 1
ATOM 2645 O O . ALA A 1 330 ? 20.706 -0.390 -32.913 1.00 87.75 330 ALA A O 1
ATOM 2646 N N . VAL A 1 331 ? 20.138 -2.472 -32.287 1.00 88.44 331 VAL A N 1
ATOM 2647 C CA . VAL A 1 331 ? 19.110 -2.051 -31.320 1.00 88.44 331 VAL A CA 1
ATOM 2648 C C . VAL A 1 331 ? 19.723 -1.213 -30.198 1.00 88.44 331 VAL A C 1
ATOM 2650 O O . VAL A 1 331 ? 19.171 -0.178 -29.829 1.00 88.44 331 VAL A O 1
ATOM 2653 N N . VAL A 1 332 ? 20.871 -1.638 -29.652 1.00 86.62 332 VAL A N 1
ATOM 2654 C CA . VAL A 1 332 ? 21.584 -0.882 -28.605 1.00 86.62 332 VAL A CA 1
ATOM 2655 C C . VAL A 1 332 ? 22.010 0.476 -29.132 1.00 86.62 332 VAL A C 1
ATOM 2657 O O . VAL A 1 332 ? 21.751 1.481 -28.479 1.00 86.62 332 VAL A O 1
ATOM 2660 N N . LYS A 1 333 ? 22.626 0.508 -30.317 1.00 86.88 333 LYS A N 1
ATOM 2661 C CA . LYS A 1 333 ? 23.100 1.738 -30.950 1.00 86.88 333 LYS A CA 1
ATOM 2662 C C . LYS A 1 333 ? 21.969 2.756 -31.093 1.00 86.88 333 LYS A C 1
ATOM 2664 O O . LYS A 1 333 ? 22.121 3.875 -30.613 1.00 86.88 333 LYS A O 1
ATOM 2669 N N . GLY A 1 334 ? 20.836 2.354 -31.669 1.00 87.62 334 GLY A N 1
ATOM 2670 C CA . GLY A 1 334 ? 19.690 3.242 -31.869 1.00 87.62 334 GLY A CA 1
ATOM 2671 C C . GLY A 1 334 ? 19.056 3.727 -30.570 1.00 87.62 334 GLY A C 1
ATOM 2672 O O . GLY A 1 334 ? 18.798 4.920 -30.420 1.00 87.62 334 GLY A O 1
ATOM 2673 N N . ALA A 1 335 ? 18.873 2.828 -29.597 1.00 87.69 335 ALA A N 1
ATOM 2674 C CA . ALA A 1 335 ? 18.345 3.201 -28.287 1.00 87.69 335 ALA A CA 1
ATOM 2675 C C . ALA A 1 335 ? 19.261 4.215 -27.584 1.00 87.69 335 ALA A C 1
ATOM 2677 O O . ALA A 1 335 ? 18.803 5.261 -27.138 1.00 87.69 335 ALA A O 1
ATOM 2678 N N . VAL A 1 336 ? 20.564 3.932 -27.527 1.00 85.88 336 VAL A N 1
ATOM 2679 C CA . VAL A 1 336 ? 21.554 4.786 -26.860 1.00 85.88 336 VAL A CA 1
ATOM 2680 C C . VAL A 1 336 ? 21.652 6.151 -27.541 1.00 85.88 336 VAL A C 1
ATOM 2682 O O . VAL A 1 336 ? 21.604 7.170 -26.857 1.00 85.88 336 VAL A O 1
ATOM 2685 N N . GLN A 1 337 ? 21.725 6.195 -28.874 1.00 86.88 337 GLN A N 1
ATOM 2686 C CA . GLN A 1 337 ? 21.747 7.454 -29.626 1.00 86.88 337 GLN A CA 1
ATOM 2687 C C . GLN A 1 337 ? 20.527 8.326 -29.312 1.00 86.88 337 GLN A C 1
ATOM 2689 O O . GLN A 1 337 ? 20.686 9.520 -29.050 1.00 86.88 337 GLN A O 1
ATOM 2694 N N . GLN A 1 338 ? 19.331 7.733 -29.261 1.00 86.25 338 GLN A N 1
ATOM 2695 C CA . GLN A 1 338 ? 18.119 8.489 -28.962 1.00 86.25 338 GLN A CA 1
ATOM 2696 C C . GLN A 1 338 ? 18.121 9.049 -27.535 1.00 86.25 338 GLN A C 1
ATOM 2698 O O . GLN A 1 338 ? 17.789 10.220 -27.332 1.00 86.25 338 GLN A O 1
ATOM 2703 N N . ILE A 1 339 ? 18.566 8.251 -26.559 1.00 83.50 339 ILE A N 1
ATOM 2704 C CA . ILE A 1 339 ? 18.703 8.673 -25.157 1.00 83.50 339 ILE A CA 1
ATOM 2705 C C . ILE A 1 339 ? 19.648 9.878 -25.047 1.00 83.50 339 ILE A C 1
ATOM 2707 O O . ILE A 1 339 ? 19.295 10.881 -24.427 1.00 83.50 339 ILE A O 1
ATOM 2711 N N . TYR A 1 340 ? 20.814 9.819 -25.700 1.00 80.06 340 TYR A N 1
ATOM 2712 C CA . TYR A 1 340 ? 21.778 10.925 -25.700 1.00 80.06 340 TYR A CA 1
ATOM 2713 C C . TYR A 1 340 ? 21.251 12.179 -26.406 1.00 80.06 340 TYR A C 1
ATOM 2715 O O . TYR A 1 340 ? 21.499 13.285 -25.932 1.00 80.06 340 TYR A O 1
ATOM 2723 N N . SER A 1 341 ? 20.503 12.026 -27.503 1.00 79.25 341 SER A N 1
ATOM 2724 C CA . SER A 1 341 ? 19.981 13.163 -28.277 1.00 79.25 341 SER A CA 1
ATOM 2725 C C . SER A 1 341 ? 18.866 13.946 -27.572 1.00 79.25 341 SER A C 1
ATOM 2727 O O . SER A 1 341 ? 18.688 15.129 -27.844 1.00 79.25 341 SER A O 1
ATOM 2729 N N . THR A 1 342 ? 18.141 13.313 -26.643 1.00 71.56 342 THR A N 1
ATOM 2730 C CA . THR A 1 342 ? 16.981 13.923 -25.965 1.00 71.56 342 THR A CA 1
ATOM 2731 C C . THR A 1 342 ? 17.347 14.575 -24.608 1.00 71.56 342 THR A C 1
ATOM 2733 O O . THR A 1 342 ? 16.602 15.418 -24.123 1.00 71.56 342 THR A O 1
ATOM 2736 N N . SER A 1 343 ? 18.529 14.255 -24.045 1.00 53.78 343 SER A N 1
ATOM 2737 C CA . SER A 1 343 ? 19.189 14.790 -22.823 1.00 53.78 343 SER A CA 1
ATOM 2738 C C . SER A 1 343 ? 18.479 14.639 -21.450 1.00 53.78 343 SER A C 1
ATOM 2740 O O . SER A 1 343 ? 17.260 14.680 -21.329 1.00 53.78 343 SER A O 1
ATOM 2742 N N . HIS A 1 344 ? 19.302 14.491 -20.392 1.00 51.47 344 HIS A N 1
ATOM 2743 C CA . HIS A 1 344 ? 18.997 14.398 -18.941 1.00 51.47 344 HIS A CA 1
ATOM 2744 C C . HIS A 1 344 ? 18.333 13.115 -18.394 1.00 51.47 344 HIS A C 1
ATOM 274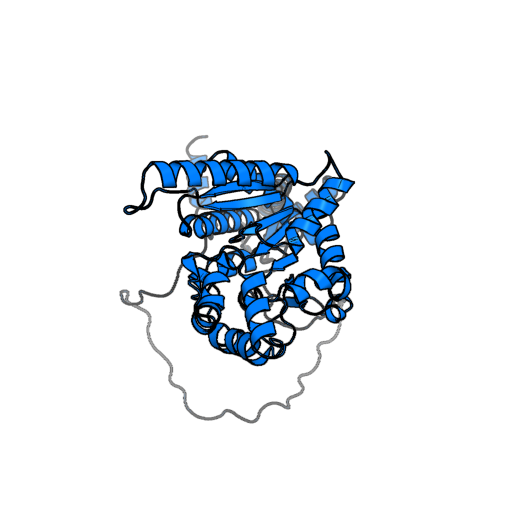6 O O . HIS A 1 344 ? 17.712 13.150 -17.333 1.00 51.47 344 HIS A O 1
ATOM 2752 N N . ARG A 1 345 ? 18.479 11.948 -19.034 1.00 52.28 345 ARG A N 1
ATOM 2753 C CA . ARG A 1 345 ? 17.977 10.677 -18.466 1.00 52.28 345 ARG A CA 1
ATOM 2754 C C . ARG A 1 345 ? 19.112 9.696 -18.207 1.00 52.28 345 ARG A C 1
ATOM 2756 O O . ARG A 1 345 ? 19.966 9.500 -19.069 1.00 52.28 345 ARG A O 1
ATOM 2763 N N . SER A 1 346 ? 19.146 9.118 -17.003 1.00 48.94 346 SER A N 1
ATOM 2764 C CA . SER A 1 346 ? 20.175 8.142 -16.641 1.00 48.94 346 SER A CA 1
ATOM 2765 C C . SER A 1 346 ? 20.047 6.903 -17.528 1.00 48.94 346 SER A C 1
ATOM 2767 O O . SER A 1 346 ? 18.942 6.433 -17.817 1.00 48.94 346 SER A O 1
ATOM 2769 N N . ILE A 1 347 ? 21.191 6.376 -17.969 1.00 49.81 347 ILE A N 1
ATOM 2770 C CA . ILE A 1 347 ? 21.247 5.170 -18.795 1.00 49.81 347 ILE A CA 1
ATOM 2771 C C . ILE A 1 347 ? 20.561 4.020 -18.049 1.00 49.81 347 ILE A C 1
ATOM 2773 O O . ILE A 1 347 ? 19.784 3.315 -18.664 1.00 49.81 347 ILE A O 1
ATOM 2777 N N . ASP A 1 348 ? 20.713 3.884 -16.731 1.00 51.66 348 ASP A N 1
ATOM 2778 C CA . ASP A 1 348 ? 20.195 2.738 -15.964 1.00 51.66 348 ASP A CA 1
ATOM 2779 C C . ASP A 1 348 ? 18.657 2.610 -15.908 1.00 51.66 348 ASP A C 1
ATOM 2781 O O . ASP A 1 348 ? 18.139 1.499 -15.751 1.00 51.66 348 ASP A O 1
ATOM 2785 N N . GLU A 1 349 ? 17.903 3.702 -16.077 1.00 49.03 349 GLU A N 1
ATOM 2786 C CA . GLU A 1 349 ? 16.428 3.666 -16.060 1.00 49.03 349 GLU A CA 1
ATOM 2787 C C . GLU A 1 349 ? 15.812 3.264 -17.409 1.00 49.03 349 GLU A C 1
ATOM 2789 O O . GLU A 1 349 ? 14.725 2.675 -17.447 1.00 49.03 349 GLU A O 1
ATOM 2794 N N . GLN A 1 350 ? 16.514 3.533 -18.516 1.00 48.22 350 GLN A N 1
ATOM 2795 C CA . GLN A 1 350 ? 16.080 3.192 -19.879 1.00 48.22 350 GLN A CA 1
ATOM 2796 C C . GLN A 1 350 ? 16.920 2.081 -20.530 1.00 48.22 350 GLN A C 1
ATOM 2798 O O . GLN A 1 350 ? 16.500 1.502 -21.535 1.00 48.22 350 GLN A O 1
ATOM 2803 N N . ALA A 1 351 ? 18.079 1.743 -19.962 1.00 41.59 351 ALA A N 1
ATOM 2804 C CA . ALA A 1 351 ? 18.987 0.751 -20.505 1.00 41.59 351 ALA A CA 1
ATOM 2805 C C . ALA A 1 351 ? 18.447 -0.656 -20.333 1.00 41.59 351 ALA A C 1
ATOM 2807 O O . ALA A 1 351 ? 17.813 -1.036 -19.345 1.00 41.59 351 ALA A O 1
ATOM 2808 N N . MET A 1 352 ? 18.768 -1.444 -21.351 1.00 48.66 352 MET A N 1
ATOM 2809 C CA . MET A 1 352 ? 18.422 -2.842 -21.484 1.00 48.66 352 MET A CA 1
ATOM 2810 C C . MET A 1 352 ? 18.696 -3.622 -20.206 1.00 48.66 352 MET A C 1
ATOM 2812 O O . MET A 1 352 ? 19.823 -4.025 -19.917 1.00 48.66 352 MET A O 1
ATOM 2816 N N . ARG A 1 353 ? 17.627 -3.950 -19.483 1.00 39.31 353 ARG A N 1
ATOM 2817 C CA . ARG A 1 353 ? 17.682 -5.023 -18.494 1.00 39.31 353 ARG A CA 1
ATOM 2818 C C . ARG A 1 353 ? 17.918 -6.326 -19.243 1.00 39.31 353 ARG A C 1
ATOM 2820 O O . ARG A 1 353 ? 17.115 -6.704 -20.084 1.00 39.31 353 ARG A O 1
ATOM 2827 N N . ARG A 1 354 ? 19.026 -7.008 -18.967 1.00 33.62 354 ARG A N 1
ATOM 2828 C CA . ARG A 1 354 ? 19.318 -8.334 -19.528 1.00 33.62 354 ARG A CA 1
ATOM 2829 C C . ARG A 1 354 ? 18.241 -9.324 -19.064 1.00 33.62 354 ARG A C 1
ATOM 2831 O O . ARG A 1 354 ? 17.841 -9.289 -17.900 1.00 33.62 354 ARG A O 1
ATOM 2838 N N . CYS A 1 355 ? 17.791 -10.224 -19.940 1.00 28.84 355 CYS A N 1
ATOM 2839 C CA . CYS A 1 355 ? 16.967 -11.357 -19.509 1.00 28.84 355 CYS A CA 1
ATOM 2840 C C . CYS A 1 355 ? 17.753 -12.158 -18.448 1.00 28.84 355 CYS A C 1
ATOM 2842 O O . CYS A 1 355 ? 18.957 -12.367 -18.604 1.00 28.84 355 CYS A O 1
ATOM 2844 N N . GLY A 1 356 ? 17.096 -12.499 -17.335 1.00 27.05 356 GLY A N 1
ATOM 2845 C CA . GLY A 1 356 ? 17.730 -12.801 -16.049 1.00 27.05 356 GLY A CA 1
ATOM 2846 C C . GLY A 1 356 ? 18.953 -13.724 -16.092 1.00 27.05 356 GLY A C 1
ATOM 2847 O O . GLY A 1 356 ? 18.888 -14.853 -16.572 1.00 27.05 356 GLY A O 1
ATOM 2848 N N . ARG A 1 357 ? 20.049 -13.279 -15.464 1.00 24.25 357 ARG A N 1
ATOM 2849 C CA . ARG A 1 357 ? 21.031 -14.202 -14.890 1.00 24.25 357 ARG A CA 1
ATOM 2850 C C . ARG A 1 357 ? 20.382 -14.852 -13.668 1.00 24.25 357 ARG A C 1
ATOM 2852 O O . ARG A 1 357 ? 20.293 -14.229 -12.612 1.00 24.25 357 ARG A O 1
ATOM 2859 N N . ARG A 1 358 ? 20.001 -16.130 -13.771 1.00 24.09 358 ARG A N 1
ATOM 2860 C CA . ARG A 1 358 ? 20.209 -17.017 -12.617 1.00 24.09 358 ARG A CA 1
ATOM 2861 C C . ARG A 1 358 ? 21.705 -16.932 -12.313 1.00 24.09 358 ARG A C 1
ATOM 2863 O O . ARG A 1 358 ? 22.510 -17.110 -13.221 1.00 24.09 358 ARG A O 1
ATOM 2870 N N . ARG A 1 359 ? 22.026 -16.511 -11.087 1.00 25.95 359 ARG A N 1
ATOM 2871 C CA . ARG A 1 359 ? 23.367 -16.258 -10.539 1.00 25.95 359 ARG A CA 1
ATOM 2872 C C . ARG A 1 359 ? 24.499 -16.940 -11.322 1.00 25.95 359 ARG A C 1
ATOM 2874 O O . ARG A 1 359 ? 24.675 -18.145 -11.214 1.00 25.95 359 ARG A O 1
ATOM 2881 N N . THR A 1 360 ? 25.324 -16.140 -11.984 1.00 21.39 360 THR A N 1
ATOM 2882 C CA . THR A 1 360 ? 26.762 -16.399 -12.063 1.00 21.39 360 THR A CA 1
ATOM 2883 C C . THR A 1 360 ? 27.484 -15.094 -11.765 1.00 21.39 360 THR A C 1
ATOM 2885 O O . THR A 1 360 ? 27.075 -14.009 -12.194 1.00 21.39 360 THR A O 1
ATOM 2888 N N . SER A 1 361 ? 28.475 -15.247 -10.902 1.00 21.52 361 SER A N 1
ATOM 2889 C CA . SER A 1 361 ? 29.350 -14.267 -10.280 1.00 21.52 361 SER A CA 1
ATOM 2890 C C . SER A 1 361 ? 29.798 -13.139 -11.211 1.00 21.52 361 SER A C 1
ATOM 2892 O O . SER A 1 361 ? 29.949 -13.290 -12.424 1.00 21.52 361 SER A O 1
ATOM 2894 N N . ALA A 1 362 ? 29.990 -11.975 -10.596 1.00 21.94 362 ALA A N 1
ATOM 2895 C CA . ALA A 1 362 ? 30.621 -10.818 -11.197 1.00 21.94 362 ALA A CA 1
ATOM 2896 C C . ALA A 1 362 ? 31.991 -11.193 -11.782 1.00 21.94 362 ALA A C 1
ATOM 2898 O O . ALA A 1 362 ? 32.836 -11.728 -11.073 1.00 21.94 362 ALA A O 1
ATOM 2899 N N . ILE A 1 363 ? 32.205 -10.868 -13.054 1.00 22.66 363 ILE A N 1
ATOM 2900 C CA . ILE A 1 363 ? 33.535 -10.618 -13.606 1.00 22.66 363 ILE A CA 1
ATOM 2901 C C . ILE A 1 363 ? 33.391 -9.333 -14.413 1.00 22.66 363 ILE A C 1
ATOM 2903 O O . ILE A 1 363 ? 32.562 -9.251 -15.325 1.00 22.66 363 ILE A O 1
ATOM 2907 N N . GLY A 1 364 ? 34.118 -8.313 -13.963 1.00 21.91 364 GLY A N 1
ATOM 2908 C CA . GLY A 1 364 ? 34.188 -7.002 -14.583 1.00 21.91 364 GLY A CA 1
ATOM 2909 C C . GLY A 1 364 ? 34.803 -7.064 -15.976 1.00 21.91 364 GLY A C 1
ATOM 2910 O O . GLY A 1 364 ? 35.536 -7.989 -16.323 1.00 21.91 364 GLY A O 1
ATOM 2911 N N . MET A 1 365 ? 34.476 -6.052 -16.770 1.00 21.59 365 MET A N 1
ATOM 2912 C CA . MET A 1 365 ? 35.178 -5.744 -18.005 1.00 21.59 365 MET A CA 1
ATOM 2913 C C . MET A 1 365 ? 36.665 -5.554 -17.700 1.00 21.59 365 MET A C 1
ATOM 2915 O O . MET A 1 365 ? 37.021 -4.640 -16.968 1.00 21.59 365 MET A O 1
ATOM 2919 N N . ASN A 1 366 ? 37.513 -6.387 -18.295 1.00 21.81 366 ASN A N 1
ATOM 2920 C CA . ASN A 1 366 ? 38.848 -5.983 -18.699 1.00 21.81 366 ASN A CA 1
ATOM 2921 C C . ASN A 1 366 ? 39.081 -6.500 -20.117 1.00 21.81 366 ASN A C 1
ATOM 2923 O O . ASN A 1 366 ? 38.857 -7.668 -20.433 1.00 21.81 366 ASN A O 1
ATOM 2927 N N . SER A 1 367 ? 39.478 -5.568 -20.970 1.00 25.42 367 SER A N 1
ATOM 2928 C CA . SER A 1 367 ? 40.040 -5.770 -22.296 1.00 25.42 367 SER A CA 1
ATOM 2929 C C . SER A 1 367 ? 41.130 -6.844 -22.283 1.00 25.42 367 SER A C 1
ATOM 2931 O O . SER A 1 367 ? 42.135 -6.681 -21.597 1.00 25.42 367 SER A O 1
ATOM 2933 N N . CYS A 1 368 ? 40.973 -7.892 -23.092 1.00 23.45 368 CYS A N 1
ATOM 2934 C CA . CYS A 1 368 ? 42.062 -8.807 -23.433 1.00 23.45 368 CYS A CA 1
ATOM 2935 C C . CYS A 1 368 ? 42.323 -8.745 -24.939 1.00 23.45 368 CYS A C 1
ATOM 2937 O O . CYS A 1 368 ? 41.763 -9.496 -25.733 1.00 23.45 368 CYS A O 1
ATOM 2939 N N . SER A 1 369 ? 43.191 -7.811 -25.313 1.00 22.55 369 SER A N 1
ATOM 2940 C CA . SER A 1 369 ? 44.040 -7.896 -26.495 1.00 22.55 369 SER A CA 1
ATOM 2941 C C . SER A 1 369 ? 45.128 -8.953 -26.265 1.00 22.55 369 SER A C 1
ATOM 2943 O O . SER A 1 369 ? 45.797 -8.899 -25.242 1.00 22.55 369 SER A O 1
ATOM 2945 N N . HIS A 1 370 ? 45.314 -9.848 -27.240 1.00 25.98 370 HIS A N 1
ATOM 2946 C CA . HIS A 1 370 ? 46.514 -10.658 -27.511 1.00 25.98 370 HIS A CA 1
ATOM 2947 C C . HIS A 1 370 ? 47.184 -11.426 -26.349 1.00 25.98 370 HIS A C 1
ATOM 2949 O O . HIS A 1 370 ? 47.857 -10.854 -25.500 1.00 25.98 370 HIS A O 1
ATOM 2955 N N . GLY A 1 371 ? 47.201 -12.761 -26.470 1.00 23.20 371 GLY A N 1
ATOM 2956 C CA . GLY A 1 371 ? 48.340 -13.568 -26.018 1.00 23.20 371 GLY A CA 1
ATOM 2957 C C . GLY A 1 371 ? 48.036 -14.703 -25.038 1.00 23.20 371 GLY A C 1
ATOM 2958 O O . GLY A 1 371 ? 47.758 -14.467 -23.872 1.00 23.20 371 GLY A O 1
ATOM 2959 N N . ARG A 1 372 ? 48.269 -15.931 -25.529 1.00 24.12 372 ARG A N 1
ATOM 2960 C CA . ARG A 1 372 ? 48.555 -17.189 -24.803 1.00 24.12 372 ARG A CA 1
ATOM 2961 C C . ARG A 1 372 ? 47.399 -17.802 -23.995 1.00 24.12 372 ARG A C 1
ATOM 2963 O O . ARG A 1 372 ? 46.999 -17.313 -22.948 1.00 24.12 372 ARG A O 1
ATOM 2970 N N . GLY A 1 373 ? 46.915 -18.946 -24.486 1.00 24.64 373 GLY A N 1
ATOM 2971 C CA . GLY A 1 373 ? 45.945 -19.790 -23.787 1.00 24.64 373 GLY A CA 1
ATOM 2972 C C . GLY A 1 373 ? 46.514 -20.412 -22.503 1.00 24.64 373 GLY A C 1
ATOM 2973 O O . GLY A 1 373 ? 47.722 -20.666 -22.438 1.00 24.64 373 GLY A O 1
ATOM 2974 N N . PRO A 1 374 ? 45.675 -20.692 -21.491 1.00 25.28 374 PRO A N 1
ATOM 2975 C CA . PRO A 1 374 ? 46.097 -21.447 -20.329 1.00 25.28 374 PRO A CA 1
ATOM 2976 C C . PRO A 1 374 ? 45.811 -22.943 -20.495 1.00 25.28 374 PRO A C 1
ATOM 2978 O O . PRO A 1 374 ? 44.843 -23.375 -21.120 1.00 25.28 374 PRO A O 1
ATOM 2981 N N . ARG A 1 375 ? 46.738 -23.710 -19.928 1.00 23.47 375 ARG A N 1
ATOM 2982 C CA . ARG A 1 375 ? 46.828 -25.167 -19.896 1.00 23.47 375 ARG A CA 1
ATOM 2983 C C . ARG A 1 375 ? 45.693 -25.766 -19.059 1.00 23.47 375 ARG A C 1
ATOM 2985 O O . ARG A 1 375 ? 45.302 -25.193 -18.047 1.00 23.47 375 ARG A O 1
ATOM 2992 N N . PHE A 1 376 ? 45.215 -26.929 -19.491 1.00 23.59 376 PHE A N 1
ATOM 2993 C CA . PHE A 1 376 ? 44.355 -27.821 -18.716 1.00 23.59 376 PHE A CA 1
ATOM 2994 C C . PHE A 1 376 ? 45.111 -28.351 -17.490 1.00 23.59 376 PHE A C 1
ATOM 2996 O O . PHE A 1 376 ? 46.23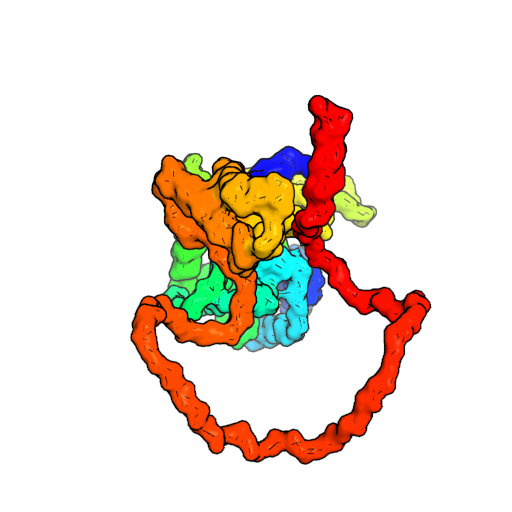4 -28.832 -17.638 1.00 23.59 376 PHE A O 1
ATOM 3003 N N . ASP A 1 377 ? 44.475 -28.307 -16.320 1.00 23.72 377 ASP A N 1
ATOM 3004 C CA . ASP A 1 377 ? 44.908 -29.012 -15.110 1.00 23.72 377 ASP A CA 1
ATOM 3005 C C . ASP A 1 377 ? 43.871 -30.116 -14.796 1.00 23.72 377 ASP A C 1
ATOM 3007 O O . ASP A 1 377 ? 42.689 -29.795 -14.610 1.00 23.72 377 ASP A O 1
ATOM 3011 N N . PRO A 1 378 ? 44.230 -31.415 -14.837 1.00 25.77 378 PRO A N 1
ATOM 3012 C CA . PRO A 1 378 ? 43.283 -32.520 -14.750 1.00 25.77 378 PRO A CA 1
ATOM 3013 C C . PRO A 1 378 ? 43.217 -33.083 -13.325 1.00 25.77 378 PRO A C 1
ATOM 3015 O O . PRO A 1 378 ? 43.806 -34.116 -13.035 1.00 25.77 378 PRO A O 1
ATOM 3018 N N . LEU A 1 379 ? 42.464 -32.446 -12.429 1.00 25.59 379 LEU A N 1
ATOM 3019 C CA . LEU A 1 379 ? 42.190 -32.983 -11.087 1.00 25.59 379 LEU A CA 1
ATOM 3020 C C . LEU A 1 379 ? 40.741 -32.689 -10.681 1.00 25.59 379 LEU A C 1
ATOM 3022 O O . LEU A 1 379 ? 40.475 -31.851 -9.831 1.00 25.59 379 LEU A O 1
ATOM 3026 N N . CYS A 1 380 ? 39.794 -33.357 -11.345 1.00 24.70 380 CYS A N 1
ATOM 3027 C CA . CYS A 1 380 ? 38.404 -33.531 -10.893 1.00 24.70 380 CYS A CA 1
ATOM 3028 C C . CYS A 1 380 ? 37.719 -34.589 -11.777 1.00 24.70 380 CYS A C 1
ATOM 3030 O O . CYS A 1 380 ? 36.784 -34.310 -12.523 1.00 24.70 380 CYS A O 1
ATOM 3032 N N . ALA A 1 381 ? 38.240 -35.815 -11.747 1.00 24.95 381 ALA A N 1
ATOM 3033 C CA . ALA A 1 381 ? 37.655 -36.961 -12.433 1.00 24.95 381 ALA A CA 1
ATOM 3034 C C . ALA A 1 381 ? 37.734 -38.196 -11.531 1.00 24.95 381 ALA A C 1
ATOM 3036 O O . ALA A 1 381 ? 38.549 -39.073 -11.763 1.00 24.95 381 ALA A O 1
ATOM 3037 N N . HIS A 1 382 ? 36.897 -38.259 -10.494 1.00 24.73 382 HIS A N 1
ATOM 3038 C CA . HIS A 1 382 ? 36.540 -39.520 -9.840 1.00 24.73 382 HIS A CA 1
ATOM 3039 C C . HIS A 1 382 ? 35.195 -39.382 -9.128 1.00 24.73 382 HIS A C 1
ATOM 3041 O O . HIS A 1 382 ? 35.120 -38.872 -8.020 1.00 24.73 382 HIS A O 1
ATOM 3047 N N . HIS A 1 383 ? 34.147 -39.805 -9.834 1.00 25.78 383 HIS A N 1
ATOM 3048 C CA . HIS A 1 383 ? 32.947 -40.501 -9.355 1.00 25.78 383 HIS A CA 1
ATOM 3049 C C . HIS A 1 383 ? 31.784 -40.143 -10.267 1.00 25.78 383 HIS A C 1
ATOM 3051 O O . HIS A 1 383 ? 31.218 -39.071 -10.139 1.00 25.78 383 HIS A O 1
ATOM 3057 N N . PHE A 1 384 ? 31.505 -41.027 -11.224 1.00 23.86 384 PHE A N 1
ATOM 3058 C CA . PHE A 1 384 ? 30.180 -41.442 -11.701 1.00 23.86 384 PHE A CA 1
ATOM 3059 C C . PHE A 1 384 ? 30.416 -42.343 -12.924 1.00 23.86 384 PHE A C 1
ATOM 3061 O O . PHE A 1 384 ? 30.271 -41.937 -14.071 1.00 23.86 384 PHE A O 1
ATOM 3068 N N . ASN A 1 385 ? 30.860 -43.571 -12.654 1.00 21.31 385 ASN A N 1
ATOM 3069 C CA . ASN A 1 385 ? 30.652 -44.710 -13.541 1.00 21.31 385 ASN A CA 1
ATOM 3070 C C . ASN A 1 385 ? 29.584 -45.549 -12.845 1.00 21.31 385 ASN A C 1
ATOM 3072 O O . ASN A 1 385 ? 29.838 -45.989 -11.731 1.00 21.31 385 ASN A O 1
ATOM 3076 N N . ASP A 1 386 ? 28.402 -45.678 -13.449 1.00 24.53 386 ASP A N 1
ATOM 3077 C CA . ASP A 1 386 ? 27.749 -46.975 -13.642 1.00 24.53 386 ASP A CA 1
ATOM 3078 C C . ASP A 1 386 ? 26.442 -46.844 -14.453 1.00 24.53 386 ASP A C 1
ATOM 3080 O O . ASP A 1 386 ? 25.478 -46.213 -14.026 1.00 24.53 386 ASP A O 1
ATOM 3084 N N . LEU A 1 387 ? 26.457 -47.546 -15.602 1.00 22.89 387 LEU A N 1
ATOM 3085 C CA . LEU A 1 387 ? 25.338 -48.153 -16.358 1.00 22.89 387 LEU A CA 1
ATOM 3086 C C . LEU A 1 387 ? 24.520 -47.283 -17.361 1.00 22.89 387 LEU A C 1
ATOM 3088 O O . LEU A 1 387 ? 24.389 -46.076 -17.197 1.00 22.89 387 LEU A O 1
ATOM 3092 N N . PRO A 1 388 ? 24.026 -47.867 -18.487 1.00 25.81 388 PRO A N 1
ATOM 3093 C CA . PRO A 1 388 ? 24.837 -48.108 -19.686 1.00 25.81 388 PRO A CA 1
ATOM 3094 C C . PRO A 1 388 ? 24.198 -47.626 -21.015 1.00 25.81 388 PRO A C 1
ATOM 3096 O O . PRO A 1 388 ? 23.017 -47.311 -21.127 1.00 25.81 388 PRO A O 1
ATOM 3099 N N . ARG A 1 389 ? 25.036 -47.632 -22.061 1.00 23.69 389 ARG A N 1
ATOM 3100 C CA . ARG A 1 389 ? 24.768 -47.317 -23.478 1.00 23.69 389 ARG A CA 1
ATOM 3101 C C . ARG A 1 389 ? 23.736 -48.245 -24.144 1.00 23.69 389 ARG A C 1
ATOM 3103 O O . ARG A 1 389 ? 23.882 -49.454 -24.007 1.00 23.69 389 ARG A O 1
ATOM 3110 N N . ARG A 1 390 ? 22.872 -47.698 -25.021 1.00 21.78 390 ARG A N 1
ATOM 3111 C CA . ARG A 1 390 ? 22.487 -48.235 -26.358 1.00 21.78 390 ARG A CA 1
ATOM 3112 C C . ARG A 1 390 ? 21.868 -47.117 -27.235 1.00 21.78 390 ARG A C 1
ATOM 3114 O O . ARG A 1 390 ? 20.869 -46.520 -26.863 1.00 21.78 390 ARG A O 1
ATOM 3121 N N . PHE A 1 391 ? 22.482 -46.843 -28.388 1.00 21.23 391 PHE A N 1
ATOM 3122 C CA . PHE A 1 391 ? 21.925 -46.153 -29.578 1.00 21.23 391 PHE A CA 1
ATOM 3123 C C . PHE A 1 391 ? 21.385 -47.233 -30.560 1.00 21.23 391 PHE A C 1
ATOM 3125 O O . PHE A 1 391 ? 21.651 -48.408 -30.292 1.00 21.23 391 PHE A O 1
ATOM 3132 N N . PRO A 1 392 ? 20.881 -46.938 -31.784 1.00 33.91 392 PRO A N 1
ATOM 3133 C CA . PRO A 1 392 ? 20.000 -45.870 -32.319 1.00 33.91 392 PRO A CA 1
ATOM 3134 C C . PRO A 1 392 ? 18.834 -46.453 -33.182 1.00 33.91 392 PRO A C 1
ATOM 3136 O O . PRO A 1 392 ? 18.943 -47.593 -33.611 1.00 33.91 392 PRO A O 1
ATOM 3139 N N . GLN A 1 393 ? 17.785 -45.686 -33.545 1.00 21.00 393 GLN A N 1
ATOM 3140 C CA . GLN A 1 393 ? 17.153 -45.743 -34.892 1.00 21.00 393 GLN A CA 1
ATOM 3141 C C . GLN A 1 393 ? 15.953 -44.794 -35.089 1.00 21.00 393 GLN A C 1
ATOM 3143 O O . GLN A 1 393 ? 15.095 -44.660 -34.227 1.00 21.00 393 GLN A O 1
ATOM 3148 N N . CYS A 1 394 ? 15.921 -44.242 -36.306 1.00 20.50 394 CYS A N 1
ATOM 3149 C CA . CYS A 1 394 ? 14.777 -43.868 -37.141 1.00 20.50 394 CYS A CA 1
ATOM 3150 C C . CYS A 1 394 ? 13.824 -42.732 -36.733 1.00 20.50 394 CYS A C 1
ATOM 3152 O O . CYS A 1 394 ? 13.056 -42.787 -35.781 1.00 20.50 394 CYS A O 1
ATOM 3154 N N . ALA A 1 395 ? 13.840 -41.724 -37.606 1.00 23.44 395 ALA A N 1
ATOM 3155 C CA . ALA A 1 395 ? 12.773 -40.771 -37.840 1.00 23.44 395 ALA A CA 1
ATOM 3156 C C . ALA A 1 395 ? 11.516 -41.444 -38.425 1.00 23.44 395 ALA A C 1
ATOM 3158 O O . ALA A 1 395 ? 11.648 -42.439 -39.135 1.00 23.44 395 ALA A O 1
ATOM 3159 N N . LEU A 1 396 ? 10.376 -40.772 -38.201 1.00 22.44 396 LEU A N 1
ATOM 3160 C CA . LEU A 1 396 ? 9.079 -40.769 -38.905 1.00 22.44 396 LEU A CA 1
ATOM 3161 C C . LEU A 1 396 ? 7.860 -41.092 -38.022 1.00 22.44 396 LEU A C 1
ATOM 3163 O O . LEU A 1 396 ? 7.872 -41.994 -37.200 1.00 22.44 396 LEU A O 1
ATOM 3167 N N . GLU A 1 397 ? 6.813 -40.303 -38.290 1.00 21.42 397 GLU A N 1
ATOM 3168 C CA . GLU A 1 397 ? 5.396 -40.468 -37.929 1.00 21.42 397 GLU A CA 1
ATOM 3169 C C . GLU A 1 397 ? 4.880 -39.882 -36.599 1.00 21.42 397 GLU A C 1
ATOM 3171 O O . GLU A 1 397 ? 4.715 -40.516 -35.567 1.00 21.42 397 GLU A O 1
ATOM 3176 N N . SER A 1 398 ? 4.574 -38.585 -36.694 1.00 22.16 398 SER A N 1
ATOM 3177 C CA . SER A 1 398 ? 3.258 -37.973 -36.451 1.00 22.16 398 SER A CA 1
ATOM 3178 C C . SER A 1 398 ? 2.245 -38.616 -35.480 1.00 22.16 398 SER A C 1
ATOM 3180 O O . SER A 1 398 ? 1.751 -39.714 -35.705 1.00 22.16 398 SER A O 1
ATOM 3182 N N . ARG A 1 399 ? 1.725 -37.721 -34.622 1.00 21.52 399 ARG A N 1
ATOM 3183 C CA . ARG A 1 399 ? 0.406 -37.666 -33.952 1.00 21.52 399 ARG A CA 1
ATOM 3184 C C . ARG A 1 399 ? 0.285 -38.236 -32.530 1.00 21.52 399 ARG A C 1
ATOM 3186 O O . ARG A 1 399 ? 0.192 -39.431 -32.299 1.00 21.52 399 ARG A O 1
ATOM 3193 N N . SER A 1 400 ? -0.034 -37.273 -31.661 1.00 22.67 400 SER A N 1
ATOM 3194 C CA . SER A 1 400 ? -0.966 -37.329 -30.528 1.00 22.67 400 SER A CA 1
ATOM 3195 C C . SER A 1 400 ? -0.400 -37.629 -29.136 1.00 22.67 400 SER A C 1
ATOM 3197 O O . SER A 1 400 ? 0.445 -38.490 -28.949 1.00 22.67 400 SER A O 1
ATOM 3199 N N . LEU A 1 401 ? -0.972 -36.886 -28.180 1.00 21.38 401 LEU A N 1
ATOM 3200 C CA . LEU A 1 401 ? -0.828 -36.902 -26.720 1.00 21.38 401 LEU A CA 1
ATOM 3201 C C . LEU A 1 401 ? 0.297 -36.063 -26.099 1.00 21.38 401 LEU A C 1
ATOM 3203 O O . LEU A 1 401 ? 1.473 -36.405 -26.104 1.00 21.38 401 LEU A O 1
ATOM 3207 N N . GLY A 1 402 ? -0.137 -34.962 -25.479 1.00 21.88 402 GLY A N 1
ATOM 3208 C CA . GLY A 1 402 ? 0.674 -34.123 -24.603 1.00 21.88 402 GLY A CA 1
ATOM 3209 C C . GLY A 1 402 ? 0.034 -32.784 -24.234 1.00 21.88 402 GLY A C 1
ATOM 3210 O O . GLY A 1 402 ? 0.745 -31.794 -24.095 1.00 21.88 402 GLY A O 1
ATOM 3211 N N . GLU A 1 403 ? -1.298 -32.711 -24.130 1.00 25.78 403 GLU A N 1
ATOM 3212 C CA . GLU A 1 403 ? -1.957 -31.581 -23.472 1.00 25.78 403 GLU A CA 1
ATOM 3213 C C . GLU A 1 403 ? -1.531 -31.490 -22.001 1.00 25.78 403 GLU A C 1
ATOM 3215 O O . GLU A 1 403 ? -1.337 -32.505 -21.337 1.00 25.78 403 GLU A O 1
ATOM 3220 N N . ARG A 1 404 ? -1.535 -30.247 -21.498 1.00 23.59 404 ARG A N 1
ATOM 3221 C CA . ARG A 1 404 ? -1.251 -29.785 -20.125 1.00 23.59 404 ARG A CA 1
ATOM 3222 C C . ARG A 1 404 ? 0.222 -29.497 -19.841 1.00 23.59 404 ARG A C 1
ATOM 3224 O O . ARG A 1 404 ? 0.975 -30.367 -19.435 1.00 23.59 404 ARG A O 1
ATOM 3231 N N . LEU A 1 405 ? 0.573 -28.212 -19.942 1.00 22.48 405 LEU A N 1
ATOM 3232 C CA . LEU A 1 405 ? 1.096 -27.406 -18.825 1.00 22.48 405 LEU A CA 1
ATOM 3233 C C . LEU A 1 405 ? 1.217 -25.928 -19.269 1.00 22.48 405 LEU A C 1
ATOM 3235 O O . LEU A 1 405 ? 2.041 -25.563 -20.098 1.00 22.48 405 LEU A O 1
ATOM 3239 N N . PHE A 1 406 ? 0.332 -25.099 -18.704 1.00 23.00 406 PHE A N 1
ATOM 3240 C CA . PHE A 1 406 ? 0.432 -23.650 -18.469 1.00 23.00 406 PHE A CA 1
ATOM 3241 C C . PHE A 1 406 ? 0.953 -22.719 -19.585 1.00 23.00 406 PHE A C 1
ATOM 3243 O O . PHE A 1 406 ? 2.138 -22.408 -19.685 1.00 23.00 406 PHE A O 1
ATOM 3250 N N . ARG A 1 407 ? 0.007 -22.076 -20.287 1.00 25.12 407 ARG A N 1
ATOM 3251 C CA . ARG A 1 407 ? 0.136 -20.658 -20.677 1.00 25.12 407 ARG A CA 1
ATOM 3252 C C . ARG A 1 407 ? -0.450 -19.808 -19.541 1.00 25.12 407 ARG A C 1
ATOM 3254 O O . ARG A 1 407 ? -1.566 -20.090 -19.114 1.00 25.12 407 ARG A O 1
ATOM 3261 N N . PRO A 1 408 ? 0.277 -18.792 -19.044 1.00 28.88 408 PRO A N 1
ATOM 3262 C CA . PRO A 1 408 ? -0.093 -17.433 -19.436 1.00 28.88 408 PRO A CA 1
ATOM 3263 C C . PRO A 1 408 ? 1.133 -16.516 -19.559 1.00 28.88 408 PRO A C 1
ATOM 3265 O O . PRO A 1 408 ? 1.823 -16.230 -18.585 1.00 28.88 408 PRO A O 1
ATOM 3268 N N . ALA A 1 409 ? 1.395 -15.996 -20.754 1.00 28.09 409 ALA A N 1
ATOM 3269 C CA . ALA A 1 409 ? 2.222 -14.804 -20.908 1.00 28.09 409 ALA A CA 1
ATOM 3270 C C . ALA A 1 409 ? 1.902 -14.156 -22.251 1.00 28.09 409 ALA A C 1
ATOM 3272 O O . ALA A 1 409 ? 2.045 -14.795 -23.293 1.00 28.09 409 ALA A O 1
ATOM 3273 N N . GLY A 1 410 ? 1.485 -12.890 -22.210 1.00 29.31 410 GLY A N 1
ATOM 3274 C CA . GLY A 1 410 ? 1.361 -12.015 -23.373 1.00 29.31 410 GLY A CA 1
ATOM 3275 C C . GLY A 1 410 ? 2.721 -11.766 -24.021 1.00 29.31 410 GLY A C 1
ATOM 3276 O O . GLY A 1 410 ? 3.319 -10.709 -23.845 1.00 29.31 410 GLY A O 1
ATOM 3277 N N . LYS A 1 411 ? 3.216 -12.764 -24.750 1.00 28.56 411 LYS A N 1
ATOM 3278 C CA . LYS A 1 411 ? 4.308 -12.632 -25.703 1.00 28.56 411 LYS A CA 1
ATOM 3279 C C . LYS A 1 411 ? 3.681 -12.240 -27.033 1.00 28.56 411 LYS A C 1
ATOM 3281 O O . LYS A 1 411 ? 3.046 -13.074 -27.667 1.00 28.56 411 LYS A O 1
ATOM 3286 N N . ILE A 1 412 ? 3.881 -10.998 -27.457 1.00 27.09 412 ILE A N 1
ATOM 3287 C CA . ILE A 1 412 ? 3.840 -10.703 -28.888 1.00 27.09 412 ILE A CA 1
ATOM 3288 C C . ILE A 1 412 ? 5.111 -11.344 -29.439 1.00 27.09 412 ILE A C 1
ATOM 3290 O O . ILE A 1 412 ? 6.221 -10.874 -29.196 1.00 27.09 412 ILE A O 1
ATOM 3294 N N . VAL A 1 413 ? 4.953 -12.512 -30.052 1.00 28.33 413 VAL A N 1
ATOM 3295 C CA . VAL A 1 413 ? 6.024 -13.153 -30.807 1.00 28.33 413 VAL A CA 1
ATOM 3296 C C . VAL A 1 413 ? 6.116 -12.388 -32.120 1.00 28.33 413 VAL A C 1
ATOM 3298 O O . VAL A 1 413 ? 5.108 -12.219 -32.801 1.00 28.33 413 VAL A O 1
ATOM 3301 N N . VAL A 1 414 ? 7.319 -11.943 -32.484 1.00 35.09 414 VAL A N 1
ATOM 3302 C CA . VAL A 1 414 ? 7.672 -11.368 -33.797 1.00 35.09 414 VAL A CA 1
ATOM 3303 C C . VAL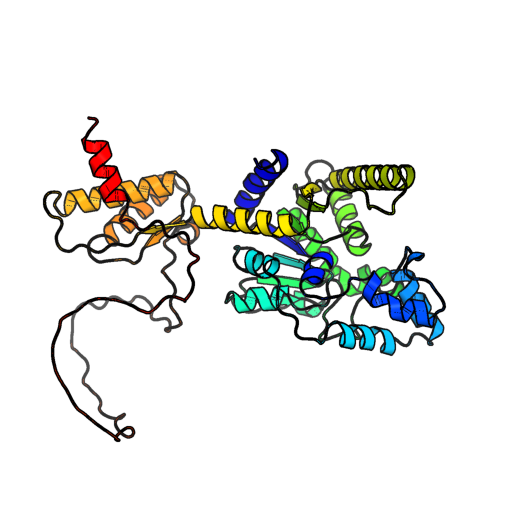 A 1 414 ? 7.596 -12.469 -34.876 1.00 35.09 414 VAL A C 1
ATOM 3305 O O . VAL A 1 414 ? 8.567 -12.801 -35.538 1.00 35.09 414 VAL A O 1
ATOM 3308 N N . ARG A 1 415 ? 6.442 -13.128 -34.982 1.00 27.19 415 ARG A N 1
ATOM 3309 C CA . ARG A 1 415 ? 6.009 -13.943 -36.121 1.00 27.19 415 ARG A CA 1
ATOM 3310 C C . ARG A 1 415 ? 4.782 -13.326 -36.797 1.00 27.19 415 ARG A C 1
ATOM 3312 O O . ARG A 1 415 ? 4.571 -13.593 -37.965 1.00 27.19 415 ARG A O 1
ATOM 3319 N N . GLU A 1 416 ? 4.042 -12.442 -36.120 1.00 28.12 416 GLU A N 1
ATOM 3320 C CA . GLU A 1 416 ? 2.919 -11.694 -36.720 1.00 28.12 416 GLU A CA 1
ATOM 3321 C C . GLU A 1 416 ? 3.354 -10.436 -37.499 1.00 28.12 416 GLU A C 1
ATOM 3323 O O . GLU A 1 416 ? 2.549 -9.849 -38.221 1.00 28.12 416 GLU A O 1
ATOM 3328 N N . ILE A 1 417 ? 4.622 -10.011 -37.398 1.00 31.88 417 ILE A N 1
ATOM 3329 C CA . ILE A 1 417 ? 5.117 -8.855 -38.171 1.00 31.88 417 ILE A CA 1
ATOM 3330 C C . ILE A 1 417 ? 5.348 -9.229 -39.642 1.00 31.88 417 ILE A C 1
ATOM 3332 O O . ILE A 1 417 ? 5.118 -8.392 -40.507 1.00 31.88 417 ILE A O 1
ATOM 3336 N N . THR A 1 418 ? 5.685 -10.483 -39.954 1.00 33.75 418 THR A N 1
ATOM 3337 C CA . THR A 1 418 ? 5.777 -10.959 -41.345 1.00 33.75 418 THR A CA 1
ATOM 3338 C C . THR A 1 418 ? 4.415 -10.943 -42.052 1.00 33.75 418 THR A C 1
ATOM 3340 O O . THR A 1 418 ? 4.315 -10.385 -43.141 1.00 33.75 418 THR A O 1
ATOM 3343 N N . ASP A 1 419 ? 3.342 -11.394 -41.393 1.00 28.64 419 ASP A N 1
ATOM 3344 C CA . ASP A 1 419 ? 1.994 -11.428 -41.995 1.00 28.64 419 ASP A CA 1
ATOM 3345 C C . ASP A 1 419 ? 1.345 -10.032 -42.090 1.00 28.64 419 ASP A C 1
ATOM 3347 O O . ASP A 1 419 ? 0.547 -9.751 -42.987 1.00 28.64 419 ASP A O 1
ATOM 3351 N N . THR A 1 420 ? 1.703 -9.117 -41.180 1.00 30.84 420 THR A N 1
ATOM 3352 C CA . THR A 1 420 ? 1.239 -7.719 -41.245 1.00 30.84 420 THR A CA 1
ATOM 3353 C C . THR A 1 420 ? 1.988 -6.931 -42.330 1.00 30.84 420 THR A C 1
ATOM 3355 O O . THR A 1 420 ? 1.405 -6.044 -42.951 1.00 30.84 420 THR A O 1
ATOM 3358 N N . MET A 1 421 ? 3.251 -7.276 -42.617 1.00 35.31 421 MET A N 1
ATOM 3359 C CA . MET A 1 421 ? 4.025 -6.666 -43.706 1.00 35.31 421 MET A CA 1
ATOM 3360 C C . MET A 1 421 ? 3.520 -7.082 -45.095 1.00 35.31 421 MET A C 1
ATOM 3362 O O . MET A 1 421 ? 3.462 -6.222 -45.972 1.00 35.31 421 MET A O 1
ATOM 3366 N N . GLU A 1 422 ? 3.066 -8.326 -45.291 1.00 32.47 422 GLU A N 1
ATOM 3367 C CA . GLU A 1 422 ? 2.438 -8.734 -46.563 1.00 32.47 422 GLU A CA 1
ATOM 3368 C C . GLU A 1 422 ? 1.118 -7.992 -46.828 1.00 32.47 422 GLU A C 1
ATOM 3370 O O . GLU A 1 422 ? 0.847 -7.593 -47.960 1.00 32.47 422 GLU A O 1
ATOM 3375 N N . ARG A 1 423 ? 0.321 -7.703 -45.787 1.00 28.97 423 ARG A N 1
ATOM 3376 C CA . ARG A 1 423 ? -0.906 -6.901 -45.946 1.00 28.97 423 ARG A CA 1
ATOM 3377 C C . ARG A 1 423 ? -0.626 -5.432 -46.253 1.00 28.97 423 ARG A C 1
ATOM 3379 O O . ARG A 1 423 ? -1.329 -4.859 -47.083 1.00 28.97 423 ARG A O 1
ATOM 3386 N N . CYS A 1 424 ? 0.403 -4.837 -45.651 1.00 31.31 424 CYS A N 1
ATOM 3387 C CA . CYS A 1 424 ? 0.805 -3.462 -45.963 1.00 31.31 424 CYS A CA 1
ATOM 3388 C C . CYS A 1 424 ? 1.390 -3.314 -47.379 1.00 31.31 424 CYS A C 1
ATOM 3390 O O . CYS A 1 424 ? 1.242 -2.251 -47.970 1.00 31.31 424 CYS A O 1
ATOM 3392 N N . LEU A 1 425 ? 1.990 -4.367 -47.946 1.00 35.34 425 LEU A N 1
ATOM 3393 C CA . LEU A 1 425 ? 2.494 -4.382 -49.329 1.00 35.34 425 LEU A CA 1
ATOM 3394 C C . LEU A 1 425 ? 1.402 -4.621 -50.389 1.00 35.34 425 LEU A C 1
ATOM 3396 O O . LEU A 1 425 ? 1.666 -4.460 -51.573 1.00 35.34 425 LEU A O 1
ATOM 3400 N N . SER A 1 426 ? 0.177 -4.973 -49.986 1.00 29.59 426 SER A N 1
ATOM 3401 C CA . SER A 1 426 ? -0.963 -5.158 -50.905 1.00 29.59 426 SER A CA 1
ATOM 3402 C C . SER A 1 426 ? -1.855 -3.917 -51.079 1.00 29.59 426 SER A C 1
ATOM 3404 O O . SER A 1 426 ? -2.814 -3.958 -51.845 1.00 29.59 426 SER A O 1
ATOM 3406 N N . LEU A 1 427 ? -1.560 -2.818 -50.371 1.00 33.47 427 LEU A N 1
ATOM 3407 C CA . LEU A 1 427 ? -2.366 -1.585 -50.354 1.00 33.47 427 LEU A CA 1
ATOM 3408 C C . LEU A 1 427 ? -1.565 -0.305 -50.672 1.00 33.47 427 LEU A C 1
ATOM 3410 O O . LEU A 1 427 ? -2.005 0.788 -50.319 1.00 33.47 427 LEU A O 1
ATOM 3414 N N . GLY A 1 428 ? -0.417 -0.417 -51.344 1.00 29.34 428 GLY A N 1
ATOM 3415 C CA . GLY A 1 428 ? 0.403 0.728 -51.756 1.00 29.34 428 GLY A CA 1
ATOM 3416 C C . GLY A 1 428 ? 0.978 0.551 -53.144 1.00 29.34 428 GLY A C 1
ATOM 3417 O O . GLY A 1 428 ? 1.697 -0.455 -53.322 1.00 29.34 428 GLY A O 1
#

Secondary structure (DSSP, 8-state):
---HHHHHHHHHHHHHHHTT-EEEEE-GGGTGGGT---HHHHHHHHHHHTT--TTT-S-HHHHHHHHHHHTTT--HHHHHHHHHHH-S-PPPPHHHHHHHHS---EEEE---S-HHHHHHHHTT--EEEE-SHHHHT---TT-SEEEEETT--TT-TTS---SHHHHHHHHHHSHHHHHHHHHHHHHSEEEEES--S--HHHHHHHHHHHHHHTT-PPPEEEEEEPP---TT--HHHHHHHHHHHHHHHHHHHTTTEEEEEESSHHHHHHHHHHHHHHHHHTEEEE----S--GGGHHHHHHHHHHHHHHHHHHTT-EEEE---TTTHHHHHHHHHHHHHHH-S--HHHHS-PPS---S----------S--PPPP------S---------------------S--------TTHHHHHHHHHTT--